Protein AF-0000000071073606 (afdb_homodimer)

pLDDT: mean 94.31, std 6.69, range [55.03, 98.94]

Foldseek 3Di:
DQDAEEEADPDPVVVVLLDVLLDPPQPHHYHYDHDDFDQDDDDPVVRQQVRLLVVQVVVQFKYKYKAKFKAFVVVVGPPGSCLVVCCVPQNLQRVLVVCVVDPRFKIKIKMWMWIAGHNPGGIDIFMFIFIFGFAHFDADRPDTNQRGTDTPPDPHGNRRDDPVVCCVRPRSSRRSVVVSVVSVVVVVVVD/DQDAAEEADPDPVVVVLLDVLLDDPQPHHYHYDHDDFDQDDDDPVVRQQVRLLVVQVVVQFKYKYKAKFKAFVVVVGPPGSCLVVCCVVQNLQRVLVVCVVDPRFKIKIKMWMWIDGHNPGGIDIFMFIFIFGFQHFDADRPDTNQRGTDTPPGPHGNRRDPPVVCCVRPRSSRSSVVVSVVSVVVVVVVD

Solvent-accessible surface area (backbone atoms only — not comparable to full-atom values): 19942 Å² total; per-residue (Å²): 130,83,76,53,31,34,35,58,42,81,48,69,68,57,53,54,52,49,50,62,71,57,39,89,78,47,92,66,54,75,45,72,40,69,67,95,70,81,49,59,56,79,52,69,67,58,35,37,44,53,46,25,54,53,46,8,58,73,67,66,32,27,28,34,33,74,50,64,27,44,20,28,54,74,53,70,35,39,61,15,74,48,32,67,60,49,43,74,64,42,34,46,63,40,57,38,37,45,42,58,62,45,87,58,42,41,28,34,38,34,19,39,36,16,36,20,78,20,64,88,44,75,60,44,78,26,72,6,72,25,54,26,32,54,37,76,58,40,61,58,79,86,50,81,59,26,19,20,34,26,40,66,97,52,97,45,23,51,35,57,42,54,68,76,61,42,57,74,59,32,17,58,39,46,12,46,51,50,48,47,50,54,54,55,52,52,51,54,68,73,96,129,82,76,53,33,33,33,56,41,81,49,70,67,57,53,54,53,48,49,62,71,56,40,90,81,46,92,66,53,75,46,72,41,70,68,95,70,82,49,59,54,77,53,69,65,57,35,36,43,53,46,25,53,54,47,8,58,73,67,66,30,27,28,34,32,74,47,64,25,45,20,28,54,75,52,70,35,39,62,15,73,49,34,69,60,48,42,72,64,42,35,47,63,39,58,39,37,45,42,57,61,46,86,58,42,41,28,35,37,32,19,36,34,14,36,18,77,20,63,86,45,74,61,44,77,27,72,6,72,23,54,26,31,55,36,76,58,40,62,57,79,85,50,81,58,27,18,20,35,24,40,65,96,54,96,46,23,52,36,58,42,54,68,78,60,43,57,74,58,30,17,56,40,48,12,46,50,50,49,47,51,53,53,56,52,50,50,55,69,73,96

Nearest PDB structures (foldseek):
  2j4e-assembly1_A  TM=9.599E-01  e=6.322E-30  Homo sapiens
  2j4e-assembly4_H  TM=9.609E-01  e=1.284E-29  Homo sapiens
  2mjp-assembly1_B  TM=9.353E-01  e=1.727E-18  Methanocaldococcus jannaschii
  2dvn-assembly1_A  TM=8.866E-01  e=9.674E-19  Pyrococcus horikoshii
  2e5x-assembly1_A-2  TM=8.753E-01  e=9.674E-19  Pyrococcus horikoshii OT3

Sequence (382 aa):
MSKPITFVTGNAKKLEELVAILGPSFPRTIVSQKIDLPELQGDIDEIAIKKCKEAARQVNGPVLVEDTSLCFNALEGLPGPYIKWFLEKLQPEGLHRLLHGWENKSAQAICTFGYCDGLDAEPLIFKGITEGVIVEPRGPRDFGWDPVFQPSGYDKTYAELPKSEKNTISHRYRALALLRQHFEKQDKLINMSKPITFVTGNAKKLEELVAILGPSFPRTIVSQKIDLPELQGDIDEIAIKKCKEAARQVNGPVLVEDTSLCFNALEGLPGPYIKWFLEKLQPEGLHRLLHGWENKSAQAICTFGYCDGLDAEPLIFKGITEGVIVEPRGPRDFGWDPVFQPSGYDKTYAELPKSEKNTISHRYRALALLRQHFEKQDKLIN

Secondary structure (DSSP, 8-state):
-PPPEEEE-S-HHHHHHHHHHH-TT-SS-EEEE------B-S-HHHHHHHHHHHHHHHHTS-EEEEEEEEEEGGGTT-EETTHHHHHHHHHHHHHHHTTTT-S--EEEEEEEEEEESSTTSPPEEEEEEEEEEE-S--S--SSTTGGGEEETT-SS-GGGS-HHHHHHH-HHHHHHHHHHHHHHHHHHHH-/-PPPEEEE-S-HHHHHHHHHHH-TT-SS-EEEE------B-S-HHHHHHHHHHHHHHHHTS-EEEEEEEEEEGGGTT-EETTHHHHHHHHHHHHHHHGGGG-S--EEEEEEEEEEESSTTSPPEEEEEEEEEEE-S--S--SSTTGGGEEETT-SS-GGGS-HHHHHHH-HHHHHHHHHHHHHHHHHHHH-

Structure (mmCIF, N/CA/C/O backbone):
data_AF-0000000071073606-model_v1
#
loop_
_entity.id
_entity.type
_entity.pdbx_description
1 polymer 'Inosine triphosphate pyrophosphatase'
#
loop_
_atom_site.group_PDB
_atom_site.id
_atom_site.type_symbol
_atom_site.label_atom_id
_atom_site.label_alt_id
_atom_site.label_comp_id
_atom_site.label_asym_id
_atom_site.label_entity_id
_atom_site.label_seq_id
_atom_site.pdbx_PDB_ins_code
_atom_site.Cartn_x
_atom_site.Cartn_y
_atom_site.Cartn_z
_atom_site.occupancy
_atom_site.B_iso_or_equiv
_atom_site.auth_seq_id
_atom_site.auth_comp_id
_atom_site.auth_asym_id
_atom_site.auth_atom_id
_atom_site.pdbx_PDB_model_num
ATOM 1 N N . MET A 1 1 ? -28.562 23.906 14.93 1 57.22 1 MET A N 1
ATOM 2 C CA . MET A 1 1 ? -27.125 23.891 15.141 1 57.22 1 MET A CA 1
ATOM 3 C C . MET A 1 1 ? -26.453 22.844 14.242 1 57.22 1 MET A C 1
ATOM 5 O O . MET A 1 1 ? -27.062 21.828 13.914 1 57.22 1 MET A O 1
ATOM 9 N N . SER A 1 2 ? -25.391 23.234 13.555 1 78.88 2 SER A N 1
ATOM 10 C CA . SER A 1 2 ? -24.781 22.312 12.617 1 78.88 2 SER A CA 1
ATOM 11 C C . SER A 1 2 ? -24.297 21.047 13.32 1 78.88 2 SER A C 1
ATOM 13 O O . SER A 1 2 ? -23.906 21.094 14.492 1 78.88 2 SER A O 1
ATOM 15 N N . LYS A 1 3 ? -24.562 19.891 12.836 1 86.81 3 LYS A N 1
ATOM 16 C CA . LYS A 1 3 ? -24.109 18.609 13.391 1 86.81 3 LYS A CA 1
ATOM 17 C C . LYS A 1 3 ? -22.594 18.609 13.617 1 86.81 3 LYS A C 1
ATOM 19 O O . LYS A 1 3 ? -21.844 19.203 12.828 1 86.81 3 LYS A O 1
ATOM 24 N N . PRO A 1 4 ? -22.203 18.062 14.719 1 94.5 4 PRO A N 1
ATOM 25 C CA . PRO A 1 4 ? -20.766 17.953 14.945 1 94.5 4 PRO A CA 1
ATOM 26 C C . PRO A 1 4 ? -20.062 17.141 13.852 1 94.5 4 PRO A C 1
ATOM 28 O O . PRO A 1 4 ? -20.672 16.281 13.227 1 94.5 4 PRO A O 1
ATOM 31 N N . ILE A 1 5 ? -18.828 17.484 13.594 1 96.06 5 ILE A N 1
ATOM 32 C CA . ILE A 1 5 ? -18 16.734 12.664 1 96.06 5 ILE A CA 1
ATOM 33 C C . ILE A 1 5 ? -17.297 15.594 13.398 1 96.06 5 ILE A C 1
ATOM 35 O O . ILE A 1 5 ? -16.625 15.82 14.406 1 96.06 5 ILE A O 1
ATOM 39 N N . THR A 1 6 ? -17.484 14.406 12.938 1 96.56 6 THR A N 1
ATOM 40 C CA . THR A 1 6 ? -16.812 13.25 13.523 1 96.56 6 THR A CA 1
ATOM 41 C C . THR A 1 6 ? -15.438 13.055 12.898 1 96.56 6 THR A C 1
ATOM 43 O O . THR A 1 6 ? -15.328 12.734 11.719 1 96.56 6 THR A O 1
ATOM 46 N N . PHE A 1 7 ? -14.43 13.289 13.656 1 97.31 7 PHE A N 1
ATOM 47 C CA . PHE A 1 7 ? -13.062 12.953 13.266 1 97.31 7 PHE A CA 1
ATOM 48 C C . PHE A 1 7 ? -12.781 11.469 13.5 1 97.31 7 PHE A C 1
ATOM 50 O O . PHE A 1 7 ? -12.727 11.016 14.648 1 97.31 7 PHE A O 1
ATOM 57 N N . VAL A 1 8 ? -12.57 10.766 12.406 1 96.5 8 VAL A N 1
ATOM 58 C CA . VAL A 1 8 ? -12.445 9.312 12.5 1 96.5 8 VAL A CA 1
ATOM 59 C C . VAL A 1 8 ? -11.023 8.938 12.906 1 96.5 8 VAL A C 1
ATOM 61 O O . VAL A 1 8 ? -10.133 8.852 12.055 1 96.5 8 VAL A O 1
ATOM 64 N N . THR A 1 9 ? -10.852 8.703 14.133 1 92.12 9 THR A N 1
ATOM 65 C CA . THR A 1 9 ? -9.555 8.297 14.664 1 92.12 9 THR A CA 1
ATOM 66 C C . THR A 1 9 ? -9.727 7.523 15.969 1 92.12 9 THR A C 1
ATOM 68 O O . THR A 1 9 ? -10.641 7.793 16.75 1 92.12 9 THR A O 1
ATOM 71 N N . GLY A 1 10 ? -8.891 6.488 16.078 1 83.06 10 GLY A N 1
ATOM 72 C CA . GLY A 1 10 ? -8.828 5.809 17.359 1 83.06 10 GLY A CA 1
ATOM 73 C C . GLY A 1 10 ? -7.754 6.359 18.281 1 83.06 10 GLY A C 1
ATOM 74 O O . GLY A 1 10 ? -7.543 5.844 19.375 1 83.06 10 GLY A O 1
ATOM 75 N N . ASN A 1 11 ? -7.094 7.348 17.875 1 81.62 11 ASN A N 1
ATOM 76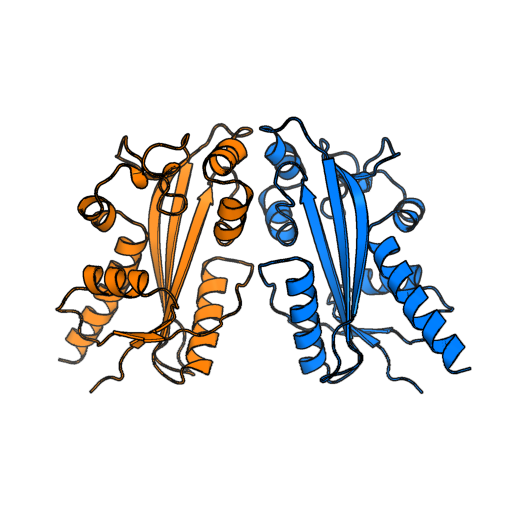 C CA . ASN A 1 11 ? -6 7.969 18.625 1 81.62 11 ASN A CA 1
ATOM 77 C C . ASN A 1 11 ? -6.418 9.305 19.234 1 81.62 11 ASN A C 1
ATOM 79 O O . ASN A 1 11 ? -6.527 10.305 18.516 1 81.62 11 ASN A O 1
ATOM 83 N N . ALA A 1 12 ? -6.523 9.32 20.562 1 83.5 12 ALA A N 1
ATOM 84 C CA . ALA A 1 12 ? -6.992 10.508 21.25 1 83.5 12 ALA A CA 1
ATOM 85 C C . ALA A 1 12 ? -6.023 11.672 21.062 1 83.5 12 ALA A C 1
ATOM 87 O O . ALA A 1 12 ? -6.438 12.836 21.031 1 83.5 12 ALA A O 1
ATOM 88 N N . LYS A 1 13 ? -4.754 11.391 20.891 1 79.88 13 LYS A N 1
ATOM 89 C CA . LYS A 1 13 ? -3.744 12.438 20.719 1 79.88 13 LYS A CA 1
ATOM 90 C C . LYS A 1 13 ? -3.93 13.172 19.406 1 79.88 13 LYS A C 1
ATOM 92 O O . LYS A 1 13 ? -3.668 14.375 19.312 1 79.88 13 LYS A O 1
ATOM 97 N N . LYS A 1 14 ? -4.461 12.445 18.422 1 86.25 14 LYS A N 1
ATOM 98 C CA . LYS A 1 14 ? -4.703 13.078 17.125 1 86.25 14 LYS A CA 1
ATOM 99 C C . LYS A 1 14 ? -5.809 14.125 17.219 1 86.25 14 LYS A C 1
ATOM 101 O O . LYS A 1 14 ? -5.719 15.188 16.609 1 86.25 14 LYS A O 1
ATOM 106 N N . LEU A 1 15 ? -6.855 13.773 18.031 1 89.38 15 LEU A N 1
ATOM 107 C CA . LEU A 1 15 ? -7.945 14.734 18.203 1 89.38 15 LEU A CA 1
ATOM 108 C C . LEU A 1 15 ? -7.461 15.984 18.922 1 89.38 15 LEU A C 1
ATOM 110 O O . LEU A 1 15 ? -7.797 17.109 18.531 1 89.38 15 LEU A O 1
ATOM 114 N N . GLU A 1 16 ? -6.703 15.773 19.953 1 86.75 16 GLU A N 1
ATOM 115 C CA . GLU A 1 16 ? -6.18 16.906 20.719 1 86.75 16 GLU A CA 1
ATOM 116 C C . GLU A 1 16 ? 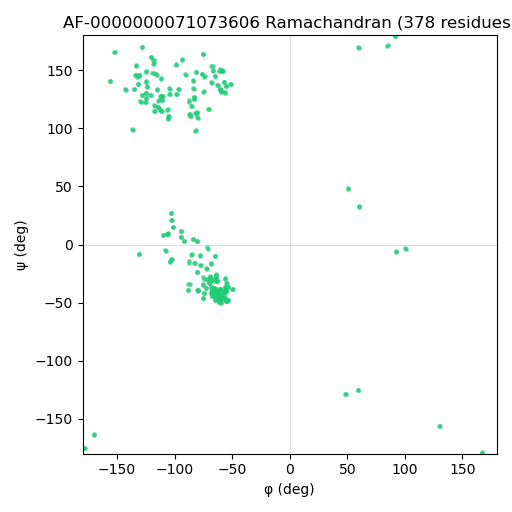-5.336 17.812 19.828 1 86.75 16 GLU A C 1
ATOM 118 O O . GLU A 1 16 ? -5.484 19.047 19.875 1 86.75 16 GLU A O 1
ATOM 123 N N . GLU A 1 17 ? -4.488 17.234 19.031 1 84.81 17 GLU A N 1
ATOM 124 C CA . GLU A 1 17 ? -3.646 18 18.109 1 84.81 17 GLU A CA 1
ATOM 125 C C . GLU A 1 17 ? -4.488 18.75 17.078 1 84.81 17 GLU A C 1
ATOM 127 O O . GLU A 1 17 ? -4.227 19.906 16.781 1 84.81 17 GLU A O 1
ATOM 132 N N . LEU A 1 18 ? -5.461 18.094 16.578 1 92.12 18 LEU A N 1
ATOM 133 C CA . LEU A 1 18 ? -6.348 18.672 15.578 1 92.12 18 LEU A CA 1
ATOM 134 C C . LEU A 1 18 ? -7.086 19.891 16.141 1 92.12 18 LEU A C 1
ATOM 136 O O . LEU A 1 18 ? -7.102 20.953 15.516 1 92.12 18 LEU A O 1
ATOM 140 N N . VAL A 1 19 ? -7.637 19.75 17.328 1 91 19 VAL A N 1
ATOM 141 C CA . VAL A 1 19 ? -8.414 20.812 17.969 1 91 19 VAL A CA 1
ATOM 142 C C . VAL A 1 19 ? -7.508 21.984 18.297 1 91 19 VAL A C 1
ATOM 144 O O . VAL A 1 19 ? -7.898 23.141 18.125 1 91 19 VAL A O 1
ATOM 147 N N . ALA A 1 20 ? -6.328 21.656 18.688 1 88 20 ALA A N 1
ATOM 148 C CA . ALA A 1 20 ? -5.359 22.703 19.016 1 88 20 ALA A CA 1
ATOM 149 C C . ALA A 1 20 ? -5.012 23.531 17.781 1 88 20 ALA A C 1
ATOM 151 O O . ALA A 1 20 ? -4.867 24.75 17.859 1 88 20 ALA A O 1
ATOM 152 N N . ILE A 1 21 ? -4.898 22.906 16.656 1 89.25 21 ILE A N 1
ATOM 153 C CA . ILE A 1 21 ? -4.523 23.578 15.414 1 89.25 21 ILE A CA 1
ATOM 154 C C . ILE A 1 21 ? -5.703 24.391 14.891 1 89.25 21 ILE A C 1
ATOM 156 O O . ILE A 1 21 ? -5.535 25.531 14.445 1 89.25 21 ILE A O 1
ATOM 160 N N . LEU A 1 22 ? -6.898 23.875 14.945 1 92.25 22 LEU A N 1
ATOM 161 C CA . LEU A 1 22 ? -8.086 24.578 14.453 1 92.25 22 LEU A CA 1
ATOM 162 C C . LEU A 1 22 ? -8.406 25.781 15.32 1 92.25 22 LEU A C 1
ATOM 164 O O . LEU A 1 22 ? -8.852 26.812 14.812 1 92.25 22 LEU A O 1
ATOM 168 N N . GLY A 1 23 ? -8.141 25.547 16.625 1 87.69 23 GLY A N 1
ATOM 169 C CA . GLY A 1 23 ? -8.312 26.656 17.531 1 87.69 23 GLY A CA 1
ATOM 170 C C . GLY A 1 23 ? -9.742 26.828 18.016 1 87.69 23 GLY A C 1
ATOM 171 O O . GLY A 1 23 ? -10.664 26.203 17.469 1 87.69 23 GLY A O 1
ATOM 172 N N . PRO A 1 24 ? -9.93 27.672 18.953 1 86.94 24 PRO A N 1
ATOM 173 C CA . PRO A 1 24 ? -11.227 27.859 19.609 1 86.94 24 PRO A CA 1
ATOM 174 C C . PRO A 1 24 ? -12.234 28.562 18.703 1 86.94 24 PRO A C 1
ATOM 176 O O . PRO A 1 24 ? -13.445 28.516 18.953 1 86.94 24 PRO A O 1
ATOM 179 N N . SER A 1 25 ? -11.82 29.281 17.688 1 87.62 25 SER A N 1
ATOM 180 C CA . SER A 1 25 ? -12.719 30.062 16.844 1 87.62 25 SER A CA 1
ATOM 181 C C . SER A 1 25 ? -13.312 29.203 15.734 1 87.62 25 SER A C 1
ATOM 183 O O . SER A 1 25 ? -14.148 29.672 14.961 1 87.62 25 SER A O 1
ATOM 185 N N . PHE A 1 26 ? -12.836 28.016 15.586 1 91.38 26 PHE A N 1
ATOM 186 C CA . PHE A 1 26 ? -13.391 27.141 14.555 1 91.38 26 PHE A CA 1
ATOM 187 C C . PHE A 1 26 ? -14.891 26.969 14.742 1 91.38 26 PHE A C 1
ATOM 189 O O . PHE A 1 26 ? -15.352 26.672 15.852 1 91.38 26 PHE A O 1
ATOM 196 N N . PRO A 1 27 ? -15.711 27.125 13.742 1 90.31 27 PRO A N 1
ATOM 197 C CA . PRO A 1 27 ? -17.156 27.297 13.891 1 90.31 27 PRO A CA 1
ATOM 198 C C . PRO A 1 27 ? -17.891 25.969 14.023 1 90.31 27 PRO A C 1
ATOM 200 O O . PRO A 1 27 ? -19.125 25.938 14.016 1 90.31 27 PRO A O 1
ATOM 203 N N . ARG A 1 28 ? -17.234 24.844 14.094 1 92.56 28 ARG A N 1
ATOM 204 C CA . ARG A 1 28 ? -17.859 23.531 14.219 1 92.56 28 ARG A CA 1
ATOM 205 C C . ARG A 1 28 ? -17.328 22.781 15.438 1 92.56 28 ARG A C 1
ATOM 207 O O . ARG A 1 28 ? -16.172 22.969 15.82 1 92.56 28 ARG A O 1
ATOM 214 N N . THR A 1 29 ? -18.156 22 15.992 1 93.19 29 THR A N 1
ATOM 215 C CA . THR A 1 29 ? -17.719 21.078 17.031 1 93.19 29 THR A CA 1
ATOM 216 C C . THR A 1 29 ? -17.141 19.812 16.422 1 93.19 29 THR A C 1
ATOM 218 O O . THR A 1 29 ? -17.703 19.25 15.477 1 93.19 29 THR A O 1
ATOM 221 N N . ILE A 1 30 ? -15.984 19.375 16.938 1 94.5 30 ILE A N 1
ATOM 222 C CA . ILE A 1 30 ? -15.352 18.156 16.453 1 94.5 30 ILE A CA 1
ATOM 223 C C . ILE A 1 30 ? -15.391 17.078 17.531 1 94.5 30 ILE A C 1
ATOM 225 O O . ILE A 1 30 ? -15.016 17.344 18.688 1 94.5 30 ILE A O 1
ATOM 229 N N . VAL A 1 31 ? -15.852 15.938 17.25 1 93.44 31 VAL A N 1
ATOM 230 C CA . VAL A 1 31 ? -15.844 14.773 18.141 1 93.44 31 VAL A CA 1
ATOM 231 C C . VAL A 1 31 ? -15.062 13.633 17.469 1 93.44 31 VAL A C 1
ATOM 233 O O . VAL A 1 31 ? -14.773 13.688 16.281 1 93.44 31 VAL A O 1
ATOM 236 N N . SER A 1 32 ? -14.633 12.656 18.234 1 94.56 32 SER A N 1
ATOM 237 C CA . SER A 1 32 ? -13.875 11.555 17.656 1 94.56 32 SER A CA 1
ATOM 238 C C . SER A 1 32 ? -14.625 10.234 17.797 1 94.56 32 SER A C 1
ATOM 240 O O . SER A 1 32 ? -15.43 10.062 18.703 1 94.56 32 SER A O 1
ATOM 242 N N . GLN A 1 33 ? -14.477 9.43 16.891 1 94.62 33 GLN A N 1
ATOM 243 C CA . GLN A 1 33 ? -15.008 8.07 16.906 1 94.62 33 GLN A CA 1
ATOM 244 C C . GLN A 1 33 ? -14.031 7.094 16.25 1 94.62 33 GLN A C 1
ATOM 246 O O . GLN A 1 33 ? -13.43 7.402 15.227 1 94.62 33 GLN A O 1
ATOM 251 N N . LYS A 1 34 ? -13.852 6.023 16.922 1 94.31 34 LYS A N 1
ATOM 252 C CA . LYS A 1 34 ? -13.047 4.965 16.312 1 94.31 34 LYS A CA 1
ATOM 253 C C . LYS A 1 34 ? -13.883 4.125 15.352 1 94.31 34 LYS A C 1
ATOM 255 O O . LYS A 1 34 ? -14.883 3.525 15.75 1 94.31 34 LYS A O 1
ATOM 260 N N . ILE A 1 35 ? -13.57 4.223 14.164 1 93.94 35 ILE A N 1
ATOM 261 C CA . ILE A 1 35 ? -14.203 3.439 13.109 1 93.94 35 ILE A CA 1
ATOM 262 C C . ILE A 1 35 ? -13.141 2.662 12.336 1 93.94 35 ILE A C 1
ATOM 264 O O . ILE A 1 35 ? -12.07 3.191 12.031 1 93.94 35 ILE A O 1
ATOM 268 N N . ASP A 1 36 ? -13.477 1.394 12.078 1 91.88 36 ASP A N 1
ATOM 269 C CA . ASP A 1 36 ? -12.562 0.597 11.266 1 91.88 36 ASP A CA 1
ATOM 270 C C . ASP A 1 36 ? -12.742 0.904 9.781 1 91.88 36 ASP A C 1
ATOM 272 O O . ASP A 1 36 ? -13.805 0.638 9.211 1 91.88 36 ASP A O 1
ATOM 276 N N . LEU A 1 37 ? -11.797 1.528 9.266 1 94.75 37 LEU A N 1
ATOM 277 C CA . LEU A 1 37 ? -11.789 1.841 7.84 1 94.75 37 LEU A CA 1
ATOM 278 C C . LEU A 1 37 ? -10.695 1.056 7.117 1 94.75 37 LEU A C 1
ATOM 280 O O . LEU A 1 37 ? -9.602 0.873 7.652 1 94.75 37 LEU A O 1
ATOM 284 N N . PRO A 1 38 ? -10.969 0.593 5.859 1 93 38 PRO A N 1
ATOM 285 C CA . PRO A 1 38 ? -9.93 -0.11 5.105 1 93 38 PRO A CA 1
ATOM 286 C C . PRO A 1 38 ? -8.773 0.802 4.707 1 93 38 PRO A C 1
ATOM 288 O O . PRO A 1 38 ? -8.984 1.973 4.383 1 93 38 PRO A O 1
ATOM 291 N N . GLU A 1 39 ? -7.59 0.32 4.805 1 95.62 39 GLU A N 1
ATOM 292 C CA . GLU A 1 39 ? -6.426 1.002 4.238 1 95.62 39 GLU A CA 1
ATOM 293 C C . GLU A 1 39 ? -6.223 0.622 2.775 1 95.62 39 GLU A C 1
ATOM 295 O O . GLU A 1 39 ? -5.832 -0.508 2.473 1 95.62 39 GLU A O 1
ATOM 300 N N . LEU A 1 40 ? -6.438 1.622 1.93 1 97.56 40 LEU A N 1
ATOM 301 C CA . LEU A 1 40 ? -6.484 1.322 0.502 1 97.56 40 LEU A CA 1
ATOM 302 C C . LEU A 1 40 ? -5.152 1.634 -0.165 1 97.56 40 LEU A C 1
ATOM 304 O O . LEU A 1 40 ? -4.355 2.418 0.362 1 97.56 40 LEU A O 1
ATOM 308 N N . GLN A 1 41 ? -4.914 0.964 -1.247 1 98 41 GLN A N 1
ATOM 309 C CA . GLN A 1 41 ? -3.795 1.308 -2.121 1 98 41 GLN A CA 1
ATOM 310 C C . GLN A 1 41 ? -4.238 2.252 -3.234 1 98 41 GLN A C 1
ATOM 312 O O . GLN A 1 41 ? -5.426 2.326 -3.559 1 98 41 GLN A O 1
ATOM 317 N N . GLY A 1 42 ? -3.287 2.947 -3.797 1 96.5 42 GLY A N 1
ATOM 318 C CA . GLY A 1 42 ? -3.592 3.82 -4.918 1 96.5 42 GLY A CA 1
ATOM 319 C C . GLY A 1 42 ? -3.037 5.223 -4.754 1 96.5 42 GLY A C 1
ATOM 320 O O . GLY A 1 42 ? -2.053 5.426 -4.039 1 96.5 42 GLY A O 1
ATOM 321 N N . ASP A 1 43 ? -3.695 6.145 -5.465 1 95.69 43 ASP A N 1
ATOM 322 C CA . ASP A 1 43 ? -3.314 7.551 -5.414 1 95.69 43 ASP A CA 1
ATOM 323 C C . ASP A 1 43 ? -3.746 8.188 -4.094 1 95.69 43 ASP A C 1
ATOM 325 O O . ASP A 1 43 ? -4.832 7.906 -3.588 1 95.69 43 ASP A O 1
ATOM 329 N N . ILE A 1 44 ? -2.932 9.07 -3.637 1 96.94 44 ILE A N 1
ATOM 330 C CA . ILE A 1 44 ? -3.127 9.703 -2.336 1 96.94 44 ILE A CA 1
ATOM 331 C C . ILE A 1 44 ? -4.531 10.297 -2.254 1 96.94 44 ILE A C 1
ATOM 333 O O . ILE A 1 44 ? -5.258 10.055 -1.286 1 96.94 44 ILE A O 1
ATOM 337 N N . ASP A 1 45 ? -4.961 11.039 -3.283 1 96.56 45 ASP A N 1
ATOM 338 C CA . ASP A 1 45 ? -6.273 11.68 -3.266 1 96.56 45 ASP A CA 1
ATOM 339 C C . ASP A 1 45 ? -7.391 10.641 -3.334 1 96.56 45 ASP A C 1
ATOM 341 O O . ASP A 1 45 ? -8.398 10.758 -2.631 1 96.56 45 ASP A O 1
ATOM 345 N N . GLU A 1 46 ? -7.184 9.656 -4.172 1 96.31 46 GLU A N 1
ATOM 346 C CA . GLU A 1 46 ? -8.195 8.609 -4.312 1 96.31 46 GLU A CA 1
ATOM 347 C C . GLU A 1 46 ? -8.383 7.844 -3.01 1 96.31 46 GLU A C 1
ATOM 349 O O . GLU A 1 46 ? -9.508 7.488 -2.648 1 96.31 46 GLU A O 1
ATOM 354 N N . ILE A 1 47 ? -7.293 7.566 -2.332 1 97.44 47 ILE A N 1
ATOM 355 C CA . ILE A 1 47 ? -7.344 6.879 -1.047 1 97.44 47 ILE A CA 1
ATOM 356 C C . ILE A 1 47 ? -8.156 7.703 -0.05 1 97.44 47 ILE A C 1
ATOM 358 O O . ILE A 1 47 ? -9.047 7.176 0.622 1 97.44 47 ILE A O 1
ATOM 362 N N . ALA A 1 48 ? -7.91 8.977 0.014 1 96.81 48 ALA A N 1
ATOM 363 C CA . ALA A 1 48 ? -8.594 9.867 0.955 1 96.81 48 ALA A CA 1
ATOM 364 C C . ALA A 1 48 ? -10.078 9.953 0.639 1 96.81 48 ALA A C 1
ATOM 366 O O . ALA A 1 48 ? -10.922 9.922 1.544 1 96.81 48 ALA A O 1
ATOM 367 N N . ILE A 1 49 ? -10.391 10.07 -0.638 1 96.94 49 ILE A N 1
ATOM 368 C CA . ILE A 1 49 ? -11.773 10.188 -1.083 1 96.94 49 ILE A CA 1
ATOM 369 C C . ILE A 1 49 ? -12.555 8.93 -0.693 1 96.94 49 ILE A C 1
ATOM 371 O O . ILE A 1 49 ? -13.625 9.023 -0.086 1 96.94 49 ILE A O 1
ATOM 375 N N . LYS A 1 50 ? -11.984 7.805 -1.018 1 96 50 LYS A N 1
ATOM 376 C CA . LYS A 1 50 ? -12.664 6.547 -0.719 1 96 50 LYS A CA 1
ATOM 377 C C . LYS A 1 50 ? -12.789 6.332 0.787 1 96 50 LYS A C 1
ATOM 379 O O . LYS A 1 50 ? -13.812 5.852 1.27 1 96 50 LYS A O 1
ATOM 384 N N . LYS A 1 51 ? -11.734 6.68 1.51 1 96.25 51 LYS A N 1
ATOM 385 C CA . LYS A 1 51 ? -11.75 6.594 2.967 1 96.25 51 LYS A CA 1
ATOM 386 C C . LYS A 1 51 ? -12.852 7.477 3.555 1 96.25 51 LYS A C 1
ATOM 388 O O . LYS A 1 51 ? -13.57 7.055 4.461 1 96.25 51 LYS A O 1
ATOM 393 N N . CYS A 1 52 ? -12.984 8.625 3.055 1 96.81 52 CYS A N 1
ATOM 394 C CA . CYS A 1 52 ? -13.961 9.594 3.531 1 96.81 52 CYS A CA 1
ATOM 395 C C . CYS A 1 52 ? -15.383 9.133 3.232 1 96.81 52 CYS A C 1
ATOM 397 O O . CYS A 1 52 ? -16.266 9.219 4.09 1 96.81 52 CYS A O 1
ATOM 399 N N . LYS A 1 53 ? -15.594 8.641 2.053 1 96.12 53 LYS A N 1
ATOM 400 C CA . LYS A 1 53 ? -16.906 8.133 1.68 1 96.12 53 LYS A CA 1
ATOM 401 C C . LYS A 1 53 ? -17.328 6.965 2.576 1 96.12 53 LYS A C 1
ATOM 403 O O . LYS A 1 53 ? -18.469 6.902 3.033 1 96.12 53 LYS A O 1
ATOM 408 N N . GLU A 1 54 ? -16.391 6.094 2.816 1 95.12 54 GLU A N 1
ATOM 409 C CA . GLU A 1 54 ? -16.672 4.953 3.688 1 95.12 54 GLU A CA 1
ATOM 410 C C . GLU A 1 54 ? -16.969 5.41 5.113 1 95.12 54 GLU A C 1
ATOM 412 O O . GLU A 1 54 ? -17.859 4.871 5.766 1 95.12 54 GLU A O 1
ATOM 417 N N . ALA A 1 55 ? -16.219 6.363 5.578 1 96.69 55 ALA A N 1
ATOM 418 C CA . ALA A 1 55 ? -16.453 6.918 6.91 1 96.69 55 ALA A CA 1
ATOM 419 C C . ALA A 1 55 ? -17.844 7.535 7.008 1 96.69 55 ALA A C 1
ATOM 421 O O . ALA A 1 55 ? -18.562 7.316 7.988 1 96.69 55 ALA A O 1
ATOM 422 N N . ALA A 1 56 ? -18.203 8.305 6.008 1 96.38 56 ALA A N 1
ATOM 423 C CA . ALA A 1 56 ? -19.516 8.953 5.984 1 96.38 56 ALA A CA 1
ATOM 424 C C . ALA A 1 56 ? -20.641 7.926 6.027 1 96.38 56 ALA A C 1
ATOM 426 O O . ALA A 1 56 ? -21.656 8.133 6.699 1 96.38 56 ALA A O 1
ATOM 427 N N . ARG A 1 57 ? -20.438 6.895 5.312 1 94.62 57 ARG A N 1
ATOM 428 C CA . ARG A 1 57 ? -21.422 5.824 5.281 1 94.62 57 ARG A CA 1
ATOM 429 C C . ARG A 1 57 ? -21.609 5.219 6.668 1 94.62 57 ARG A C 1
ATOM 431 O O . ARG A 1 57 ? -22.75 4.949 7.082 1 94.62 57 ARG A O 1
ATOM 438 N N . GLN A 1 58 ? -20.609 5.031 7.41 1 94.88 58 GLN A N 1
ATOM 439 C CA . GLN A 1 58 ? -20.672 4.367 8.711 1 94.88 58 GLN A CA 1
ATOM 440 C C . GLN A 1 58 ? -21.156 5.324 9.789 1 94.88 58 GLN A C 1
ATOM 442 O O . GLN A 1 58 ? -21.922 4.926 10.672 1 94.88 58 GLN A O 1
ATOM 447 N N . VAL A 1 59 ? -20.719 6.535 9.734 1 94.75 59 VAL A N 1
ATOM 448 C CA . VAL A 1 59 ? -21.031 7.527 10.758 1 94.75 59 VAL A CA 1
ATOM 449 C C . VAL A 1 59 ? -22.438 8.102 10.508 1 94.75 59 VAL A C 1
ATOM 451 O O . VAL A 1 59 ? -23.109 8.531 11.445 1 94.75 59 VAL A O 1
ATOM 454 N N . ASN A 1 60 ? -22.969 8.062 9.297 1 93.19 60 ASN A N 1
ATOM 455 C CA . ASN A 1 60 ? -24.234 8.672 8.883 1 93.19 60 ASN A CA 1
ATOM 456 C C . ASN A 1 60 ? -24.312 10.141 9.289 1 93.19 60 ASN A C 1
ATOM 458 O O . ASN A 1 60 ? -25.266 10.562 9.938 1 93.19 60 ASN A O 1
ATOM 462 N N . GLY A 1 61 ? -23.297 10.938 9.047 1 93.81 61 GLY A N 1
ATOM 463 C CA . GLY A 1 61 ? -23.141 12.352 9.359 1 93.81 61 GLY A CA 1
ATOM 464 C C . GLY A 1 61 ? -21.828 12.922 8.859 1 93.81 61 GLY A C 1
ATOM 465 O O . GLY A 1 61 ? -21.109 12.266 8.102 1 93.81 61 GLY A O 1
ATOM 466 N N . PRO A 1 62 ? -21.578 14.227 9.211 1 96.38 62 PRO A N 1
ATOM 467 C CA . PRO A 1 62 ? -20.328 14.852 8.797 1 96.38 62 PRO A CA 1
ATOM 468 C C . PRO A 1 62 ? -19.094 14.125 9.352 1 96.38 62 PRO A C 1
ATOM 470 O O . PRO A 1 62 ? -19.078 13.766 10.531 1 96.38 62 PRO A O 1
ATOM 473 N N . VAL A 1 63 ? -18.125 13.898 8.469 1 97.69 63 VAL A N 1
ATOM 474 C CA . VAL A 1 63 ? -16.953 13.172 8.914 1 97.69 63 VAL A CA 1
ATOM 475 C C . VAL A 1 63 ? -15.688 13.891 8.438 1 97.69 63 VAL A C 1
ATOM 477 O O . VAL A 1 63 ? -15.727 14.641 7.457 1 97.69 63 VAL A O 1
ATOM 480 N N . LEU A 1 64 ? -14.664 13.703 9.148 1 97.44 64 LEU A N 1
ATOM 481 C CA . LEU A 1 64 ? -13.305 14.109 8.828 1 97.44 64 LEU A CA 1
ATOM 482 C C . LEU A 1 64 ? -12.336 12.938 8.977 1 97.44 64 LEU A C 1
ATOM 484 O O . LEU A 1 64 ? -12.312 12.281 10.016 1 97.44 64 LEU A O 1
ATOM 488 N N . VAL A 1 65 ? -11.641 12.641 7.887 1 97.06 65 VAL A N 1
ATOM 489 C CA . VAL A 1 65 ? -10.633 11.594 7.93 1 97.06 65 VAL A CA 1
ATOM 490 C C . VAL A 1 65 ? -9.258 12.18 7.621 1 97.06 65 VAL A C 1
ATOM 492 O O . VAL A 1 65 ? -9.156 13.266 7.047 1 97.06 65 VAL A O 1
ATOM 495 N N . GLU A 1 66 ? -8.258 11.484 8.039 1 95.94 66 GLU A N 1
ATOM 496 C CA . GLU A 1 66 ? -6.883 11.922 7.824 1 95.94 66 GLU A CA 1
ATOM 497 C C . GLU A 1 66 ? -6.031 10.781 7.266 1 95.94 66 GLU A C 1
ATOM 499 O O . GLU A 1 66 ? -6.184 9.633 7.668 1 95.94 66 GLU A O 1
ATOM 504 N N . ASP A 1 67 ? -5.227 11.086 6.34 1 95.25 67 ASP A N 1
ATOM 505 C CA . ASP A 1 67 ? -4.215 10.18 5.805 1 95.25 67 ASP A CA 1
ATOM 506 C C . ASP A 1 67 ? -2.875 10.891 5.633 1 95.25 67 ASP A C 1
ATOM 508 O O . ASP A 1 67 ? -2.826 12.023 5.164 1 95.25 67 ASP A O 1
ATOM 512 N N . THR A 1 68 ? -1.823 10.266 6.062 1 95.44 68 THR A N 1
ATOM 513 C CA . THR A 1 68 ? -0.488 10.844 5.996 1 95.44 68 THR A CA 1
ATOM 514 C C . THR A 1 68 ? 0.409 10.039 5.062 1 95.44 68 THR A C 1
ATOM 516 O O . THR A 1 68 ? 0.405 8.805 5.098 1 95.44 68 THR A O 1
ATOM 519 N N . SER A 1 69 ? 1.125 10.75 4.18 1 98.12 69 SER A N 1
ATOM 520 C CA . SER A 1 69 ? 2.082 10.148 3.254 1 98.12 69 SER A CA 1
ATOM 521 C C . SER A 1 69 ? 3.461 10.781 3.396 1 98.12 69 SER A C 1
ATOM 523 O O . SER A 1 69 ? 3.572 11.984 3.652 1 98.12 69 SER A O 1
ATOM 525 N N . LEU A 1 70 ? 4.457 10.031 3.316 1 98.75 70 LEU A N 1
ATOM 526 C CA . LEU A 1 70 ? 5.82 10.508 3.115 1 98.75 70 LEU A CA 1
ATOM 527 C C . LEU A 1 70 ? 6.34 10.102 1.74 1 98.75 70 LEU A C 1
ATOM 529 O O . LEU A 1 70 ? 6.492 8.906 1.456 1 98.75 70 LEU A O 1
ATOM 533 N N . CYS A 1 71 ? 6.586 11.07 0.896 1 98.88 71 CYS A N 1
ATOM 534 C CA . CYS A 1 71 ? 6.859 10.836 -0.517 1 98.88 71 CYS A CA 1
ATOM 535 C C . CYS A 1 71 ? 8.305 11.188 -0.856 1 98.88 71 CYS A C 1
ATOM 537 O O . CYS A 1 71 ? 8.719 12.336 -0.717 1 98.88 71 CYS A O 1
ATOM 539 N N . PHE A 1 72 ? 9.07 10.219 -1.269 1 98.88 72 PHE A N 1
ATOM 540 C CA . PHE A 1 72 ? 10.43 10.453 -1.741 1 98.88 72 PHE A CA 1
ATOM 541 C C . PHE A 1 72 ? 10.438 10.812 -3.221 1 98.88 72 PHE A C 1
ATOM 543 O O . PHE A 1 72 ? 9.984 10.031 -4.059 1 98.88 72 PHE A O 1
ATOM 550 N N . ASN A 1 73 ? 10.93 12.008 -3.523 1 98.88 73 ASN A N 1
ATOM 551 C CA . ASN A 1 73 ? 10.891 12.469 -4.906 1 98.88 73 ASN A CA 1
ATOM 552 C C . ASN A 1 73 ? 11.664 11.531 -5.832 1 98.88 73 ASN A C 1
ATOM 554 O O . ASN A 1 73 ? 11.211 11.234 -6.941 1 98.88 73 ASN A O 1
ATOM 558 N N . ALA A 1 74 ? 12.773 11 -5.406 1 98.69 74 ALA A N 1
ATOM 559 C CA . ALA A 1 74 ? 13.609 10.109 -6.207 1 98.69 74 ALA A CA 1
ATOM 560 C C . ALA A 1 74 ? 12.875 8.82 -6.535 1 98.69 74 ALA A C 1
ATOM 562 O O . ALA A 1 74 ? 13.195 8.141 -7.516 1 98.69 74 ALA A O 1
ATOM 563 N N . LEU A 1 75 ? 11.922 8.445 -5.691 1 98.69 75 LEU A N 1
ATOM 564 C CA . LEU A 1 75 ? 11.141 7.227 -5.891 1 98.69 75 LEU A CA 1
ATOM 565 C C . LEU A 1 75 ? 9.758 7.551 -6.441 1 98.69 75 LEU A C 1
ATOM 567 O O . LEU A 1 75 ? 8.797 6.824 -6.176 1 98.69 75 LEU A O 1
ATOM 571 N N . GLU A 1 76 ? 9.656 8.703 -7.016 1 98.38 76 GLU A N 1
ATOM 572 C CA . GLU A 1 76 ? 8.422 9.133 -7.668 1 98.38 76 GLU A CA 1
ATOM 573 C C . GLU A 1 76 ? 7.266 9.18 -6.676 1 98.38 76 GLU A C 1
ATOM 575 O O . GLU A 1 76 ? 6.148 8.773 -7.004 1 98.38 76 GLU A O 1
ATOM 580 N N . GLY A 1 77 ? 7.543 9.484 -5.496 1 98.62 77 GLY A N 1
ATOM 581 C CA . GLY A 1 77 ? 6.512 9.68 -4.492 1 98.62 77 GLY A CA 1
ATOM 582 C C . GLY A 1 77 ? 6.328 8.484 -3.578 1 98.62 77 GLY A C 1
ATOM 583 O O . GLY A 1 77 ? 5.551 8.539 -2.625 1 98.62 77 GLY A O 1
ATOM 584 N N . LEU A 1 78 ? 7.07 7.418 -3.855 1 98.69 78 LEU A N 1
ATOM 585 C CA . LEU A 1 78 ? 7.02 6.25 -2.982 1 98.69 78 LEU A CA 1
ATOM 586 C C . LEU A 1 78 ? 7.914 6.445 -1.763 1 98.69 78 LEU A C 1
ATOM 588 O O . LEU A 1 78 ? 8.898 7.184 -1.822 1 98.69 78 LEU A O 1
ATOM 592 N N . PRO A 1 79 ? 7.52 5.844 -0.592 1 98.5 79 PRO A N 1
ATOM 593 C CA . PRO A 1 79 ? 6.414 4.902 -0.386 1 98.5 79 PRO A CA 1
ATOM 594 C C . PRO A 1 79 ? 5.055 5.594 -0.341 1 98.5 79 PRO A C 1
ATOM 596 O O . PRO A 1 79 ? 4.02 4.938 -0.507 1 98.5 79 PRO A O 1
ATOM 599 N N . GLY A 1 80 ? 5.035 6.934 -0.122 1 98.31 80 GLY A N 1
ATOM 600 C CA . GLY A 1 80 ? 3.77 7.648 -0.148 1 98.31 80 GLY A CA 1
ATOM 601 C C . GLY A 1 80 ? 2.773 7.137 0.876 1 98.31 80 GLY A C 1
ATOM 602 O O . GLY A 1 80 ? 3.094 7.031 2.062 1 98.31 80 GLY A O 1
ATOM 603 N N . PRO A 1 81 ? 1.589 6.758 0.458 1 98.31 81 PRO A N 1
ATOM 604 C CA . PRO A 1 81 ? 0.553 6.309 1.392 1 98.31 81 PRO A CA 1
ATOM 605 C C . PRO A 1 81 ? 0.929 5.016 2.115 1 98.31 81 PRO A C 1
ATOM 607 O O . PRO A 1 81 ? 0.26 4.625 3.074 1 98.31 81 PRO A O 1
ATOM 610 N N . TYR A 1 82 ? 1.997 4.332 1.716 1 98.38 82 TYR A N 1
ATOM 611 C CA . TYR A 1 82 ? 2.393 3.061 2.311 1 98.38 82 TYR A CA 1
ATOM 612 C C . TYR A 1 82 ? 3.426 3.27 3.41 1 98.38 82 TYR A C 1
ATOM 614 O O . TYR A 1 82 ? 3.98 2.305 3.943 1 98.38 82 TYR A O 1
ATOM 622 N N . ILE A 1 83 ? 3.645 4.496 3.828 1 98.25 83 ILE A N 1
ATOM 623 C CA . ILE A 1 83 ? 4.75 4.871 4.703 1 98.25 83 ILE A CA 1
ATOM 624 C C . ILE A 1 83 ? 4.598 4.176 6.055 1 98.25 83 ILE A C 1
ATOM 626 O O . ILE A 1 83 ? 5.59 3.811 6.688 1 98.25 83 ILE A O 1
ATOM 630 N N . LYS A 1 84 ? 3.402 3.93 6.492 1 96.56 84 LYS A N 1
ATOM 631 C CA . LYS A 1 84 ? 3.178 3.252 7.766 1 96.56 84 LYS A CA 1
ATOM 632 C C . LYS A 1 84 ? 3.891 1.902 7.805 1 96.56 84 LYS A C 1
ATOM 634 O O . LYS A 1 84 ? 4.594 1.594 8.766 1 96.56 84 LYS A O 1
ATOM 639 N N . TRP A 1 85 ? 3.775 1.136 6.777 1 98 85 TRP A N 1
ATOM 640 C CA . TRP A 1 85 ? 4.34 -0.208 6.715 1 98 85 TRP A CA 1
ATOM 641 C C . TRP A 1 85 ? 5.855 -0.156 6.566 1 98 85 TRP A C 1
ATOM 643 O O . TRP A 1 85 ? 6.57 -0.978 7.145 1 98 85 TRP A O 1
ATOM 653 N N . PHE A 1 86 ? 6.312 0.787 5.824 1 98.56 86 PHE A N 1
ATOM 654 C CA . PHE A 1 86 ? 7.75 0.939 5.625 1 98.56 86 PHE A CA 1
ATOM 655 C C . PHE A 1 86 ? 8.438 1.371 6.918 1 98.56 86 PHE A C 1
ATOM 657 O O . PHE A 1 86 ? 9.523 0.888 7.242 1 98.56 86 PHE A O 1
ATOM 664 N N . LEU A 1 87 ? 7.781 2.291 7.594 1 98.19 87 LEU A N 1
ATOM 665 C CA . LEU A 1 87 ? 8.336 2.688 8.883 1 98.19 87 LEU A CA 1
ATOM 666 C C . LEU A 1 87 ? 8.352 1.512 9.852 1 98.19 87 LEU A C 1
ATOM 668 O O . LEU A 1 87 ? 9.352 1.273 10.531 1 98.19 87 LEU A O 1
ATOM 672 N N . GLU A 1 88 ? 7.262 0.82 9.93 1 97.31 88 GLU A N 1
ATOM 673 C CA . GLU A 1 88 ? 7.145 -0.307 10.852 1 97.31 88 GLU A CA 1
ATOM 674 C C . GLU A 1 88 ? 8.234 -1.347 10.594 1 97.31 88 GLU A C 1
ATOM 676 O O . GLU A 1 88 ? 8.828 -1.876 11.531 1 97.31 88 GLU A O 1
ATOM 681 N N . LYS A 1 89 ? 8.531 -1.62 9.352 1 97.94 89 LYS A N 1
ATOM 682 C CA . LYS A 1 89 ? 9.438 -2.707 8.992 1 97.94 89 LYS A CA 1
ATOM 683 C C . LYS A 1 89 ? 10.883 -2.229 8.953 1 97.94 89 LYS A C 1
ATOM 685 O O . LYS A 1 89 ? 11.789 -2.93 9.414 1 97.94 89 LYS A O 1
ATOM 690 N N . LEU A 1 90 ? 11.117 -1.026 8.461 1 98.06 90 LEU A N 1
ATOM 691 C CA . LEU A 1 90 ? 12.484 -0.611 8.156 1 98.06 90 LEU A CA 1
ATOM 692 C C . LEU A 1 90 ? 13.008 0.345 9.227 1 98.06 90 LEU A C 1
ATOM 694 O O . LEU A 1 90 ? 14.211 0.617 9.281 1 98.06 90 LEU A O 1
ATOM 698 N N . GLN A 1 91 ? 12.086 0.893 10.07 1 97.75 91 GLN A N 1
ATOM 699 C CA . GLN A 1 91 ? 12.492 1.909 11.039 1 97.75 91 GLN A CA 1
ATOM 700 C C . GLN A 1 91 ? 13.086 3.127 10.344 1 97.75 91 GLN A C 1
ATOM 702 O O . GLN A 1 91 ? 13.297 3.113 9.125 1 97.75 91 GLN A O 1
ATOM 707 N N . PRO A 1 92 ? 13.305 4.195 11.031 1 98.19 92 PRO A N 1
ATOM 708 C CA . PRO A 1 92 ? 13.82 5.414 10.398 1 98.19 92 PRO A CA 1
ATOM 709 C C . PRO A 1 92 ? 15.133 5.18 9.648 1 98.19 92 PRO A C 1
ATOM 711 O O . PRO A 1 92 ? 15.336 5.727 8.562 1 98.19 92 PRO A O 1
ATOM 714 N N . GLU A 1 93 ? 16.016 4.383 10.172 1 98.31 93 GLU A N 1
ATOM 715 C CA . GLU A 1 93 ? 17.297 4.098 9.531 1 98.31 93 GLU A CA 1
ATOM 716 C C . GLU A 1 93 ? 17.109 3.482 8.156 1 98.31 93 GLU A C 1
ATOM 718 O O . GLU A 1 93 ? 17.766 3.871 7.195 1 98.31 93 GLU A O 1
ATOM 723 N N . GLY A 1 94 ? 16.156 2.529 8.102 1 98.44 94 GLY A N 1
ATOM 724 C CA . GLY A 1 94 ? 15.891 1.875 6.828 1 98.44 94 GLY A CA 1
ATOM 725 C C . GLY A 1 94 ? 15.258 2.797 5.805 1 98.44 94 GLY A C 1
ATOM 726 O O . GLY A 1 94 ? 15.492 2.654 4.602 1 98.44 94 GLY A O 1
ATOM 727 N N . LEU A 1 95 ? 14.477 3.742 6.262 1 98.69 95 LEU A N 1
ATOM 728 C CA . LEU A 1 95 ? 13.875 4.715 5.355 1 98.69 95 LEU A CA 1
ATOM 729 C C . LEU A 1 95 ? 14.945 5.547 4.664 1 98.69 95 LEU A C 1
ATOM 731 O O . LEU A 1 95 ? 14.867 5.781 3.453 1 98.69 95 LEU A O 1
ATOM 735 N N . HIS A 1 96 ? 15.867 5.992 5.43 1 98.69 96 HIS A N 1
ATOM 736 C CA . HIS A 1 96 ? 16.984 6.734 4.84 1 98.69 96 HIS A CA 1
ATOM 737 C C . HIS A 1 96 ? 17.797 5.859 3.895 1 98.69 96 HIS A C 1
ATOM 739 O O . HIS A 1 96 ? 18.156 6.293 2.799 1 98.69 96 HIS A O 1
ATOM 745 N N . ARG A 1 97 ? 18.047 4.641 4.289 1 98.56 97 ARG A N 1
ATOM 746 C CA . ARG A 1 97 ? 18.875 3.699 3.535 1 98.56 97 ARG A CA 1
ATOM 747 C C . ARG A 1 97 ? 18.219 3.35 2.201 1 98.56 97 ARG A C 1
ATOM 749 O O . ARG A 1 97 ? 18.906 3.088 1.216 1 98.56 97 ARG A O 1
ATOM 756 N N . LEU A 1 98 ? 16.891 3.426 2.156 1 98.56 98 LEU A N 1
ATOM 757 C CA . LEU A 1 98 ? 16.141 3.127 0.947 1 98.56 98 LEU A CA 1
ATOM 758 C C . LEU A 1 98 ? 16.609 3.998 -0.215 1 98.56 98 LEU A C 1
ATOM 760 O O . LEU A 1 98 ? 16.531 3.584 -1.375 1 98.56 98 LEU A O 1
ATOM 764 N N . LEU A 1 99 ? 17.078 5.152 0.09 1 98.69 99 LEU A N 1
ATOM 765 C CA . LEU A 1 99 ? 17.422 6.133 -0.937 1 98.69 99 LEU A CA 1
ATOM 766 C C . LEU A 1 99 ? 18.906 6.055 -1.298 1 98.69 99 LEU A C 1
ATOM 768 O O . LEU A 1 99 ? 19.406 6.895 -2.043 1 98.69 99 LEU A O 1
ATOM 772 N N . HIS A 1 100 ? 19.547 5.07 -0.752 1 98.25 100 HIS A N 1
ATOM 773 C CA . HIS A 1 100 ? 20.984 4.945 -0.951 1 98.25 100 HIS A CA 1
ATOM 774 C C . HIS A 1 100 ? 21.344 4.922 -2.436 1 98.25 100 HIS A C 1
ATOM 776 O O . HIS A 1 100 ? 22.391 5.426 -2.836 1 98.25 100 HIS A O 1
ATOM 782 N N . GLY A 1 101 ? 20.516 4.391 -3.223 1 97.94 101 GLY A N 1
ATOM 783 C CA . GLY A 1 101 ? 20.797 4.277 -4.645 1 97.94 101 GLY A CA 1
ATOM 784 C C . GLY A 1 101 ? 20.531 5.562 -5.41 1 97.94 101 GLY A C 1
ATOM 785 O O . GLY A 1 101 ? 20.734 5.617 -6.625 1 97.94 101 GLY A O 1
ATOM 786 N N . TRP A 1 102 ? 20.156 6.605 -4.766 1 98.5 102 TRP A N 1
ATOM 787 C CA . TRP A 1 102 ? 19.828 7.871 -5.414 1 98.5 102 TRP A CA 1
ATOM 788 C C . TRP A 1 102 ? 20.547 9.031 -4.727 1 98.5 102 TRP A C 1
ATOM 790 O O . TRP A 1 102 ? 20.703 9.039 -3.502 1 98.5 102 TRP A O 1
ATOM 800 N N . GLU A 1 103 ? 20.906 10 -5.516 1 98.44 103 GLU A N 1
ATOM 801 C CA . GLU A 1 103 ? 21.516 11.211 -4.977 1 98.44 103 GLU A CA 1
ATOM 802 C C . GLU A 1 103 ? 20.453 12.156 -4.406 1 98.44 103 GLU A C 1
ATOM 804 O O . GLU A 1 103 ? 20.672 12.781 -3.369 1 98.44 103 GLU A O 1
ATOM 809 N N . ASN A 1 104 ? 19.344 12.219 -5.109 1 98.75 104 ASN A N 1
ATOM 810 C CA . ASN A 1 104 ? 18.25 13.078 -4.684 1 98.75 104 ASN A CA 1
ATOM 811 C C . ASN A 1 104 ? 17.578 12.547 -3.424 1 98.75 104 ASN A C 1
ATOM 813 O O . ASN A 1 104 ? 17 11.461 -3.436 1 98.75 104 ASN A O 1
ATOM 817 N N . LYS A 1 105 ? 17.656 13.312 -2.357 1 98.81 105 LYS A N 1
ATOM 818 C CA . LYS A 1 105 ? 17.062 12.891 -1.094 1 98.81 105 LYS A CA 1
ATOM 819 C C . LYS A 1 105 ? 15.836 13.75 -0.754 1 98.81 105 LYS A C 1
ATOM 821 O O . LYS A 1 105 ? 15.297 13.656 0.351 1 98.81 105 LYS A O 1
ATOM 826 N N . SER A 1 106 ? 15.398 14.594 -1.684 1 98.88 106 SER A N 1
ATOM 827 C CA . SER A 1 106 ? 14.25 15.461 -1.424 1 98.88 106 SER A CA 1
ATOM 828 C C . SER A 1 106 ? 12.969 14.656 -1.271 1 98.88 106 SER A C 1
ATOM 830 O O . SER A 1 106 ? 12.852 13.547 -1.809 1 98.88 106 SER A O 1
ATOM 832 N N . ALA A 1 107 ? 12.094 15.203 -0.461 1 98.88 107 ALA A N 1
ATOM 833 C CA . ALA A 1 107 ? 10.852 14.508 -0.137 1 98.88 107 ALA A CA 1
ATOM 834 C C . ALA A 1 107 ? 9.734 15.5 0.197 1 98.88 107 ALA A C 1
ATOM 836 O O . ALA A 1 107 ? 9.992 16.688 0.361 1 98.88 107 ALA A O 1
ATOM 837 N N . GLN A 1 108 ? 8.57 15.008 0.202 1 98.88 108 GLN A N 1
ATOM 838 C CA . GLN A 1 108 ? 7.387 15.75 0.626 1 98.88 108 GLN A CA 1
ATOM 839 C C . GLN A 1 108 ? 6.637 15.008 1.727 1 98.88 108 GLN A C 1
ATOM 841 O O . GLN A 1 108 ? 6.312 13.828 1.577 1 98.88 108 GLN A O 1
ATOM 846 N N . ALA A 1 109 ? 6.453 15.648 2.861 1 98.75 109 ALA A N 1
ATOM 847 C CA . ALA A 1 109 ? 5.449 15.188 3.82 1 98.75 109 ALA A CA 1
ATOM 848 C C . ALA A 1 109 ? 4.062 15.703 3.449 1 98.75 109 ALA A C 1
ATOM 850 O O . ALA A 1 109 ? 3.871 16.906 3.25 1 98.75 109 ALA A O 1
ATOM 851 N N . ILE A 1 110 ? 3.143 14.766 3.318 1 98.62 110 ILE A N 1
ATOM 852 C CA . ILE A 1 110 ? 1.811 15.156 2.869 1 98.62 110 ILE A CA 1
ATOM 853 C C . ILE A 1 110 ? 0.766 14.68 3.875 1 98.62 110 ILE A C 1
ATOM 855 O O . ILE A 1 110 ? 0.775 13.516 4.285 1 98.62 110 ILE A O 1
ATOM 859 N N . CYS A 1 111 ? -0.029 15.508 4.344 1 97.31 111 CYS A N 1
ATOM 860 C CA . CYS A 1 111 ? -1.223 15.18 5.117 1 97.31 111 CYS A CA 1
ATOM 861 C C . CYS A 1 111 ? -2.486 15.5 4.328 1 97.31 111 CYS A C 1
ATOM 863 O O . CYS A 1 111 ? -2.641 16.609 3.82 1 97.31 111 CYS A O 1
ATOM 865 N N . THR A 1 112 ? -3.312 14.57 4.152 1 98.12 112 THR A N 1
ATOM 866 C CA . THR A 1 112 ? -4.559 14.742 3.416 1 98.12 112 THR A CA 1
ATOM 867 C C . THR A 1 112 ? -5.762 14.57 4.34 1 98.12 112 THR A C 1
ATOM 869 O O . THR A 1 112 ? -5.949 13.5 4.926 1 98.12 112 THR A O 1
ATOM 872 N N . PHE A 1 113 ? -6.59 15.625 4.504 1 97.75 113 PHE A N 1
ATOM 873 C CA . PHE A 1 113 ? -7.875 15.531 5.184 1 97.75 113 PHE A CA 1
ATOM 874 C C . PHE A 1 113 ? -9.008 15.383 4.18 1 97.75 113 PHE A C 1
ATOM 876 O O . PHE A 1 113 ? -9.031 16.078 3.156 1 97.75 113 PHE A O 1
ATOM 883 N N . GLY A 1 114 ? -9.812 14.445 4.371 1 97.69 114 GLY A N 1
ATOM 884 C CA . GLY A 1 114 ? -11.086 14.344 3.672 1 97.69 114 GLY A CA 1
ATOM 885 C C . GLY A 1 114 ? -12.273 14.727 4.539 1 97.69 114 GLY A C 1
ATOM 886 O O . GLY A 1 114 ? -12.398 14.258 5.672 1 97.69 114 GLY A O 1
ATOM 887 N N . TYR A 1 115 ? -13.125 15.641 3.975 1 97.69 115 TYR A N 1
ATOM 888 C CA . TYR A 1 115 ? -14.328 16.062 4.676 1 97.69 115 TYR A CA 1
ATOM 889 C C . TYR A 1 115 ? -15.578 15.758 3.85 1 97.69 115 TYR A C 1
ATOM 891 O O . TYR A 1 115 ? -15.609 16.031 2.646 1 97.69 115 TYR A O 1
ATOM 899 N N . CYS A 1 116 ? -16.469 15.094 4.559 1 96.81 116 CYS A N 1
ATOM 900 C CA . CYS A 1 116 ? -17.781 14.875 3.986 1 96.81 116 CYS A CA 1
ATOM 901 C C . CYS A 1 116 ? -18.875 15.391 4.914 1 96.81 116 CYS A C 1
ATOM 903 O O . CYS A 1 116 ? -18.891 15.062 6.102 1 96.81 116 CYS A O 1
ATOM 905 N N . ASP A 1 117 ? -19.781 16.156 4.387 1 93.62 117 ASP A N 1
ATOM 906 C CA . ASP A 1 117 ? -20.844 16.766 5.184 1 93.62 117 ASP A CA 1
ATOM 907 C C . ASP A 1 117 ? -21.938 15.742 5.504 1 93.62 117 ASP A C 1
ATOM 909 O O . ASP A 1 117 ? -22.797 15.984 6.348 1 93.62 117 ASP A O 1
ATOM 913 N N . GLY A 1 118 ? -21.859 14.625 4.887 1 91.06 118 GLY A N 1
ATOM 914 C CA . GLY A 1 118 ? -22.828 13.562 5.105 1 91.06 118 GLY A CA 1
ATOM 915 C C . GLY A 1 118 ? -22.75 12.453 4.074 1 91.06 118 GLY A C 1
ATOM 916 O O . GLY A 1 118 ? -21.875 12.477 3.205 1 91.06 118 GLY A O 1
ATOM 917 N N . LEU A 1 119 ? -23.594 11.43 4.129 1 87.38 119 LEU A N 1
ATOM 918 C CA . LEU A 1 119 ? -23.578 10.195 3.355 1 87.38 119 LEU A CA 1
ATOM 919 C C . LEU A 1 119 ? -23.578 10.492 1.859 1 87.38 119 LEU A C 1
ATOM 921 O O . LEU A 1 119 ? -22.844 9.859 1.094 1 87.38 119 LEU A O 1
ATOM 925 N N . ASP A 1 120 ? -24.266 11.461 1.36 1 87.25 120 ASP A N 1
ATOM 926 C CA . ASP A 1 120 ? -24.422 11.672 -0.074 1 87.25 120 ASP A CA 1
AT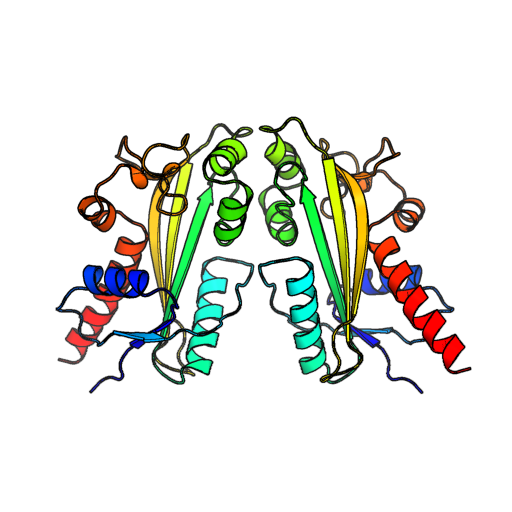OM 927 C C . ASP A 1 120 ? -23.578 12.852 -0.557 1 87.25 120 ASP A C 1
ATOM 929 O O . ASP A 1 120 ? -23.641 13.227 -1.73 1 87.25 120 ASP A O 1
ATOM 933 N N . ALA A 1 121 ? -22.75 13.352 0.299 1 92.25 121 ALA A N 1
ATOM 934 C CA . ALA A 1 121 ? -21.953 14.516 -0.083 1 92.25 121 ALA A CA 1
ATOM 935 C C . ALA A 1 121 ? -20.641 14.094 -0.709 1 92.25 121 ALA A C 1
ATOM 937 O O . ALA A 1 121 ? -20.078 13.047 -0.363 1 92.25 121 ALA A O 1
ATOM 938 N N . GLU A 1 122 ? -20.156 14.875 -1.679 1 95.69 122 GLU A N 1
ATOM 939 C CA . GLU A 1 122 ? -18.828 14.641 -2.258 1 95.69 122 GLU A CA 1
ATOM 940 C C . GLU A 1 122 ? -17.734 15.078 -1.304 1 95.69 122 GLU A C 1
ATOM 942 O O . GLU A 1 122 ? -17.797 16.172 -0.735 1 95.69 122 GLU A O 1
ATOM 947 N N . PRO A 1 123 ? -16.781 14.242 -1.12 1 97.62 123 PRO A N 1
ATOM 948 C CA . PRO A 1 123 ? -15.688 14.602 -0.206 1 97.62 123 PRO A CA 1
ATOM 949 C C . PRO A 1 123 ? -14.898 15.812 -0.68 1 97.62 123 PRO A C 1
ATOM 951 O O . PRO A 1 123 ? -14.648 15.969 -1.88 1 97.62 123 PRO A O 1
ATOM 954 N N . LEU A 1 124 ? -14.609 16.656 0.223 1 97.88 124 LEU A N 1
ATOM 955 C CA . LEU A 1 124 ? -13.641 17.734 0.014 1 97.88 124 LEU A CA 1
ATOM 956 C C . LEU A 1 124 ? -12.266 17.344 0.539 1 97.88 124 LEU A C 1
ATOM 958 O O . LEU A 1 124 ? -12.148 16.797 1.636 1 97.88 124 LEU A O 1
ATOM 962 N N . ILE A 1 125 ? -11.305 17.609 -0.261 1 98.38 125 ILE A N 1
ATOM 963 C CA . ILE A 1 125 ? -9.953 17.188 0.094 1 98.38 125 ILE A CA 1
ATOM 964 C C . ILE A 1 125 ? -9.102 18.406 0.418 1 98.38 125 ILE A C 1
ATOM 966 O O . ILE A 1 125 ? -9.102 19.391 -0.327 1 98.38 125 ILE A O 1
ATOM 970 N N . PHE A 1 126 ? -8.453 18.406 1.562 1 98.31 126 PHE A N 1
ATOM 971 C CA . PHE A 1 126 ? -7.496 19.438 1.992 1 98.31 126 PHE A CA 1
ATOM 972 C C . PHE A 1 126 ? -6.113 18.828 2.184 1 98.31 126 PHE A C 1
ATO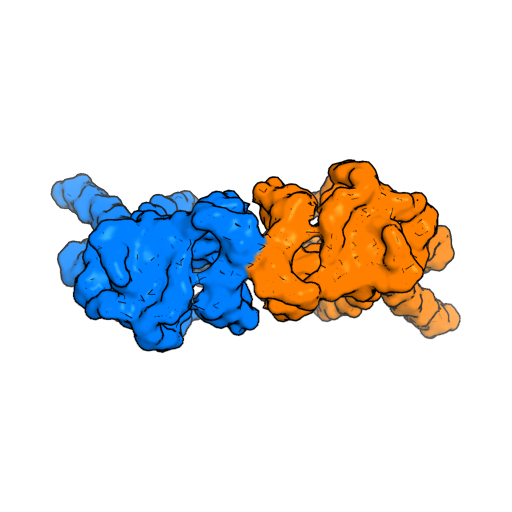M 974 O O . PHE A 1 126 ? -5.906 18 3.076 1 98.31 126 PHE A O 1
ATOM 981 N N . LYS A 1 127 ? -5.219 19.266 1.356 1 98.25 127 LYS A N 1
ATOM 982 C CA . LYS A 1 127 ? -3.889 18.672 1.364 1 98.25 127 LYS A CA 1
ATOM 983 C C . LYS A 1 127 ? -2.838 19.688 1.827 1 98.25 127 LYS A C 1
ATOM 985 O O . LYS A 1 127 ? -2.762 20.797 1.302 1 98.25 127 LYS A O 1
ATOM 990 N N . GLY A 1 128 ? -2.137 19.281 2.838 1 98.5 128 GLY A N 1
ATOM 991 C CA . GLY A 1 128 ? -0.964 20.016 3.281 1 98.5 128 GLY A CA 1
ATOM 992 C C . GLY A 1 128 ? 0.342 19.344 2.902 1 98.5 128 GLY A C 1
ATOM 993 O O . GLY A 1 128 ? 0.494 18.141 3.072 1 98.5 128 GLY A O 1
ATOM 994 N N . ILE A 1 129 ? 1.24 20.141 2.4 1 98.75 129 ILE A N 1
ATOM 995 C CA . ILE A 1 129 ? 2.508 19.594 1.924 1 98.75 129 ILE A CA 1
ATOM 996 C C . ILE A 1 129 ? 3.668 20.359 2.549 1 98.75 129 ILE A C 1
ATOM 998 O O . ILE A 1 129 ? 3.641 21.594 2.611 1 98.75 129 ILE A O 1
ATOM 1002 N N . THR A 1 130 ? 4.566 19.688 3.1 1 98.75 130 THR A N 1
ATOM 1003 C CA . THR A 1 130 ? 5.836 20.266 3.525 1 98.75 130 THR A CA 1
ATOM 1004 C C . THR A 1 130 ? 7 19.625 2.773 1 98.75 130 THR A C 1
ATOM 1006 O O . THR A 1 130 ? 7.172 18.406 2.809 1 98.75 130 THR A O 1
ATOM 1009 N N . GLU A 1 131 ? 7.723 20.469 2.062 1 98.81 131 GLU A N 1
ATOM 1010 C CA . GLU A 1 131 ? 8.914 20 1.354 1 98.81 131 GLU A CA 1
ATOM 1011 C C . GLU A 1 131 ? 10.078 19.797 2.314 1 98.81 131 GLU A C 1
ATOM 1013 O O . GLU A 1 131 ? 10.211 20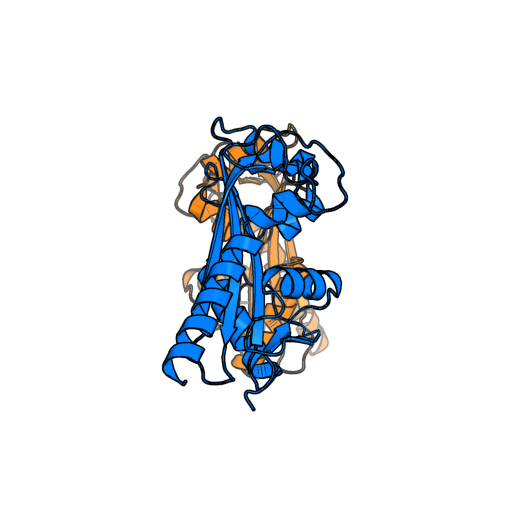.516 3.305 1 98.81 131 GLU A O 1
ATOM 1018 N N . GLY A 1 132 ? 10.906 18.844 2.059 1 98.88 132 GLY A N 1
ATOM 1019 C CA . GLY A 1 132 ? 12.094 18.609 2.867 1 98.88 132 GLY A CA 1
ATOM 1020 C C . GLY A 1 132 ? 13.039 17.594 2.242 1 98.88 132 GLY A C 1
ATOM 1021 O O . GLY A 1 132 ? 13.039 17.406 1.023 1 98.88 132 GLY A O 1
ATOM 1022 N N . VAL A 1 133 ? 13.938 17.094 3.043 1 98.88 133 VAL A N 1
ATOM 1023 C CA . VAL A 1 133 ? 14.898 16.078 2.623 1 98.88 133 VAL A CA 1
ATOM 1024 C C . VAL A 1 133 ? 14.922 14.938 3.639 1 98.88 133 VAL A C 1
ATOM 1026 O O . VAL A 1 133 ? 14.641 15.141 4.82 1 98.88 133 VAL A O 1
ATOM 1029 N N . ILE A 1 134 ? 15.117 13.766 3.15 1 98.94 134 ILE A N 1
ATOM 1030 C CA . ILE A 1 134 ? 15.305 12.594 4.004 1 98.94 134 ILE A CA 1
ATOM 1031 C C . ILE A 1 134 ? 16.766 12.508 4.445 1 98.94 134 ILE A C 1
ATOM 1033 O O . ILE A 1 134 ? 17.672 12.516 3.611 1 98.94 134 ILE A O 1
ATOM 1037 N N . VAL A 1 135 ? 17 12.406 5.762 1 98.88 135 VAL A N 1
ATOM 1038 C CA . VAL A 1 135 ? 18.344 12.398 6.324 1 98.88 135 VAL A CA 1
ATOM 1039 C C . VAL A 1 135 ? 18.5 11.188 7.246 1 98.88 135 VAL A C 1
ATOM 1041 O O . VAL A 1 135 ? 17.531 10.492 7.539 1 98.88 135 VAL A O 1
ATOM 1044 N N . GLU A 1 136 ? 19.797 10.977 7.641 1 98.5 136 GLU A N 1
ATOM 1045 C CA . GLU A 1 136 ? 19.984 10.031 8.734 1 98.5 136 GLU A CA 1
ATOM 1046 C C . GLU A 1 136 ? 19.203 10.445 9.969 1 98.5 136 GLU A C 1
ATOM 1048 O O . GLU A 1 136 ? 19.125 11.633 10.297 1 98.5 136 GLU A O 1
ATOM 1053 N N . PRO A 1 137 ? 18.609 9.5 10.633 1 98.62 137 PRO A N 1
ATOM 1054 C CA . PRO A 1 137 ? 17.734 9.867 11.742 1 98.62 137 PRO A CA 1
ATOM 1055 C C . PRO A 1 137 ? 18.453 10.664 12.828 1 98.62 137 PRO A C 1
ATOM 1057 O O . PRO A 1 137 ? 19.562 10.305 13.227 1 98.62 137 PRO A O 1
ATOM 1060 N N . ARG A 1 138 ? 17.859 11.742 13.234 1 98.56 138 ARG A N 1
ATOM 1061 C CA . ARG A 1 138 ? 18.297 12.57 14.352 1 98.56 138 ARG A CA 1
ATOM 1062 C C . ARG A 1 138 ? 17.125 12.945 15.25 1 98.56 138 ARG A C 1
ATOM 1064 O O . ARG A 1 138 ? 16.016 13.164 14.766 1 98.56 138 ARG A O 1
ATOM 1071 N N . GLY A 1 139 ? 17.375 13.062 16.578 1 97.25 139 GLY A N 1
ATOM 1072 C CA . GLY A 1 139 ? 16.344 13.445 17.531 1 97.25 139 GLY A CA 1
ATOM 1073 C C . GLY A 1 139 ? 15.602 12.258 18.125 1 97.25 139 GLY A C 1
ATOM 1074 O O . GLY A 1 139 ? 15.961 11.109 17.875 1 97.25 139 GLY A O 1
ATOM 1075 N N . PRO A 1 140 ? 14.664 12.562 19 1 94.81 140 PRO A N 1
ATOM 1076 C CA . PRO A 1 140 ? 13.898 11.492 19.656 1 94.81 140 PRO A CA 1
ATOM 1077 C C . PRO A 1 140 ? 13.109 10.641 18.656 1 94.81 140 PRO A C 1
ATOM 1079 O O . PRO A 1 140 ? 12.664 11.148 17.625 1 94.81 140 PRO A O 1
ATOM 1082 N N . ARG A 1 141 ? 12.906 9.391 18.938 1 90.5 141 ARG A N 1
ATOM 1083 C CA . ARG A 1 141 ? 12.258 8.438 18.047 1 90.5 141 ARG A CA 1
ATOM 1084 C C . ARG A 1 141 ? 10.82 8.164 18.484 1 90.5 141 ARG A C 1
ATOM 1086 O O . ARG A 1 141 ? 10.242 7.129 18.125 1 90.5 141 ARG A O 1
ATOM 1093 N N . ASP A 1 142 ? 10.25 9.07 19.109 1 85.56 142 ASP A N 1
ATOM 1094 C CA . ASP A 1 142 ? 8.961 8.867 19.766 1 85.56 142 ASP A CA 1
ATOM 1095 C C . ASP A 1 142 ? 7.816 9.008 18.766 1 85.56 142 ASP A C 1
ATOM 1097 O O . ASP A 1 142 ? 6.695 8.57 19.031 1 85.56 142 ASP A O 1
ATOM 1101 N N . PHE A 1 143 ? 8.156 9.602 17.625 1 85.19 143 PHE A N 1
ATOM 1102 C CA . PHE A 1 143 ? 7.043 9.906 16.734 1 85.19 143 PHE A CA 1
ATOM 1103 C C . PHE A 1 143 ? 7.383 9.547 15.289 1 85.19 143 PHE A C 1
ATOM 1105 O O . PHE A 1 143 ? 8.055 10.32 14.594 1 85.19 143 PHE A O 1
ATOM 1112 N N . GLY A 1 144 ? 6.934 8.453 14.906 1 92.31 144 GLY A N 1
ATOM 1113 C CA . GLY A 1 144 ? 6.902 8.047 13.516 1 92.31 144 GLY A CA 1
ATOM 1114 C C . GLY A 1 144 ? 8.227 8.25 12.805 1 92.31 144 GLY A C 1
ATOM 1115 O O . GLY A 1 144 ? 9.273 7.832 13.297 1 92.31 144 GLY A O 1
ATOM 1116 N N . TRP A 1 145 ? 8.18 8.914 11.672 1 97.75 145 TRP A N 1
ATOM 1117 C CA . TRP A 1 145 ? 9.344 9.117 10.812 1 97.75 145 TRP A CA 1
ATOM 1118 C C . TRP A 1 145 ? 9.914 10.523 11 1 97.75 145 TRP A C 1
ATOM 1120 O O . TRP A 1 145 ? 10.688 11 10.164 1 97.75 145 TRP A O 1
ATOM 1130 N N . ASP A 1 146 ? 9.539 11.195 12.031 1 96.81 146 ASP A N 1
ATOM 1131 C CA . ASP A 1 146 ? 9.984 12.555 12.312 1 96.81 146 ASP A CA 1
ATOM 1132 C C . ASP A 1 146 ? 11.508 12.648 12.305 1 96.81 146 ASP A C 1
ATOM 1134 O O . ASP A 1 146 ? 12.07 13.633 11.836 1 96.81 146 ASP A O 1
ATOM 1138 N N . PRO A 1 147 ? 12.203 11.633 12.789 1 98.31 147 PRO A N 1
ATOM 1139 C CA . PRO A 1 147 ? 13.664 11.734 12.914 1 98.31 147 PRO A CA 1
ATOM 1140 C C . PRO A 1 147 ? 14.367 11.766 11.562 1 98.31 147 PRO A C 1
ATOM 1142 O O . PRO A 1 147 ? 15.547 12.125 11.484 1 98.31 147 PRO A O 1
ATOM 1145 N N . VAL A 1 148 ? 13.688 11.375 10.469 1 98.81 148 VAL A N 1
ATOM 1146 C CA . VAL A 1 148 ? 14.398 11.266 9.195 1 98.81 148 VAL A CA 1
ATOM 1147 C C . VAL A 1 148 ? 13.969 12.398 8.266 1 98.81 148 VAL A C 1
ATOM 1149 O O . VAL A 1 148 ? 14.523 12.555 7.176 1 98.81 148 VAL A O 1
ATOM 1152 N N . PHE A 1 149 ? 13.016 13.195 8.656 1 98.81 149 PHE A N 1
ATOM 1153 C CA . PHE A 1 149 ? 12.516 14.242 7.781 1 98.81 149 PHE A CA 1
ATOM 1154 C C . PHE A 1 149 ? 13.008 15.609 8.242 1 98.81 149 PHE A C 1
ATOM 1156 O O . PHE A 1 149 ? 12.664 16.078 9.328 1 98.81 149 PHE A O 1
ATOM 1163 N N . GLN A 1 150 ? 13.766 16.219 7.414 1 98.88 150 GLN A N 1
ATOM 1164 C CA . GLN A 1 150 ? 14.227 17.578 7.625 1 98.88 150 GLN A CA 1
ATOM 1165 C C . GLN A 1 150 ? 13.492 18.562 6.703 1 98.88 150 GLN A C 1
ATOM 1167 O O . GLN A 1 150 ? 13.75 18.594 5.5 1 98.88 150 GLN A O 1
ATOM 1172 N N . PRO A 1 151 ? 12.594 19.391 7.281 1 98.81 151 PRO A N 1
ATOM 1173 C CA . PRO A 1 151 ? 11.844 20.328 6.43 1 98.81 151 PRO A CA 1
ATOM 1174 C C . PRO A 1 151 ? 12.734 21.375 5.77 1 98.81 151 PRO A C 1
ATOM 1176 O O . PRO A 1 151 ? 13.727 21.797 6.359 1 98.81 151 PRO A O 1
ATOM 1179 N N . SER A 1 152 ? 12.359 21.75 4.523 1 98.56 152 SER A N 1
ATOM 1180 C CA . SER A 1 152 ? 13.109 22.766 3.795 1 98.56 152 SER A CA 1
ATOM 1181 C C . SER A 1 152 ? 13.219 24.047 4.602 1 98.56 152 SER A C 1
ATOM 1183 O O . SER A 1 152 ? 12.25 24.484 5.223 1 98.56 152 SER A O 1
ATOM 1185 N N . GLY A 1 153 ? 14.383 24.625 4.617 1 97.75 153 GLY A N 1
ATOM 1186 C CA . GLY A 1 153 ? 14.609 25.859 5.348 1 97.75 153 GLY A CA 1
ATOM 1187 C C . GLY A 1 153 ? 15.102 25.641 6.766 1 97.75 153 GLY A C 1
ATOM 1188 O O . GLY A 1 153 ? 15.438 26.594 7.469 1 97.75 153 GLY A O 1
ATOM 1189 N N . TYR A 1 154 ? 15.148 24.391 7.23 1 98.06 154 TYR A N 1
ATOM 1190 C CA . TYR A 1 154 ? 15.617 24.047 8.57 1 98.06 154 TYR A CA 1
ATOM 1191 C C . TYR A 1 154 ? 16.844 23.156 8.5 1 98.06 154 TYR A C 1
ATOM 1193 O O . TYR A 1 154 ? 17.062 22.453 7.504 1 98.06 154 TYR A O 1
ATOM 1201 N N . ASP A 1 155 ? 17.641 23.172 9.547 1 98.06 155 ASP A N 1
ATOM 1202 C CA . ASP A 1 155 ? 18.766 22.25 9.664 1 98.06 155 ASP A CA 1
ATOM 1203 C C . ASP A 1 155 ? 18.484 21.156 10.688 1 98.06 155 ASP A C 1
ATOM 1205 O O . ASP A 1 155 ? 19.375 20.391 11.047 1 98.06 155 ASP A O 1
ATOM 1209 N N . LYS A 1 156 ? 17.203 21.125 11.133 1 98.44 156 LYS A N 1
ATOM 1210 C CA . LYS A 1 156 ? 16.734 20.156 12.117 1 98.44 156 LYS A CA 1
ATOM 1211 C C . LYS A 1 156 ? 15.641 19.266 11.547 1 98.44 156 LYS A C 1
ATOM 1213 O O . LYS A 1 156 ? 14.875 19.688 10.68 1 98.44 156 LYS A O 1
ATOM 1218 N N . THR A 1 157 ? 15.672 18.047 12.055 1 98.56 157 THR A N 1
ATOM 1219 C CA . THR A 1 157 ? 14.57 17.172 11.688 1 98.56 157 THR A CA 1
ATOM 1220 C C . THR A 1 157 ? 13.297 17.547 12.445 1 98.56 157 THR A C 1
ATOM 1222 O O . THR A 1 157 ? 13.344 18.297 13.422 1 98.56 157 THR A O 1
ATOM 1225 N N . TYR A 1 158 ? 12.125 17.047 11.961 1 97.5 158 TYR A N 1
ATOM 1226 C CA . TYR A 1 158 ? 10.867 17.203 12.68 1 97.5 158 TYR A CA 1
ATOM 1227 C C . TYR A 1 158 ? 11.016 16.797 14.141 1 97.5 158 TYR A C 1
ATOM 1229 O O . TYR A 1 158 ? 10.43 17.406 15.031 1 97.5 158 TYR A O 1
ATOM 1237 N N . ALA A 1 159 ? 11.781 15.734 14.43 1 96.88 159 ALA A N 1
ATOM 1238 C CA . ALA A 1 159 ? 11.93 15.188 15.773 1 96.88 159 ALA A CA 1
ATOM 1239 C C . ALA A 1 159 ? 12.719 16.141 16.672 1 96.88 159 ALA A C 1
ATOM 1241 O O . ALA A 1 159 ? 12.539 16.156 17.891 1 96.88 159 ALA A O 1
ATOM 1242 N N . GLU A 1 160 ? 13.57 16.922 16.031 1 98 160 GLU A N 1
ATOM 1243 C CA . GLU A 1 160 ? 14.445 17.828 16.781 1 98 160 GLU A CA 1
ATOM 1244 C C . GLU A 1 160 ? 13.758 19.156 17.047 1 98 160 GLU A C 1
ATOM 1246 O O . GLU A 1 160 ? 14.234 19.953 17.859 1 98 160 GLU A O 1
ATOM 1251 N N . LEU A 1 161 ? 12.695 19.453 16.359 1 96.31 161 LEU A N 1
ATOM 1252 C CA . LEU A 1 161 ? 11.977 20.719 16.531 1 96.31 161 LEU A CA 1
ATOM 1253 C C . LEU A 1 161 ? 11 20.625 17.703 1 96.31 161 LEU A C 1
ATOM 1255 O O . LEU A 1 161 ? 10.352 19.594 17.891 1 96.31 161 LEU A O 1
ATOM 1259 N N . PRO A 1 162 ? 10.898 21.719 18.469 1 93.75 162 PRO A N 1
ATOM 1260 C CA . PRO A 1 162 ? 9.797 21.75 19.422 1 93.75 162 PRO A CA 1
ATOM 1261 C C . PRO A 1 162 ? 8.43 21.625 18.766 1 93.75 162 PRO A C 1
ATOM 1263 O O . PRO A 1 162 ? 8.242 22.094 17.625 1 93.75 162 PRO A O 1
ATOM 1266 N N . LYS A 1 163 ? 7.469 21.047 19.469 1 87.88 163 LYS A N 1
ATOM 1267 C CA . LYS A 1 163 ? 6.129 20.828 18.938 1 87.88 163 LYS A CA 1
ATOM 1268 C C . LYS A 1 163 ? 5.504 22.125 18.453 1 87.88 163 LYS A C 1
ATOM 1270 O O . LYS A 1 163 ? 4.816 22.156 17.438 1 87.88 163 LYS A O 1
ATOM 1275 N N . SER A 1 164 ? 5.734 23.188 19.219 1 90.88 164 SER A N 1
ATOM 1276 C CA . SER A 1 164 ? 5.172 24.484 18.875 1 90.88 164 SER A CA 1
ATOM 1277 C C . SER A 1 164 ? 5.672 24.984 17.531 1 90.88 164 SER A C 1
ATOM 1279 O O . SER A 1 164 ? 4.906 25.547 16.75 1 90.88 164 SER A O 1
ATOM 1281 N N . GLU A 1 165 ? 6.918 24.766 17.203 1 93.38 165 GLU A N 1
ATOM 1282 C CA . GLU A 1 165 ? 7.504 25.172 15.938 1 93.38 165 GLU A CA 1
ATOM 1283 C C . GLU A 1 165 ? 7.055 24.25 14.805 1 93.38 165 GLU A C 1
ATOM 1285 O O . GLU A 1 165 ? 6.672 24.719 13.727 1 93.38 165 GLU A O 1
ATOM 1290 N N . LYS A 1 166 ? 7.094 22.969 15.047 1 91.5 166 LYS A N 1
ATOM 1291 C CA . LYS A 1 166 ? 6.648 22 14.047 1 91.5 166 LYS A CA 1
ATOM 1292 C C . LYS A 1 166 ? 5.211 22.281 13.617 1 91.5 166 LYS A C 1
ATOM 1294 O O . LYS A 1 166 ? 4.883 22.172 12.43 1 91.5 166 LYS A O 1
ATOM 1299 N N . ASN A 1 167 ? 4.336 22.719 14.539 1 89.44 167 ASN A N 1
ATOM 1300 C CA . ASN A 1 167 ? 2.922 22.953 14.281 1 89.44 167 ASN A CA 1
ATOM 1301 C C . ASN A 1 167 ? 2.715 24.203 13.406 1 89.44 167 ASN A C 1
ATOM 1303 O O . ASN A 1 167 ? 1.59 24.5 13.008 1 89.44 167 ASN A O 1
ATOM 1307 N N . THR A 1 168 ? 3.746 24.891 13.055 1 92.69 168 THR A N 1
ATOM 1308 C CA . THR A 1 168 ? 3.602 26.062 12.195 1 92.69 168 THR A CA 1
ATOM 1309 C C . THR A 1 168 ? 4.016 25.734 10.766 1 92.69 168 THR A C 1
ATOM 1311 O O . THR A 1 168 ? 3.727 26.5 9.836 1 92.69 168 THR A O 1
ATOM 1314 N N . ILE A 1 169 ? 4.664 24.594 10.578 1 95.5 169 ILE A N 1
ATOM 1315 C CA . ILE A 1 169 ? 5.195 24.312 9.25 1 95.5 169 ILE A CA 1
ATOM 1316 C C . ILE A 1 169 ? 4.789 22.906 8.805 1 95.5 169 ILE A C 1
ATOM 1318 O O . ILE A 1 169 ? 5.035 22.516 7.664 1 95.5 169 ILE A O 1
ATOM 1322 N N . SER A 1 170 ? 4.211 22.156 9.68 1 95.5 170 SER A N 1
ATOM 1323 C CA . SER A 1 170 ? 3.959 20.734 9.414 1 95.5 170 SER A CA 1
ATOM 1324 C C . SER A 1 170 ? 2.914 20.562 8.32 1 95.5 170 SER A C 1
ATOM 1326 O O . SER A 1 170 ? 2.094 21.453 8.086 1 95.5 170 SER A O 1
ATOM 1328 N N . HIS A 1 171 ? 3.023 19.469 7.676 1 97.31 171 HIS A N 1
ATOM 1329 C CA . HIS A 1 171 ? 2.029 19.062 6.68 1 97.31 171 HIS A CA 1
ATOM 1330 C C . HIS A 1 171 ? 0.633 19.016 7.289 1 97.31 171 HIS A C 1
ATOM 1332 O O . HIS A 1 171 ? -0.344 19.406 6.648 1 97.31 171 HIS A O 1
ATOM 1338 N N . ARG A 1 172 ? 0.506 18.547 8.5 1 95.38 172 ARG A N 1
ATOM 1339 C CA . ARG A 1 172 ? -0.79 18.5 9.172 1 95.38 172 ARG A CA 1
ATOM 1340 C C . ARG A 1 172 ? -1.336 19.891 9.414 1 95.38 172 ARG A C 1
ATOM 1342 O O . ARG A 1 172 ? -2.512 20.172 9.156 1 95.38 172 ARG A O 1
ATOM 1349 N N . TYR A 1 173 ? -0.497 20.734 9.93 1 95.5 173 TYR A N 1
ATOM 1350 C CA . TYR A 1 173 ? -0.896 22.125 10.156 1 95.5 173 TYR A CA 1
ATOM 1351 C C . TYR A 1 173 ? -1.4 22.766 8.867 1 95.5 173 TYR A C 1
ATOM 1353 O O . TYR A 1 173 ? -2.457 23.406 8.859 1 95.5 173 TYR A O 1
ATOM 1361 N N . ARG A 1 174 ? -0.637 22.594 7.812 1 97.5 174 ARG A N 1
ATOM 1362 C CA . ARG A 1 174 ? -0.972 23.203 6.531 1 97.5 174 ARG A CA 1
ATOM 1363 C C . ARG A 1 174 ? -2.303 22.688 6.004 1 97.5 174 ARG A C 1
ATOM 1365 O O . ARG A 1 174 ? -3.096 23.438 5.441 1 97.5 174 ARG A O 1
ATOM 1372 N N . ALA A 1 175 ? -2.533 21.391 6.148 1 97.69 175 ALA A N 1
ATOM 1373 C CA . ALA A 1 175 ? -3.803 20.797 5.727 1 97.69 175 ALA A CA 1
ATOM 1374 C C . ALA A 1 175 ? -4.965 21.359 6.543 1 97.69 175 ALA A C 1
ATOM 1376 O O . ALA A 1 175 ? -6.008 21.719 5.988 1 97.69 175 ALA A O 1
ATOM 1377 N N . LEU A 1 176 ? -4.797 21.484 7.852 1 96.25 176 LEU A N 1
ATOM 1378 C CA . LEU A 1 176 ? -5.848 21.969 8.742 1 96.25 176 LEU A CA 1
ATOM 1379 C C . LEU A 1 176 ? -6.113 23.453 8.516 1 96.25 176 LEU A C 1
ATOM 1381 O O . LEU A 1 176 ? -7.246 23.922 8.672 1 96.25 176 LEU A O 1
ATOM 1385 N N . ALA A 1 177 ? -5.086 24.203 8.164 1 95.31 177 ALA A N 1
ATOM 1386 C CA . ALA A 1 177 ? -5.266 25.609 7.824 1 95.31 177 ALA A CA 1
ATOM 1387 C C . ALA A 1 177 ? -6.219 25.766 6.641 1 95.31 177 ALA A C 1
ATOM 1389 O O . ALA A 1 177 ? -7.074 26.656 6.645 1 95.31 177 ALA A O 1
ATOM 1390 N N . LEU A 1 178 ? -6.035 24.906 5.652 1 96.75 178 LEU A N 1
ATOM 1391 C CA . LEU A 1 178 ? -6.926 24.938 4.5 1 96.75 178 LEU A CA 1
ATOM 1392 C C . LEU A 1 178 ? -8.352 24.594 4.906 1 96.75 178 LEU A C 1
ATOM 1394 O O . LEU A 1 178 ? -9.312 25.203 4.43 1 96.75 178 LEU A O 1
ATOM 1398 N N . LEU A 1 179 ? -8.484 23.578 5.773 1 96.31 179 LEU A N 1
ATOM 1399 C CA . LEU A 1 179 ? -9.797 23.188 6.285 1 96.31 179 LEU A CA 1
ATOM 1400 C C . LEU A 1 179 ? -10.461 24.328 7.031 1 96.31 179 LEU A C 1
ATOM 1402 O O . LEU A 1 179 ? -11.633 24.625 6.805 1 96.31 179 LEU A O 1
ATOM 1406 N N . ARG A 1 180 ? -9.727 24.922 7.93 1 94.69 180 ARG A N 1
ATOM 1407 C CA . ARG A 1 180 ? -10.211 26.062 8.703 1 94.69 180 ARG A CA 1
ATOM 1408 C C . ARG A 1 180 ? -10.703 27.172 7.789 1 94.69 180 ARG A C 1
ATOM 1410 O O . ARG A 1 180 ? -11.789 27.719 7.988 1 94.69 180 ARG A O 1
ATOM 1417 N N . GLN A 1 181 ? -9.898 27.516 6.793 1 94.44 181 GLN A N 1
ATOM 1418 C CA . GLN A 1 181 ? -10.25 28.562 5.84 1 94.44 181 GLN A CA 1
ATOM 1419 C C . GLN A 1 181 ? -11.57 28.266 5.148 1 94.44 181 GLN A C 1
ATOM 1421 O O . GLN A 1 181 ? -12.391 29.156 4.941 1 94.44 181 GLN A O 1
ATOM 1426 N N . HIS A 1 182 ? -11.773 27.047 4.785 1 94.19 182 HIS A N 1
ATOM 1427 C CA . HIS A 1 182 ? -13 26.641 4.125 1 94.19 182 HIS A CA 1
ATOM 1428 C C . HIS A 1 182 ? -14.219 26.922 5 1 94.19 182 HIS A C 1
ATOM 1430 O O . HIS A 1 182 ? -15.203 27.5 4.535 1 94.19 182 HIS A O 1
ATOM 1436 N N . PHE A 1 183 ? -14.195 26.578 6.266 1 93.19 183 PHE A N 1
ATOM 1437 C CA . PHE A 1 183 ? -15.344 26.719 7.16 1 93.19 183 PHE A CA 1
ATOM 1438 C C . PHE A 1 183 ? -15.539 28.188 7.559 1 93.19 183 PHE A C 1
ATOM 1440 O O . PHE A 1 183 ? -16.672 28.625 7.762 1 93.19 183 PHE A O 1
ATOM 1447 N N . GLU A 1 184 ? -14.422 28.859 7.699 1 90.12 184 GLU A N 1
ATOM 1448 C CA . GLU A 1 184 ? -14.531 30.281 8.023 1 90.12 184 GLU A CA 1
ATOM 1449 C C . GLU A 1 184 ? -15.164 31.062 6.883 1 90.12 184 GLU A C 1
ATOM 1451 O O . GLU A 1 184 ? -15.938 32 7.117 1 90.12 184 GLU A O 1
ATOM 1456 N N . LYS A 1 185 ? -14.844 30.688 5.656 1 89.75 185 LYS A N 1
ATOM 1457 C CA . LYS A 1 185 ? -15.445 31.312 4.488 1 89.75 185 LYS A CA 1
ATOM 1458 C C . LYS A 1 185 ? -16.938 30.984 4.395 1 89.75 185 LYS A C 1
ATOM 1460 O O . LYS A 1 185 ? -17.75 31.844 4.031 1 89.75 185 LYS A O 1
ATOM 1465 N N . GLN A 1 186 ? -17.281 29.781 4.695 1 83.06 186 GLN A N 1
ATOM 1466 C CA . GLN A 1 186 ? -18.688 29.375 4.656 1 83.06 186 GLN A CA 1
ATOM 1467 C C . GLN A 1 186 ? -19.5 30.094 5.723 1 83.06 186 GLN A C 1
ATOM 1469 O O . GLN A 1 186 ? -20.656 30.453 5.484 1 83.06 186 GLN A O 1
ATOM 1474 N N . ASP A 1 187 ? -18.969 30.234 6.863 1 76.69 187 ASP A N 1
ATOM 1475 C CA . ASP A 1 187 ? -19.656 30.938 7.953 1 76.69 187 ASP A CA 1
ATOM 1476 C C . ASP A 1 187 ? -19.859 32.406 7.617 1 76.69 187 ASP A C 1
ATOM 1478 O O . ASP A 1 187 ? -20.891 33 7.969 1 76.69 187 ASP A O 1
ATOM 1482 N N . LYS A 1 188 ? -18.969 33 6.863 1 74.56 188 LYS A N 1
ATOM 1483 C CA . LYS A 1 188 ? -19.109 34.406 6.461 1 74.56 188 LYS A CA 1
ATOM 1484 C C . LYS A 1 188 ? -20.219 34.562 5.426 1 74.56 188 LYS A C 1
ATOM 1486 O O . LYS A 1 188 ? -20.891 35.594 5.375 1 74.56 188 LYS A O 1
ATOM 1491 N N . LEU A 1 189 ? -20.328 33.5 4.734 1 68.12 189 LEU A N 1
ATOM 1492 C CA . LEU A 1 189 ? -21.359 33.562 3.699 1 68.12 189 LEU A CA 1
ATOM 1493 C C . LEU A 1 189 ? -22.75 33.438 4.301 1 68.12 189 LEU A C 1
ATOM 1495 O O . LEU A 1 189 ? -23.719 33.938 3.752 1 68.12 189 LEU A O 1
ATOM 1499 N N . ILE A 1 190 ? -22.875 32.781 5.391 1 68.25 190 ILE A N 1
ATOM 1500 C CA . ILE A 1 190 ? -24.188 32.562 6.004 1 68.25 190 ILE A CA 1
ATOM 1501 C C . ILE A 1 190 ? -24.516 33.719 6.938 1 68.25 190 ILE A C 1
ATOM 1503 O O . ILE A 1 190 ? -25.688 34.094 7.062 1 68.25 190 ILE A O 1
ATOM 1507 N N . ASN A 1 191 ? -23.516 34.25 7.559 1 55.38 191 ASN A N 1
ATOM 1508 C CA . ASN A 1 191 ? -23.812 35.406 8.414 1 55.38 191 ASN A CA 1
ATOM 1509 C C . ASN A 1 191 ? -23.812 36.719 7.629 1 55.38 191 ASN A C 1
ATOM 1511 O O . ASN A 1 191 ? -22.984 36.906 6.75 1 55.38 191 ASN A O 1
ATOM 1515 N N . MET B 1 1 ? -25.047 -30.188 -10.047 1 56.81 1 MET B N 1
ATOM 1516 C CA . MET B 1 1 ? -23.703 -29.844 -10.531 1 56.81 1 MET B CA 1
ATOM 1517 C C . MET B 1 1 ? -23.125 -28.672 -9.758 1 56.81 1 MET B C 1
ATOM 1519 O O . MET B 1 1 ? -23.859 -27.797 -9.305 1 56.81 1 MET B O 1
ATOM 1523 N N . SER B 1 2 ? -21.875 -28.797 -9.273 1 79.12 2 SER B N 1
ATOM 1524 C CA . SER B 1 2 ? -21.312 -27.734 -8.453 1 79.12 2 SER B CA 1
ATOM 1525 C C . SER B 1 2 ? -21.25 -26.422 -9.211 1 79.12 2 SER B C 1
ATOM 1527 O O . SER B 1 2 ? -21.094 -26.406 -10.43 1 79.12 2 SER B O 1
ATOM 1529 N N . LYS B 1 3 ? -21.672 -25.344 -8.672 1 86.62 3 LYS B N 1
ATOM 1530 C CA . LYS B 1 3 ? -21.625 -24.016 -9.273 1 86.62 3 LYS B CA 1
ATOM 1531 C C . LYS B 1 3 ? -20.219 -23.688 -9.781 1 86.62 3 LYS B C 1
ATOM 1533 O O . LYS B 1 3 ? -19.219 -24.094 -9.164 1 86.62 3 LYS B O 1
ATOM 1538 N N . PRO B 1 4 ? -20.156 -23.094 -10.93 1 94.44 4 PRO B N 1
ATOM 1539 C CA . PRO B 1 4 ? -18.844 -22.672 -11.422 1 94.44 4 PRO B CA 1
ATOM 1540 C C . PRO B 1 4 ? -18.141 -21.719 -10.461 1 94.44 4 PRO B C 1
ATOM 1542 O O . PRO B 1 4 ? -18.797 -20.984 -9.711 1 94.44 4 PRO B O 1
ATOM 1545 N N . ILE B 1 5 ? -16.844 -21.766 -10.445 1 96 5 ILE B N 1
ATOM 1546 C CA . ILE B 1 5 ? -16.016 -20.844 -9.672 1 96 5 ILE B CA 1
ATOM 1547 C C . ILE B 1 5 ? -15.734 -19.594 -10.508 1 96 5 ILE B C 1
ATOM 1549 O O . ILE B 1 5 ? -15.234 -19.688 -11.633 1 96 5 ILE B O 1
ATOM 1553 N N . THR B 1 6 ? -16.094 -18.469 -10 1 96.56 6 THR B N 1
ATOM 1554 C CA . THR B 1 6 ? -15.805 -17.203 -10.68 1 96.56 6 THR B CA 1
ATOM 1555 C C . THR B 1 6 ? -14.406 -16.703 -10.32 1 96.56 6 THR B C 1
ATOM 1557 O O . THR B 1 6 ? -14.148 -16.344 -9.172 1 96.56 6 THR B O 1
ATOM 1560 N N . PHE B 1 7 ? -13.523 -16.734 -11.25 1 97.38 7 PHE B N 1
ATOM 1561 C CA . PHE B 1 7 ? -12.211 -16.109 -11.109 1 97.38 7 PHE B CA 1
ATOM 1562 C C . PHE B 1 7 ? -12.297 -14.602 -11.367 1 97.38 7 PHE B C 1
ATOM 1564 O O . PHE B 1 7 ? -12.555 -14.172 -12.492 1 97.38 7 PHE B O 1
ATOM 1571 N N . VAL B 1 8 ? -12.055 -13.852 -10.312 1 96.5 8 VAL B N 1
ATOM 1572 C CA . VAL B 1 8 ? -12.266 -12.406 -10.398 1 96.5 8 VAL B CA 1
ATOM 1573 C C . VAL B 1 8 ? -11.047 -11.75 -11.055 1 96.5 8 VAL B C 1
ATOM 1575 O O . VAL B 1 8 ? -10.055 -11.453 -10.383 1 96.5 8 VAL B O 1
ATOM 1578 N N . THR B 1 9 ? -11.156 -11.5 -12.289 1 92.06 9 THR B N 1
ATOM 1579 C CA . THR B 1 9 ? -10.102 -10.836 -13.047 1 92.06 9 THR B CA 1
ATOM 1580 C C . THR B 1 9 ? -10.672 -10.148 -14.281 1 92.06 9 THR B C 1
ATOM 1582 O O . THR B 1 9 ? -11.641 -10.625 -14.875 1 92.06 9 THR B O 1
ATOM 1585 N N . GLY B 1 10 ? -10.109 -8.961 -14.531 1 83.06 10 GLY B N 1
ATOM 1586 C CA . GLY B 1 10 ? -10.438 -8.312 -15.789 1 83.06 10 GLY B CA 1
ATOM 1587 C C . GLY B 1 10 ? -9.461 -8.648 -16.906 1 83.06 10 GLY B C 1
ATOM 1588 O O . GLY B 1 10 ? -9.586 -8.125 -18.016 1 83.06 10 GLY B O 1
ATOM 1589 N N . ASN B 1 11 ? -8.539 -9.461 -16.656 1 81.5 11 ASN B N 1
ATOM 1590 C CA . ASN B 1 11 ? -7.5 -9.852 -17.609 1 81.5 11 ASN B CA 1
ATOM 1591 C C . ASN B 1 11 ? -7.738 -11.258 -18.156 1 81.5 11 ASN B C 1
ATOM 1593 O O . ASN B 1 11 ? -7.488 -12.242 -17.453 1 81.5 11 ASN B O 1
ATOM 1597 N N . ALA B 1 12 ? -8.094 -11.312 -19.438 1 83.44 12 ALA B N 1
ATOM 1598 C CA . ALA B 1 12 ? -8.422 -12.586 -20.047 1 83.44 12 ALA B CA 1
ATOM 1599 C C . ALA B 1 12 ? -7.215 -13.523 -20.078 1 83.44 12 ALA B C 1
ATOM 1601 O O . ALA B 1 12 ? -7.363 -14.742 -19.984 1 83.44 12 ALA B O 1
ATOM 1602 N N . LYS B 1 13 ? -6.023 -12.977 -20.141 1 79.62 13 LYS B N 1
ATOM 1603 C CA . LYS B 1 13 ? -4.809 -13.781 -20.203 1 79.62 13 LYS B CA 1
ATOM 1604 C C . LYS B 1 13 ? -4.574 -14.508 -18.875 1 79.62 13 LYS B C 1
ATOM 1606 O O . LYS B 1 13 ? -4.051 -15.625 -18.859 1 79.62 13 LYS B O 1
ATOM 1611 N N . LYS B 1 14 ? -5.047 -13.891 -17.797 1 86.12 14 LYS B N 1
ATOM 1612 C CA . LYS B 1 14 ? -4.898 -14.531 -16.484 1 86.12 14 LYS B CA 1
ATOM 1613 C C . LYS B 1 14 ? -5.754 -15.789 -16.391 1 86.12 14 LYS B C 1
ATOM 1615 O O . LYS B 1 14 ? -5.32 -16.797 -15.836 1 86.12 14 LYS B O 1
ATOM 1620 N N . LEU B 1 15 ? -6.98 -15.688 -16.984 1 89.31 15 LEU B N 1
ATOM 1621 C CA . LEU B 1 15 ? -7.855 -16.859 -16.969 1 89.31 15 LEU B CA 1
ATOM 1622 C C . LEU B 1 15 ? -7.258 -18 -17.781 1 89.31 15 LEU B C 1
ATOM 1624 O O . LEU B 1 15 ? -7.27 -19.156 -17.359 1 89.31 15 LEU B O 1
ATOM 1628 N N . GLU B 1 16 ? -6.781 -17.656 -18.938 1 86.62 16 GLU B N 1
ATOM 1629 C CA . GLU B 1 16 ? -6.184 -18.656 -19.812 1 86.62 16 GLU B CA 1
ATOM 1630 C C . GLU B 1 16 ? -5.012 -19.359 -19.125 1 86.62 16 GLU B C 1
ATOM 1632 O O . GLU B 1 16 ? -4.902 -20.578 -19.156 1 86.62 16 GLU B O 1
ATOM 1637 N N . GLU B 1 17 ? -4.168 -18.594 -18.484 1 84.5 17 GLU B N 1
ATOM 1638 C CA . GLU B 1 17 ? -3.025 -19.141 -17.75 1 84.5 17 GLU B CA 1
ATOM 1639 C C . GLU B 1 17 ? -3.479 -20.016 -16.594 1 84.5 17 GLU B C 1
ATOM 1641 O O . GLU B 1 17 ? -2.924 -21.109 -16.375 1 84.5 17 GLU B O 1
ATOM 1646 N N . LEU B 1 18 ? -4.457 -19.594 -15.914 1 92 18 LEU B N 1
ATOM 1647 C CA . LEU B 1 18 ? -4.996 -20.328 -14.773 1 92 18 LEU B CA 1
ATOM 1648 C C . LEU B 1 18 ? -5.547 -21.672 -15.203 1 92 18 LEU B C 1
ATOM 1650 O O . LEU B 1 18 ? -5.219 -22.703 -14.617 1 92 18 LEU B O 1
ATOM 1654 N N . VAL B 1 19 ? -6.328 -21.672 -16.266 1 90.81 19 VAL B N 1
ATOM 1655 C CA . VAL B 1 19 ? -6.969 -22.891 -16.766 1 90.81 19 VAL B CA 1
ATOM 1656 C C . VAL B 1 19 ? -5.906 -23.859 -17.281 1 90.81 19 VAL B C 1
ATOM 1658 O O . VAL B 1 19 ? -6.008 -25.078 -17.062 1 90.81 19 VAL B O 1
ATOM 1661 N N . ALA B 1 20 ? -4.922 -23.297 -17.875 1 87.69 20 ALA B N 1
ATOM 1662 C CA . ALA B 1 20 ? -3.836 -24.109 -18.406 1 87.69 20 ALA B CA 1
ATOM 1663 C C . ALA B 1 20 ? -3.092 -24.828 -17.281 1 87.69 20 ALA B C 1
ATOM 1665 O O . ALA B 1 20 ? -2.709 -25.984 -17.422 1 87.69 20 ALA B O 1
ATOM 1666 N N . ILE B 1 21 ? -2.904 -24.172 -16.188 1 88.88 21 ILE B N 1
ATOM 1667 C CA . ILE B 1 21 ? -2.166 -24.719 -15.055 1 88.88 21 ILE B CA 1
ATOM 1668 C C . ILE B 1 21 ? -3.027 -25.75 -14.336 1 88.88 21 ILE B C 1
ATOM 1670 O O . ILE B 1 21 ? -2.539 -26.812 -13.945 1 88.88 21 ILE B O 1
ATOM 1674 N N . LEU B 1 22 ? -4.293 -25.516 -14.148 1 92.12 22 LEU B N 1
ATOM 1675 C CA . LEU B 1 22 ? -5.191 -26.422 -13.453 1 92.12 22 LEU B CA 1
ATOM 1676 C C . LEU B 1 22 ? -5.402 -27.703 -14.266 1 92.12 22 LEU B C 1
ATOM 1678 O O . LEU B 1 22 ? -5.512 -28.797 -13.703 1 92.12 22 LEU B O 1
ATOM 1682 N N . GLY B 1 23 ? -5.461 -27.422 -15.594 1 87.5 23 GLY B N 1
ATOM 1683 C CA . GLY B 1 23 ? -5.555 -28.562 -16.484 1 87.5 23 GLY B CA 1
ATOM 1684 C C . GLY B 1 23 ? -6.98 -29.047 -16.688 1 87.5 23 GLY B C 1
ATOM 1685 O O . GLY B 1 23 ? -7.895 -28.609 -15.977 1 87.5 23 GLY B O 1
ATOM 1686 N N . PRO B 1 24 ? -7.156 -29.938 -17.578 1 86.75 24 PRO B N 1
ATOM 1687 C CA . PRO B 1 24 ? -8.484 -30.422 -17.969 1 86.75 24 PRO B CA 1
ATOM 1688 C C . PRO B 1 24 ? -9.133 -31.312 -16.922 1 86.75 24 PRO B C 1
ATOM 1690 O O . PRO B 1 24 ? -10.344 -31.516 -16.938 1 86.75 24 PRO B O 1
ATOM 1693 N N . SER B 1 25 ? -8.391 -31.891 -16.016 1 87.5 25 SER B N 1
ATOM 1694 C CA . SER B 1 25 ? -8.922 -32.844 -15.031 1 87.5 25 SER B CA 1
ATOM 1695 C C . SER B 1 25 ? -9.469 -32.094 -13.812 1 87.5 25 SER B C 1
ATOM 1697 O O . SER B 1 25 ? -10.023 -32.719 -12.906 1 87.5 25 SER B O 1
ATOM 1699 N N . PHE B 1 26 ? -9.234 -30.828 -13.742 1 91.25 26 PHE B N 1
ATOM 1700 C CA . PHE B 1 26 ? -9.758 -30.062 -12.617 1 91.25 26 PHE B CA 1
ATOM 1701 C C . PHE B 1 26 ? -11.273 -30.219 -12.516 1 91.25 26 PHE B C 1
ATOM 1703 O O . PHE B 1 26 ? -11.984 -30.062 -13.508 1 91.25 26 PHE B O 1
ATOM 1710 N N . PRO B 1 27 ? -11.828 -30.531 -11.383 1 90.19 27 PRO B N 1
ATOM 1711 C CA . PRO B 1 27 ? -13.203 -31.016 -11.258 1 90.19 27 PRO B CA 1
ATOM 1712 C C . PRO B 1 27 ? -14.219 -29.875 -11.219 1 90.19 27 PRO B C 1
ATOM 1714 O O . PRO B 1 27 ? -15.406 -30.094 -10.961 1 90.19 27 PRO B O 1
ATOM 1717 N N . ARG B 1 28 ? -13.844 -28.641 -11.391 1 92.5 28 ARG B N 1
ATOM 1718 C CA . ARG B 1 28 ? -14.75 -27.5 -11.375 1 92.5 28 ARG B CA 1
ATOM 1719 C C . ARG B 1 28 ? -14.625 -26.672 -12.656 1 92.5 28 ARG B C 1
ATOM 1721 O O . ARG B 1 28 ? -13.547 -26.609 -13.258 1 92.5 28 ARG B O 1
ATOM 1728 N N . THR B 1 29 ? -15.68 -26.094 -13.031 1 93.12 29 THR B N 1
ATOM 1729 C CA . THR B 1 29 ? -15.641 -25.125 -14.117 1 93.12 29 THR B CA 1
ATOM 1730 C C . THR B 1 29 ? -15.25 -23.75 -13.594 1 93.12 29 THR B C 1
ATOM 1732 O O . THR B 1 29 ? -15.742 -23.312 -12.547 1 93.12 29 THR B O 1
ATOM 1735 N N . ILE B 1 30 ? -14.336 -23.078 -14.297 1 94.44 30 ILE B N 1
ATOM 1736 C CA . ILE B 1 30 ? -13.898 -21.734 -13.914 1 94.44 30 ILE B CA 1
ATOM 1737 C C . ILE B 1 30 ? -14.359 -20.719 -14.953 1 94.44 30 ILE B C 1
ATOM 1739 O O . ILE B 1 30 ? -14.156 -20.922 -16.156 1 94.44 30 ILE B O 1
ATOM 1743 N N . VAL B 1 31 ? -15 -19.688 -14.578 1 93.44 31 VAL B N 1
ATOM 1744 C CA . VAL B 1 31 ? -15.398 -18.578 -15.422 1 93.44 31 VAL B CA 1
ATOM 1745 C C . VAL B 1 31 ? -14.773 -17.281 -14.891 1 93.44 31 VAL B C 1
ATOM 1747 O O . VAL B 1 31 ? -14.266 -17.25 -13.773 1 93.44 31 VAL B O 1
ATOM 1750 N N . SER B 1 32 ? -14.703 -16.25 -15.703 1 94.62 32 SER B N 1
ATOM 1751 C CA . SER B 1 32 ? -14.102 -15 -15.258 1 94.62 32 SER B CA 1
ATOM 1752 C C . SER B 1 32 ? -15.133 -13.875 -15.219 1 94.62 32 SER B C 1
ATOM 1754 O O . SER B 1 32 ? -16.109 -13.898 -15.969 1 94.62 32 SER B O 1
ATOM 1756 N N . GLN B 1 33 ? -15.008 -13.039 -14.352 1 94.62 33 GLN B N 1
ATOM 1757 C CA . GLN B 1 33 ? -15.812 -11.828 -14.234 1 94.62 33 GLN B CA 1
ATOM 1758 C C . GLN B 1 33 ? -14.969 -10.648 -13.758 1 94.62 33 GLN B C 1
ATOM 1760 O O . GLN B 1 33 ? -14.125 -10.797 -12.859 1 94.62 33 GLN B O 1
ATOM 1765 N N . LYS B 1 34 ? -15.141 -9.586 -14.43 1 94.25 34 LYS B N 1
ATOM 1766 C CA . LYS B 1 34 ? -14.484 -8.367 -13.953 1 94.25 34 LYS B CA 1
ATOM 1767 C C . LYS B 1 34 ? -15.289 -7.707 -12.836 1 94.25 34 LYS B C 1
ATOM 1769 O O . LYS B 1 34 ? -16.453 -7.344 -13.031 1 94.25 34 LYS B O 1
ATOM 1774 N N . ILE B 1 35 ? -14.75 -7.711 -11.727 1 93.88 35 ILE B N 1
ATOM 1775 C CA . ILE B 1 35 ? -15.328 -7.066 -10.555 1 93.88 35 ILE B CA 1
ATOM 1776 C C . ILE B 1 35 ? -14.336 -6.059 -9.969 1 93.88 35 ILE B C 1
ATOM 1778 O O . ILE B 1 35 ? -13.141 -6.34 -9.883 1 93.88 35 ILE B O 1
ATOM 1782 N N . ASP B 1 36 ? -14.883 -4.887 -9.633 1 91.88 36 ASP B N 1
ATOM 1783 C CA . ASP B 1 36 ? -14.031 -3.896 -8.984 1 91.88 36 ASP B CA 1
ATOM 1784 C C . ASP B 1 36 ? -13.859 -4.203 -7.5 1 91.88 36 ASP B C 1
ATOM 1786 O O . ASP B 1 36 ? -14.82 -4.156 -6.738 1 91.88 36 ASP B O 1
ATOM 1790 N N . LEU B 1 37 ? -12.719 -4.602 -7.188 1 94.69 37 LEU B N 1
ATOM 1791 C CA . LEU B 1 37 ? -12.375 -4.875 -5.793 1 94.69 37 LEU B CA 1
ATOM 1792 C C . LEU B 1 37 ? -11.367 -3.859 -5.273 1 94.69 37 LEU B C 1
ATOM 1794 O O . LEU B 1 37 ? -10.453 -3.457 -6 1 94.69 37 LEU B O 1
ATOM 1798 N N . PRO B 1 38 ? -11.484 -3.441 -3.984 1 93 38 PRO B N 1
ATOM 1799 C CA . PRO B 1 38 ? -10.5 -2.518 -3.426 1 93 38 PRO B CA 1
ATOM 1800 C C . PRO B 1 38 ? -9.117 -3.156 -3.268 1 93 38 PRO B C 1
ATOM 1802 O O . PRO B 1 38 ? -9.016 -4.34 -2.932 1 93 38 PRO B O 1
ATOM 1805 N N . GLU B 1 39 ? -8.109 -2.441 -3.568 1 95.56 39 GLU B N 1
ATOM 1806 C CA . GLU B 1 39 ? -6.746 -2.85 -3.246 1 95.56 39 GLU B CA 1
ATOM 1807 C C . GLU B 1 39 ? -6.352 -2.402 -1.84 1 95.56 39 GLU B C 1
ATOM 1809 O O . GLU B 1 39 ? -6.168 -1.208 -1.593 1 95.56 39 GLU B O 1
ATOM 1814 N N . LEU B 1 40 ? -6.18 -3.398 -0.985 1 97.56 40 LEU B N 1
ATOM 1815 C CA . LEU B 1 40 ? -6.02 -3.082 0.43 1 97.56 40 LEU B CA 1
ATOM 1816 C C . LEU B 1 40 ? -4.547 -3.088 0.826 1 97.56 40 LEU B C 1
ATOM 1818 O O . LEU B 1 40 ? -3.719 -3.691 0.14 1 97.56 40 LEU B O 1
ATOM 1822 N N . GLN B 1 41 ? -4.254 -2.357 1.845 1 98 41 GLN B N 1
ATOM 1823 C CA . GLN B 1 41 ? -2.941 -2.436 2.48 1 98 41 GLN B CA 1
ATOM 1824 C C . GLN B 1 41 ? -2.949 -3.428 3.641 1 98 41 GLN B C 1
ATOM 1826 O O . GLN B 1 41 ? -4.012 -3.75 4.18 1 98 41 GLN B O 1
ATOM 1831 N N . GLY B 1 42 ? -1.777 -3.895 4.008 1 96.56 42 GLY B N 1
ATOM 1832 C CA . GLY B 1 42 ? -1.668 -4.789 5.148 1 96.56 42 GLY B CA 1
ATOM 1833 C C . GLY B 1 42 ? -0.869 -6.043 4.852 1 96.56 42 GLY B C 1
ATOM 1834 O O . GLY B 1 42 ? -0.023 -6.047 3.953 1 96.56 42 GLY B O 1
ATOM 1835 N N . ASP B 1 43 ? -1.165 -7.07 5.656 1 95.75 43 ASP B N 1
ATOM 1836 C CA . ASP B 1 43 ? -0.509 -8.367 5.504 1 95.75 43 ASP B CA 1
ATOM 1837 C C . ASP B 1 43 ? -1.035 -9.109 4.277 1 95.75 43 ASP B C 1
ATOM 1839 O O . ASP B 1 43 ? -2.234 -9.078 3.992 1 95.75 43 ASP B O 1
ATOM 1843 N N . ILE B 1 44 ? -0.153 -9.812 3.656 1 97 44 ILE B N 1
ATOM 1844 C CA . ILE B 1 44 ? -0.446 -10.5 2.404 1 97 44 ILE B CA 1
ATOM 1845 C C . ILE B 1 44 ? -1.683 -11.375 2.576 1 97 44 ILE B C 1
ATOM 1847 O O . ILE B 1 44 ? -2.611 -11.32 1.767 1 97 44 ILE B O 1
ATOM 1851 N N . ASP B 1 45 ? -1.747 -12.164 3.654 1 96.62 45 ASP B N 1
ATOM 1852 C CA . ASP B 1 45 ? -2.871 -13.07 3.867 1 96.62 45 ASP B CA 1
ATOM 1853 C C . ASP B 1 45 ? -4.152 -12.297 4.164 1 96.62 45 ASP B C 1
ATOM 1855 O O . ASP B 1 45 ? -5.223 -12.641 3.66 1 96.62 45 ASP B O 1
ATOM 1859 N N . GLU B 1 46 ? -4.012 -11.281 4.969 1 96.31 46 GLU B N 1
ATOM 1860 C CA . GLU B 1 46 ? -5.176 -10.477 5.32 1 96.31 46 GLU B CA 1
ATOM 1861 C C . GLU B 1 46 ? -5.77 -9.789 4.09 1 96.31 46 GLU B C 1
ATOM 1863 O O . GLU B 1 46 ? -6.988 -9.688 3.953 1 96.31 46 GLU B O 1
ATOM 1868 N N . ILE B 1 47 ? -4.906 -9.297 3.223 1 97.44 47 ILE B N 1
ATOM 1869 C CA . ILE B 1 47 ? -5.344 -8.664 1.985 1 97.44 47 ILE B CA 1
ATOM 1870 C C . ILE B 1 47 ? -6.133 -9.664 1.142 1 97.44 47 ILE B C 1
ATOM 1872 O O . ILE B 1 47 ? -7.223 -9.352 0.66 1 97.44 47 ILE B O 1
ATOM 1876 N N . ALA B 1 48 ? -5.637 -10.859 1.005 1 96.81 48 ALA B N 1
ATOM 1877 C CA . ALA B 1 48 ? -6.277 -11.891 0.191 1 96.81 48 ALA B CA 1
ATOM 1878 C C . ALA B 1 48 ? -7.629 -12.289 0.78 1 96.81 48 ALA B C 1
ATOM 1880 O O . ALA B 1 48 ? -8.609 -12.453 0.049 1 96.81 48 ALA B O 1
ATOM 1881 N N . ILE B 1 49 ? -7.66 -12.445 2.09 1 96.88 49 ILE B N 1
ATOM 1882 C CA . ILE B 1 49 ? -8.875 -12.844 2.785 1 96.88 49 ILE B CA 1
ATOM 1883 C C . ILE B 1 49 ? -9.961 -11.797 2.576 1 96.88 49 ILE B C 1
ATOM 1885 O O . ILE B 1 49 ? -11.086 -12.125 2.18 1 96.88 49 ILE B O 1
ATOM 1889 N N . LYS B 1 50 ? -9.602 -10.57 2.811 1 96 50 LYS B N 1
ATOM 1890 C CA . LYS B 1 50 ? -10.578 -9.492 2.672 1 96 50 LYS B CA 1
ATOM 1891 C C . LYS B 1 50 ? -11.031 -9.336 1.221 1 96 50 LYS B C 1
ATOM 1893 O O . LYS B 1 50 ? -12.203 -9.102 0.952 1 96 50 LYS B O 1
ATOM 1898 N N . LYS B 1 51 ? -10.086 -9.469 0.3 1 96.25 51 LYS B N 1
ATOM 1899 C CA . LYS B 1 51 ? -10.391 -9.422 -1.126 1 96.25 51 LYS B CA 1
ATOM 1900 C C . LYS B 1 51 ? -11.367 -10.523 -1.513 1 96.25 51 LYS B C 1
ATOM 1902 O O . LYS B 1 51 ? -12.32 -10.289 -2.26 1 96.25 51 LYS B O 1
ATOM 1907 N N . CYS B 1 52 ? -11.156 -11.656 -1.021 1 96.81 52 CYS B N 1
ATOM 1908 C CA . CYS B 1 52 ? -11.969 -12.828 -1.323 1 96.81 52 CYS B CA 1
ATOM 1909 C C . CYS B 1 52 ? -13.375 -12.68 -0.754 1 96.81 52 CYS B C 1
ATOM 1911 O O . CYS B 1 52 ? -14.359 -12.977 -1.433 1 96.81 52 CYS B O 1
ATOM 1913 N N . LYS B 1 53 ? -13.461 -12.219 0.452 1 96.12 53 LYS B N 1
ATOM 1914 C CA . LYS B 1 53 ? -14.766 -11.992 1.076 1 96.12 53 LYS B CA 1
ATOM 1915 C C . LYS B 1 53 ? -15.578 -10.969 0.298 1 96.12 53 LYS B C 1
ATOM 1917 O O . LYS B 1 53 ? -16.781 -11.164 0.063 1 96.12 53 LYS B O 1
ATOM 1922 N N . GLU B 1 54 ? -14.922 -9.914 -0.095 1 95.12 54 GLU B N 1
ATOM 1923 C CA . GLU B 1 54 ? -15.594 -8.883 -0.873 1 95.12 54 GLU B CA 1
ATOM 1924 C C . GLU B 1 54 ? -16.047 -9.422 -2.227 1 95.12 54 GLU B C 1
ATOM 1926 O O . GLU B 1 54 ? -17.141 -9.102 -2.689 1 95.12 54 GLU B O 1
ATOM 1931 N N . ALA B 1 55 ? -15.219 -10.203 -2.842 1 96.69 55 ALA B N 1
ATOM 1932 C CA . ALA B 1 55 ? -15.578 -10.82 -4.117 1 96.69 55 ALA B CA 1
ATOM 1933 C C . ALA B 1 55 ? -16.797 -11.727 -3.965 1 96.69 55 ALA B C 1
ATOM 1935 O O . ALA B 1 55 ? -17.719 -11.688 -4.785 1 96.69 55 ALA B O 1
ATOM 1936 N N . ALA B 1 56 ? -16.797 -12.539 -2.936 1 96.38 56 ALA B N 1
ATOM 1937 C CA . ALA B 1 56 ? -17.906 -13.453 -2.686 1 96.38 56 ALA B CA 1
ATOM 1938 C C . ALA B 1 56 ? -19.219 -12.695 -2.49 1 96.38 56 ALA B C 1
ATOM 1940 O O . ALA B 1 56 ? -20.266 -13.125 -2.967 1 96.38 56 ALA B O 1
ATOM 1941 N N . ARG B 1 57 ? -19.094 -11.633 -1.805 1 94.56 57 ARG B N 1
ATOM 1942 C CA . ARG B 1 57 ? -20.266 -10.797 -1.564 1 94.56 57 ARG B CA 1
ATOM 1943 C C . ARG B 1 57 ? -20.844 -10.273 -2.875 1 94.56 57 ARG B C 1
ATOM 1945 O O . ARG B 1 57 ? -22.062 -10.266 -3.064 1 94.56 57 ARG B O 1
ATOM 1952 N N . GLN B 1 58 ? -20.062 -9.883 -3.791 1 94.81 58 GLN B N 1
ATOM 1953 C CA . GLN B 1 58 ? -20.5 -9.273 -5.039 1 94.81 58 GLN B CA 1
ATOM 1954 C C . GLN B 1 58 ? -20.969 -10.328 -6.031 1 94.81 58 GLN B C 1
ATOM 1956 O O . GLN B 1 58 ? -21.953 -10.125 -6.746 1 94.81 58 GLN B O 1
ATOM 1961 N N . VAL B 1 59 ? -20.281 -11.422 -6.086 1 94.69 59 VAL B N 1
ATOM 1962 C CA . VAL B 1 59 ? -20.562 -12.477 -7.051 1 94.69 59 VAL B CA 1
ATOM 1963 C C . VAL B 1 59 ? -21.734 -13.328 -6.555 1 94.69 59 VAL B C 1
ATOM 1965 O O . VAL B 1 59 ? -22.469 -13.906 -7.359 1 94.69 59 VAL B O 1
ATOM 1968 N N . ASN B 1 60 ? -22.031 -13.383 -5.262 1 93.19 60 ASN B N 1
ATOM 1969 C CA . ASN B 1 60 ? -23.031 -14.242 -4.637 1 93.19 60 ASN B CA 1
ATOM 1970 C C . ASN B 1 60 ? -22.859 -15.695 -5.055 1 93.19 60 ASN B C 1
ATOM 1972 O O . ASN B 1 60 ? -23.812 -16.328 -5.516 1 93.19 60 ASN B O 1
ATOM 1976 N N . GLY B 1 61 ? -21.672 -16.25 -5.004 1 93.88 61 GLY B N 1
ATOM 1977 C CA . GLY B 1 61 ? -21.266 -17.594 -5.367 1 93.88 61 GLY B CA 1
ATOM 1978 C C . GLY B 1 61 ? -19.797 -17.875 -5.141 1 93.88 61 GLY B C 1
ATOM 1979 O O . GLY B 1 61 ? -19.094 -17.062 -4.516 1 93.88 61 GLY B O 1
ATOM 1980 N N . PRO B 1 62 ? -19.359 -19.109 -5.566 1 96.38 62 PRO B N 1
ATOM 1981 C CA . PRO B 1 62 ? -17.938 -19.422 -5.414 1 96.38 62 PRO B CA 1
ATOM 1982 C C . PRO B 1 62 ? -17.016 -18.469 -6.18 1 96.38 62 PRO B C 1
ATOM 1984 O O . PRO B 1 62 ? -17.297 -18.141 -7.336 1 96.38 62 PRO B O 1
ATOM 1987 N N . VAL B 1 63 ? -15.977 -18.031 -5.48 1 97.69 63 VAL B N 1
ATOM 1988 C CA . VAL B 1 63 ? -15.078 -17.078 -6.125 1 97.69 63 VAL B CA 1
ATOM 1989 C C . VAL B 1 63 ? -13.633 -17.5 -5.902 1 97.69 63 VAL B C 1
ATOM 1991 O O . VAL B 1 63 ? -13.328 -18.219 -4.945 1 97.69 63 VAL B O 1
ATOM 1994 N N . LEU B 1 64 ? -12.82 -17.094 -6.793 1 97.44 64 LEU B N 1
ATOM 1995 C CA . LEU B 1 64 ? -11.367 -17.188 -6.734 1 97.44 64 LEU B CA 1
ATOM 1996 C C . LEU B 1 64 ? -10.727 -15.844 -7.039 1 97.44 64 LEU B C 1
ATOM 1998 O O . LEU B 1 64 ? -11.039 -15.219 -8.055 1 97.44 64 LEU B O 1
ATOM 2002 N N . VAL B 1 65 ? -9.914 -15.391 -6.098 1 97.06 65 VAL B N 1
ATOM 2003 C CA . VAL B 1 65 ? -9.18 -14.148 -6.309 1 97.06 65 VAL B CA 1
ATOM 2004 C C . VAL B 1 65 ? -7.68 -14.422 -6.273 1 97.06 65 VAL B C 1
ATOM 2006 O O . VAL B 1 65 ? -7.246 -15.453 -5.754 1 97.06 65 VAL B O 1
ATOM 2009 N N . GLU B 1 66 ? -6.941 -13.539 -6.852 1 95.94 66 GLU B N 1
ATOM 2010 C CA . GLU B 1 66 ? -5.488 -13.664 -6.902 1 95.94 66 GLU B CA 1
ATOM 2011 C C . GLU B 1 66 ? -4.809 -12.359 -6.488 1 95.94 66 GLU B C 1
ATOM 2013 O O . GLU B 1 66 ? -5.277 -11.273 -6.824 1 95.94 66 GLU B O 1
ATOM 2018 N N . ASP B 1 67 ? -3.799 -12.469 -5.734 1 95.25 67 ASP B N 1
ATOM 2019 C CA . ASP B 1 67 ? -2.924 -11.352 -5.379 1 95.25 67 ASP B CA 1
ATOM 2020 C C . ASP B 1 67 ? -1.455 -11.758 -5.473 1 95.25 67 ASP B C 1
ATOM 2022 O O . ASP B 1 67 ? -1.075 -12.852 -5.039 1 95.25 67 ASP B O 1
ATOM 2026 N N . THR B 1 68 ? -0.654 -10.93 -6.086 1 95.38 68 THR B N 1
ATOM 2027 C CA . THR B 1 68 ? 0.763 -11.211 -6.281 1 95.38 68 THR B CA 1
ATOM 2028 C C . THR B 1 68 ? 1.624 -10.211 -5.512 1 95.38 68 THR B C 1
ATOM 2030 O O . THR B 1 68 ? 1.349 -9.016 -5.52 1 95.38 68 THR B O 1
ATOM 2033 N N . SER B 1 69 ? 2.633 -10.734 -4.793 1 98.12 69 SER B N 1
ATOM 2034 C CA . SER B 1 69 ? 3.592 -9.93 -4.047 1 98.12 69 SER B CA 1
ATOM 2035 C C . SER B 1 69 ? 5.023 -10.258 -4.453 1 98.12 69 SER B C 1
ATOM 2037 O O . SER B 1 69 ? 5.34 -11.414 -4.754 1 98.12 69 SER B O 1
ATOM 2039 N N . LEU B 1 70 ? 5.832 -9.305 -4.555 1 98.75 70 LEU B N 1
ATOM 2040 C CA . LEU B 1 70 ? 7.281 -9.469 -4.621 1 98.75 70 LEU B CA 1
ATOM 2041 C C . LEU B 1 70 ? 7.945 -8.938 -3.357 1 98.75 70 LEU B C 1
ATOM 2043 O O . LEU B 1 70 ? 7.887 -7.734 -3.082 1 98.75 70 LEU B O 1
ATOM 2047 N N . CYS B 1 71 ? 8.555 -9.812 -2.586 1 98.88 71 CYS B N 1
ATOM 2048 C CA . CYS B 1 71 ? 9.031 -9.5 -1.244 1 98.88 71 CYS B CA 1
ATOM 2049 C C . CYS B 1 71 ? 10.555 -9.523 -1.186 1 98.88 71 CYS B C 1
ATOM 2051 O O . CYS B 1 71 ? 11.172 -10.562 -1.423 1 98.88 71 CYS B O 1
ATOM 2053 N N . PHE B 1 72 ? 11.156 -8.398 -0.916 1 98.88 72 PHE B N 1
ATOM 2054 C CA . PHE B 1 72 ? 12.602 -8.328 -0.707 1 98.88 72 PHE B CA 1
ATOM 2055 C C . PHE B 1 72 ? 12.953 -8.656 0.739 1 98.88 72 PHE B C 1
ATOM 2057 O O . PHE B 1 72 ? 12.508 -7.969 1.662 1 98.88 72 PHE B O 1
ATOM 2064 N N . ASN B 1 73 ? 13.742 -9.711 0.928 1 98.88 73 ASN B N 1
ATOM 2065 C CA . ASN B 1 73 ? 14.047 -10.141 2.287 1 98.88 73 ASN B CA 1
ATOM 2066 C C . ASN B 1 73 ? 14.766 -9.039 3.072 1 98.88 73 ASN B C 1
ATOM 2068 O O . ASN B 1 73 ? 14.477 -8.828 4.25 1 98.88 73 ASN B O 1
ATOM 2072 N N . ALA B 1 74 ? 15.641 -8.297 2.459 1 98.69 74 ALA B N 1
ATOM 2073 C CA . ALA B 1 74 ? 16.406 -7.23 3.109 1 98.69 74 ALA B CA 1
ATOM 2074 C C . ALA B 1 74 ? 15.477 -6.117 3.592 1 98.69 74 ALA B C 1
ATOM 2076 O O . ALA B 1 74 ? 15.82 -5.371 4.512 1 98.69 74 ALA B O 1
ATOM 2077 N N . LEU B 1 75 ? 14.328 -5.98 2.951 1 98.69 75 LEU B N 1
ATOM 2078 C CA . LEU B 1 75 ? 13.359 -4.953 3.316 1 98.69 75 LEU B CA 1
ATOM 2079 C C . LEU B 1 75 ? 12.195 -5.559 4.105 1 98.69 75 LEU B C 1
ATOM 2081 O O . LEU B 1 75 ? 11.07 -5.066 4.035 1 98.69 75 LEU B O 1
ATOM 2085 N N . GLU B 1 76 ? 12.453 -6.684 4.664 1 98.38 76 GLU B N 1
ATOM 2086 C CA . GLU B 1 76 ? 11.484 -7.355 5.523 1 98.38 76 GLU B CA 1
ATOM 2087 C C . GLU B 1 76 ? 10.195 -7.668 4.766 1 98.38 76 GLU B C 1
ATOM 2089 O O . GLU B 1 76 ? 9.102 -7.508 5.305 1 98.38 76 GLU B O 1
ATOM 2094 N N . GLY B 1 77 ? 10.32 -7.93 3.543 1 98.62 77 GLY B N 1
ATOM 2095 C CA . GLY B 1 77 ? 9.18 -8.359 2.746 1 98.62 77 GLY B CA 1
ATOM 2096 C C . GLY B 1 77 ? 8.586 -7.25 1.907 1 98.62 77 GLY B C 1
ATOM 2097 O O . GLY B 1 77 ? 7.668 -7.484 1.113 1 98.62 77 GLY B O 1
ATOM 2098 N N . LEU B 1 78 ? 9.109 -6.047 2.064 1 98.69 78 LEU B N 1
ATOM 2099 C CA . LEU B 1 78 ? 8.648 -4.934 1.241 1 98.69 78 LEU B CA 1
ATOM 2100 C C . LEU B 1 78 ? 9.32 -4.957 -0.13 1 98.69 78 LEU B C 1
ATOM 2102 O O . LEU B 1 78 ? 10.43 -5.469 -0.274 1 98.69 78 LEU B O 1
ATOM 2106 N N . PRO B 1 79 ? 8.602 -4.469 -1.196 1 98.56 79 PRO B N 1
ATOM 2107 C CA . PRO B 1 79 ? 7.305 -3.791 -1.168 1 98.56 79 PRO B CA 1
ATOM 2108 C C . PRO B 1 79 ? 6.141 -4.762 -0.976 1 98.56 79 PRO B C 1
ATOM 2110 O O . PRO B 1 79 ? 5.039 -4.344 -0.607 1 98.56 79 PRO B O 1
ATOM 2113 N N . GLY B 1 80 ? 6.363 -6.074 -1.218 1 98.31 80 GLY B N 1
ATOM 2114 C CA . GLY B 1 80 ? 5.312 -7.047 -0.973 1 98.31 80 GLY B CA 1
ATOM 2115 C C . GLY B 1 80 ? 4.055 -6.781 -1.781 1 98.31 80 GLY B C 1
ATOM 2116 O O . GLY B 1 80 ? 4.117 -6.633 -3.004 1 98.31 80 GLY B O 1
ATOM 2117 N N . PRO B 1 81 ? 2.92 -6.66 -1.141 1 98.31 81 PRO B N 1
ATOM 2118 C CA . PRO B 1 81 ? 1.655 -6.465 -1.854 1 98.31 81 PRO B CA 1
ATOM 2119 C C . PRO B 1 81 ? 1.603 -5.137 -2.609 1 98.31 81 PRO B C 1
ATOM 2121 O O . PRO B 1 81 ? 0.696 -4.918 -3.416 1 98.31 81 PRO B O 1
ATOM 2124 N N . TYR B 1 82 ? 2.555 -4.227 -2.408 1 98.38 82 TYR B N 1
ATOM 2125 C CA . TYR B 1 82 ? 2.551 -2.912 -3.041 1 98.38 82 TYR B CA 1
ATOM 2126 C C . TYR B 1 82 ? 3.383 -2.918 -4.316 1 98.38 82 TYR B C 1
ATOM 2128 O O . TYR B 1 82 ? 3.615 -1.868 -4.922 1 98.38 82 TYR B O 1
ATOM 2136 N N . ILE B 1 83 ? 3.783 -4.082 -4.797 1 98.25 83 ILE B N 1
ATOM 2137 C CA . ILE B 1 83 ? 4.762 -4.23 -5.871 1 98.25 83 ILE B CA 1
ATOM 2138 C C . ILE B 1 83 ? 4.215 -3.611 -7.156 1 98.25 83 ILE B C 1
ATOM 2140 O O . ILE B 1 83 ? 4.969 -3.057 -7.957 1 98.25 83 ILE B O 1
ATOM 2144 N N . LYS B 1 84 ? 2.928 -3.633 -7.355 1 96.5 84 LYS B N 1
ATOM 2145 C CA . LYS B 1 84 ? 2.33 -3.043 -8.547 1 96.5 84 LYS B CA 1
ATOM 2146 C C . LYS B 1 84 ? 2.717 -1.574 -8.688 1 96.5 84 LYS B C 1
ATOM 2148 O O . LYS B 1 84 ? 3.146 -1.141 -9.758 1 96.5 84 LYS B O 1
ATOM 2153 N N . TRP B 1 85 ? 2.633 -0.833 -7.645 1 98 85 TRP B N 1
ATOM 2154 C CA . TRP B 1 85 ? 2.896 0.603 -7.656 1 98 85 TRP B CA 1
ATOM 2155 C C . TRP B 1 85 ? 4.391 0.881 -7.793 1 98 85 TRP B C 1
ATOM 2157 O O . TRP B 1 85 ? 4.793 1.825 -8.477 1 98 85 TRP B O 1
ATOM 2167 N N . PHE B 1 86 ? 5.172 0.072 -7.172 1 98.56 86 PHE B N 1
ATOM 2168 C CA . PHE B 1 86 ? 6.621 0.238 -7.246 1 98.56 86 PHE B CA 1
ATOM 2169 C C . PHE B 1 86 ? 7.129 -0.065 -8.648 1 98.56 86 PHE B C 1
ATOM 2171 O O . PHE B 1 86 ? 8.008 0.631 -9.164 1 98.56 86 PHE B O 1
ATOM 2178 N N . LEU B 1 87 ? 6.566 -1.115 -9.211 1 98.19 87 LEU B N 1
ATOM 2179 C CA . LEU B 1 87 ? 6.949 -1.409 -10.594 1 98.19 87 LEU B CA 1
ATOM 2180 C C . LEU B 1 87 ? 6.527 -0.279 -11.523 1 98.19 87 LEU B C 1
ATOM 2182 O O . LEU B 1 87 ? 7.309 0.155 -12.375 1 98.19 87 LEU B O 1
ATOM 2186 N N . GLU B 1 88 ? 5.324 0.169 -11.383 1 97.31 88 GLU B N 1
ATOM 2187 C CA . GLU B 1 88 ? 4.801 1.227 -12.242 1 97.31 88 GLU B CA 1
ATOM 2188 C C . GLU B 1 88 ? 5.668 2.48 -12.164 1 97.31 88 GLU B C 1
ATOM 2190 O O . GLU B 1 88 ? 5.953 3.107 -13.188 1 97.31 88 GLU B O 1
ATOM 2195 N N . LYS B 1 89 ? 6.121 2.834 -11 1 97.94 89 LYS B N 1
ATOM 2196 C CA . LYS B 1 89 ? 6.82 4.098 -10.789 1 97.94 89 LYS B CA 1
ATOM 2197 C C . LYS B 1 89 ? 8.32 3.941 -11.031 1 97.94 89 LYS B C 1
ATOM 2199 O O . LYS B 1 89 ? 8.945 4.812 -11.633 1 97.94 89 LYS B O 1
ATOM 2204 N N . LEU B 1 90 ? 8.891 2.822 -10.617 1 98.06 90 LEU B N 1
ATOM 2205 C CA . LEU B 1 90 ? 10.344 2.717 -10.578 1 98.06 90 LEU B CA 1
ATOM 2206 C C . LEU B 1 90 ? 10.859 1.873 -11.742 1 98.06 90 LEU B C 1
ATOM 2208 O O . LEU B 1 90 ? 12.055 1.858 -12.023 1 98.06 90 LEU B O 1
ATOM 2212 N N . GLN B 1 91 ? 9.938 1.126 -12.414 1 97.75 91 GLN B N 1
ATOM 2213 C CA . GLN B 1 91 ? 10.359 0.2 -13.461 1 97.75 91 GLN B CA 1
ATOM 2214 C C . GLN B 1 91 ? 11.328 -0.844 -12.914 1 97.75 91 GLN B C 1
ATOM 2216 O O . GLN B 1 91 ? 11.75 -0.762 -11.758 1 97.75 91 GLN B O 1
ATOM 2221 N N . PRO B 1 92 ? 11.641 -1.858 -13.656 1 98.19 92 PRO B N 1
ATOM 2222 C CA . PRO B 1 92 ? 12.516 -2.922 -13.148 1 98.19 92 PRO B CA 1
ATOM 2223 C C . PRO B 1 92 ? 13.859 -2.395 -12.656 1 98.19 92 PRO B C 1
ATOM 2225 O O . PRO B 1 92 ? 14.367 -2.859 -11.633 1 98.19 92 PRO B O 1
ATOM 2228 N N . GLU B 1 93 ? 14.438 -1.439 -13.32 1 98.31 93 GLU B N 1
ATOM 2229 C CA . GLU B 1 93 ? 15.727 -0.875 -12.922 1 98.31 93 GLU B CA 1
ATOM 2230 C C . GLU B 1 93 ? 15.656 -0.288 -11.508 1 98.31 93 GLU B C 1
ATOM 2232 O O . GLU B 1 93 ? 16.562 -0.506 -10.695 1 98.31 93 GLU B O 1
ATOM 2237 N N . GLY B 1 94 ? 14.562 0.443 -11.266 1 98.44 94 GLY B N 1
ATOM 2238 C CA . GLY B 1 94 ? 14.406 1.051 -9.953 1 98.44 94 GLY B CA 1
ATOM 2239 C C . GLY B 1 94 ? 14.18 0.036 -8.852 1 98.44 94 GLY B C 1
ATOM 2240 O O . GLY B 1 94 ? 14.594 0.251 -7.707 1 98.44 94 GLY B O 1
ATOM 2241 N N . LEU B 1 95 ? 13.555 -1.062 -9.172 1 98.69 95 LEU B N 1
ATOM 2242 C CA . LEU B 1 95 ? 13.352 -2.121 -8.188 1 98.69 95 LEU B CA 1
ATOM 2243 C C . LEU B 1 95 ? 14.688 -2.693 -7.723 1 98.69 95 LEU B C 1
ATOM 2245 O O . LEU B 1 95 ? 14.883 -2.91 -6.523 1 98.69 95 LEU B O 1
ATOM 2249 N N . HIS B 1 96 ? 15.523 -2.951 -8.656 1 98.69 96 HIS B N 1
ATOM 2250 C CA . HIS B 1 96 ? 16.844 -3.428 -8.297 1 98.69 96 HIS B CA 1
ATOM 2251 C C . HIS B 1 96 ? 17.609 -2.377 -7.496 1 98.69 96 HIS B C 1
ATOM 2253 O O . HIS B 1 96 ? 18.266 -2.699 -6.5 1 98.69 96 HIS B O 1
ATOM 2259 N N . ARG B 1 97 ? 17.531 -1.143 -7.914 1 98.56 97 ARG B N 1
ATOM 2260 C CA . ARG B 1 97 ? 18.266 -0.031 -7.305 1 98.56 97 ARG B CA 1
ATOM 2261 C C . ARG B 1 97 ? 17.812 0.199 -5.867 1 98.56 97 ARG B C 1
ATOM 2263 O O . ARG B 1 97 ? 18.594 0.625 -5.023 1 98.56 97 ARG B O 1
ATOM 2270 N N . LEU B 1 98 ? 16.562 -0.153 -5.582 1 98.56 98 LEU B N 1
ATOM 2271 C CA . LEU B 1 98 ? 15.992 0 -4.246 1 98.56 98 LEU B CA 1
ATOM 2272 C C . LEU B 1 98 ? 16.844 -0.73 -3.207 1 98.56 98 LEU B C 1
ATOM 2274 O O . LEU B 1 98 ? 16.906 -0.316 -2.049 1 98.56 98 LEU B O 1
ATOM 2278 N N . LEU B 1 99 ? 17.484 -1.766 -3.625 1 98.69 99 LEU B N 1
ATOM 2279 C CA . LEU B 1 99 ? 18.219 -2.631 -2.701 1 98.69 99 LEU B CA 1
ATOM 2280 C C . LEU B 1 99 ? 19.688 -2.227 -2.621 1 98.69 99 LEU B C 1
ATOM 2282 O O . LEU B 1 99 ? 20.484 -2.926 -2.004 1 98.69 99 LEU B O 1
ATOM 2286 N N . HIS B 1 100 ? 20 -1.142 -3.256 1 98.25 100 HIS B N 1
ATOM 2287 C CA . HIS B 1 100 ? 21.391 -0.704 -3.322 1 98.25 100 HIS B CA 1
ATOM 2288 C C . HIS B 1 100 ? 22 -0.578 -1.929 1 98.25 100 HIS B C 1
ATOM 2290 O O . HIS B 1 100 ? 23.188 -0.837 -1.738 1 98.25 100 HIS B O 1
ATOM 2296 N N . GLY B 1 101 ? 21.219 -0.216 -0.998 1 98 101 GLY B N 1
ATOM 2297 C CA . GLY B 1 101 ? 21.734 -0.019 0.352 1 98 101 GLY B CA 1
ATOM 2298 C C . GLY B 1 101 ? 21.891 -1.314 1.123 1 98 101 GLY B C 1
ATOM 2299 O O . GLY B 1 101 ? 22.312 -1.304 2.281 1 98 101 GLY B O 1
ATOM 2300 N N . TRP B 1 102 ? 21.641 -2.436 0.55 1 98.5 102 TRP B N 1
ATOM 2301 C CA . TRP B 1 102 ? 21.719 -3.73 1.217 1 98.5 102 TRP B CA 1
ATOM 2302 C C . TRP B 1 102 ? 22.531 -4.727 0.384 1 98.5 102 TRP B C 1
ATOM 2304 O O . TRP B 1 102 ? 22.438 -4.723 -0.847 1 98.5 102 TRP B O 1
ATOM 2314 N N . GLU B 1 103 ? 23.234 -5.574 1.068 1 98.44 103 GLU B N 1
ATOM 2315 C CA . GLU B 1 103 ? 23.984 -6.637 0.402 1 98.44 103 GLU B CA 1
ATOM 2316 C C . GLU B 1 103 ? 23.062 -7.797 0.022 1 98.44 103 GLU B C 1
ATOM 2318 O O . GLU B 1 103 ? 23.219 -8.391 -1.05 1 98.44 103 GLU B O 1
ATOM 2323 N N . ASN B 1 104 ? 22.141 -8.078 0.924 1 98.75 104 ASN B N 1
ATOM 2324 C CA . ASN B 1 104 ? 21.203 -9.172 0.694 1 98.75 104 ASN B CA 1
ATOM 2325 C C . ASN B 1 104 ? 20.203 -8.82 -0.406 1 98.75 104 ASN B C 1
ATOM 2327 O O . ASN B 1 104 ? 19.406 -7.887 -0.261 1 98.75 104 ASN B O 1
ATOM 2331 N N . LYS B 1 105 ? 20.25 -9.57 -1.488 1 98.81 105 LYS B N 1
ATOM 2332 C CA . LYS B 1 105 ? 19.344 -9.312 -2.607 1 98.81 105 LYS B CA 1
ATOM 2333 C C . LYS B 1 105 ? 18.297 -10.414 -2.732 1 98.81 105 LYS B C 1
ATOM 2335 O O . LYS B 1 105 ? 17.547 -10.461 -3.713 1 98.81 105 LYS B O 1
ATOM 2340 N N . SER B 1 106 ? 18.234 -11.32 -1.761 1 98.88 106 SER B N 1
ATOM 2341 C CA . SER B 1 106 ? 17.281 -12.414 -1.822 1 98.88 106 SER B CA 1
ATOM 2342 C C . SER B 1 106 ? 15.844 -11.906 -1.715 1 98.88 106 SER B C 1
ATOM 2344 O O . SER B 1 106 ? 15.594 -10.844 -1.142 1 98.88 106 SER B O 1
ATOM 2346 N N . ALA B 1 107 ? 14.969 -12.648 -2.354 1 98.88 107 ALA B N 1
ATOM 2347 C CA . ALA B 1 107 ? 13.57 -12.242 -2.426 1 98.88 107 ALA B CA 1
ATOM 2348 C C . ALA B 1 107 ? 12.656 -13.453 -2.568 1 98.88 107 ALA B C 1
ATOM 2350 O O . ALA B 1 107 ? 13.125 -14.57 -2.799 1 98.88 107 ALA B O 1
ATOM 2351 N N . GLN B 1 108 ? 11.43 -13.227 -2.355 1 98.88 108 GLN B N 1
ATOM 2352 C CA . GLN B 1 108 ? 10.375 -14.211 -2.57 1 98.88 108 GLN B CA 1
ATOM 2353 C C . GLN B 1 108 ? 9.289 -13.664 -3.498 1 98.88 108 GLN B C 1
ATOM 2355 O O . GLN B 1 108 ? 8.758 -12.578 -3.268 1 98.88 108 GLN B O 1
ATOM 2360 N N . ALA B 1 109 ? 9.039 -14.352 -4.586 1 98.75 109 ALA B N 1
ATOM 2361 C CA . ALA B 1 109 ? 7.805 -14.141 -5.332 1 98.75 109 ALA B CA 1
ATOM 2362 C C . ALA B 1 109 ? 6.652 -14.93 -4.719 1 98.75 109 ALA B C 1
ATOM 2364 O O . ALA B 1 109 ? 6.762 -16.141 -4.512 1 98.75 109 ALA B O 1
ATOM 2365 N N . ILE B 1 110 ? 5.586 -14.211 -4.406 1 98.62 110 ILE B N 1
ATOM 2366 C CA . ILE B 1 110 ? 4.477 -14.867 -3.725 1 98.62 110 ILE B CA 1
ATOM 2367 C C . ILE B 1 110 ? 3.186 -14.648 -4.508 1 98.62 110 ILE B C 1
ATOM 2369 O O . ILE B 1 110 ? 2.869 -13.516 -4.891 1 98.62 110 ILE B O 1
ATOM 2373 N N . CYS B 1 111 ? 2.51 -15.633 -4.836 1 97.25 111 CYS B N 1
ATOM 2374 C CA . CYS B 1 111 ? 1.151 -15.586 -5.367 1 97.25 111 CYS B CA 1
ATOM 2375 C C . CYS B 1 111 ? 0.156 -16.156 -4.363 1 97.25 111 CYS B C 1
ATOM 2377 O O . CYS B 1 111 ? 0.343 -17.266 -3.854 1 97.25 111 CYS B O 1
ATOM 2379 N N . THR B 1 112 ? -0.798 -15.422 -4.016 1 98.12 112 THR B N 1
ATOM 2380 C CA . THR B 1 112 ? -1.821 -15.836 -3.064 1 98.12 112 THR B CA 1
ATOM 2381 C C . THR B 1 112 ? -3.182 -15.945 -3.748 1 98.12 112 THR B C 1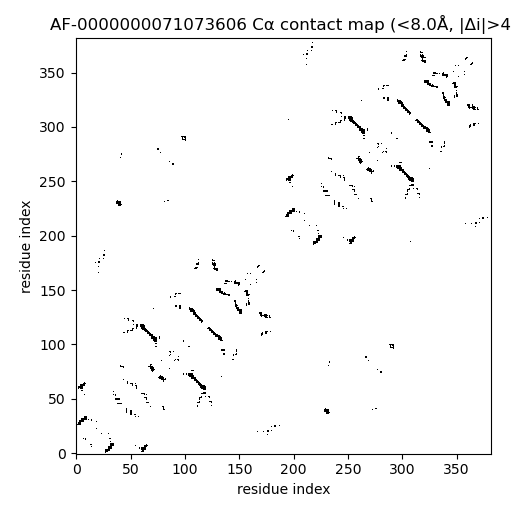
ATOM 2383 O O . THR B 1 112 ? -3.701 -14.953 -4.27 1 98.12 112 THR B O 1
ATOM 2386 N N . PHE B 1 113 ? -3.789 -17.156 -3.777 1 97.75 113 PHE B N 1
ATOM 2387 C CA . PHE B 1 113 ? -5.172 -17.344 -4.203 1 97.75 113 PHE B CA 1
ATOM 2388 C C . PHE B 1 113 ? -6.102 -17.438 -3.002 1 97.75 113 PHE B C 1
ATOM 2390 O O . PHE B 1 113 ? -5.785 -18.078 -2.006 1 97.75 113 PHE B O 1
ATOM 2397 N N . GLY B 1 114 ? -7.109 -16.703 -3.025 1 97.69 114 GLY B N 1
ATOM 2398 C CA . GLY B 1 114 ? -8.219 -16.859 -2.1 1 97.69 114 GLY B CA 1
ATOM 2399 C C . GLY B 1 114 ? -9.438 -17.5 -2.734 1 97.69 114 GLY B C 1
ATOM 2400 O O . GLY B 1 114 ? -9.875 -17.078 -3.812 1 97.69 114 GLY B O 1
ATOM 2401 N N . TYR B 1 115 ? -9.961 -18.562 -2.043 1 97.69 115 TYR B N 1
ATOM 2402 C CA . TYR B 1 115 ? -11.156 -19.25 -2.512 1 97.69 115 TYR B CA 1
ATOM 2403 C C . TYR B 1 115 ? -12.258 -19.188 -1.459 1 97.69 115 TYR B C 1
ATOM 2405 O O . TYR B 1 115 ? -12.008 -19.438 -0.277 1 97.69 115 TYR B O 1
ATOM 2413 N N . CYS B 1 116 ? -13.383 -18.75 -1.984 1 96.81 116 CYS B N 1
ATOM 2414 C CA . CYS B 1 116 ? -14.594 -18.797 -1.167 1 96.81 116 CYS B CA 1
ATOM 2415 C C . CYS B 1 116 ? -15.703 -19.562 -1.885 1 96.81 116 CYS B C 1
ATOM 2417 O O . CYS B 1 116 ? -16.016 -19.266 -3.039 1 96.81 116 CYS B O 1
ATOM 2419 N N . ASP B 1 117 ? -16.312 -20.5 -1.216 1 93.56 117 ASP B N 1
ATOM 2420 C CA . ASP B 1 117 ? -17.344 -21.328 -1.814 1 93.56 117 ASP B CA 1
ATOM 2421 C C . ASP B 1 117 ? -18.672 -20.578 -1.896 1 93.56 117 ASP B C 1
ATOM 2423 O O . ASP B 1 117 ? -19.594 -21.016 -2.578 1 93.56 117 ASP B O 1
ATOM 2427 N N . GLY B 1 118 ? -18.719 -19.453 -1.276 1 91 118 GLY B N 1
ATOM 2428 C CA . GLY B 1 118 ? -19.922 -18.641 -1.286 1 91 118 GLY B CA 1
ATOM 2429 C C . GLY B 1 118 ? -19.891 -17.516 -0.265 1 91 118 GLY B C 1
ATOM 2430 O O . GLY B 1 118 ? -18.875 -17.328 0.424 1 91 118 GLY B O 1
ATOM 2431 N N . LEU B 1 119 ? -20.922 -16.703 -0.143 1 87.25 119 LEU B N 1
ATOM 2432 C CA . LEU B 1 119 ? -21.016 -15.469 0.641 1 87.25 119 LEU B CA 1
ATOM 2433 C C . LEU B 1 119 ? -20.688 -15.734 2.105 1 87.25 119 LEU B C 1
ATOM 2435 O O . LEU B 1 119 ? -19.969 -14.938 2.732 1 87.25 119 LEU B O 1
ATOM 2439 N N . ASP B 1 120 ? -21.031 -16.828 2.707 1 87.12 120 ASP B N 1
ATOM 2440 C CA . ASP B 1 120 ? -20.875 -17.031 4.141 1 87.12 120 ASP B CA 1
ATOM 2441 C C . ASP B 1 120 ? -19.719 -18 4.434 1 87.12 120 ASP B C 1
ATOM 2443 O O . ASP B 1 120 ? -19.484 -18.359 5.59 1 87.12 120 ASP B O 1
ATOM 2447 N N . ALA B 1 121 ? -18.984 -18.312 3.428 1 92.19 121 ALA B N 1
ATOM 2448 C CA . ALA B 1 121 ? -17.906 -19.281 3.629 1 92.19 121 ALA B CA 1
ATOM 2449 C C . ALA B 1 121 ? -16.609 -18.562 4.008 1 92.19 121 ALA B C 1
ATOM 2451 O O . ALA B 1 121 ? -16.375 -17.422 3.598 1 92.19 121 ALA B O 1
ATOM 2452 N N . GLU B 1 122 ? -15.797 -19.219 4.84 1 95.69 122 GLU B N 1
ATOM 2453 C CA . GLU B 1 122 ? -14.469 -18.703 5.172 1 95.69 122 GLU B CA 1
ATOM 2454 C C . GLU B 1 122 ? -13.492 -18.906 4.016 1 95.69 122 GLU B C 1
ATOM 2456 O O . GLU B 1 122 ? -13.422 -20 3.441 1 95.69 122 GLU B O 1
ATOM 2461 N N . PRO B 1 123 ? -12.805 -17.891 3.68 1 97.62 123 PRO B N 1
ATOM 2462 C CA . PRO B 1 123 ? -11.859 -18.016 2.57 1 97.62 123 PRO B CA 1
ATOM 2463 C C . PRO B 1 123 ? -10.75 -19.031 2.859 1 97.62 123 PRO B C 1
ATOM 2465 O O . PRO B 1 123 ? -10.25 -19.094 3.986 1 97.62 123 PRO B O 1
ATOM 2468 N N . LEU B 1 124 ? -10.453 -19.797 1.901 1 97.81 124 LEU B N 1
ATOM 2469 C CA . LEU B 1 124 ? -9.258 -20.641 1.9 1 97.81 124 LEU B CA 1
ATOM 2470 C C . LEU B 1 124 ? -8.125 -19.969 1.136 1 97.81 124 LEU B C 1
ATOM 2472 O O . LEU B 1 124 ? -8.336 -19.438 0.047 1 97.81 124 LEU B O 1
ATOM 2476 N N . ILE B 1 125 ? -6.996 -20 1.738 1 98.38 125 ILE B N 1
ATOM 2477 C CA . ILE B 1 125 ? -5.855 -19.312 1.146 1 98.38 125 ILE B CA 1
ATOM 2478 C C . ILE B 1 125 ? -4.836 -20.328 0.646 1 98.38 125 ILE B C 1
ATOM 2480 O O . ILE B 1 125 ? -4.488 -21.281 1.36 1 98.38 125 ILE B O 1
ATOM 2484 N N . PHE B 1 126 ? -4.422 -20.219 -0.598 1 98.31 126 PHE B N 1
ATOM 2485 C CA . PHE B 1 126 ? -3.369 -21.016 -1.219 1 98.31 126 PHE B CA 1
ATOM 2486 C C . PHE B 1 126 ? -2.205 -20.141 -1.651 1 98.31 126 PHE B C 1
ATOM 2488 O O . PHE B 1 126 ? -2.348 -19.312 -2.553 1 98.31 126 PHE B O 1
ATOM 2495 N N . LYS B 1 127 ? -1.102 -20.375 -1.013 1 98.19 127 LYS B N 1
ATOM 2496 C CA . LYS B 1 127 ? 0.046 -19.5 -1.254 1 98.19 127 LYS B CA 1
ATOM 2497 C C . LYS B 1 127 ? 1.184 -20.266 -1.924 1 98.19 127 LYS B C 1
ATOM 2499 O O . LYS B 1 127 ? 1.599 -21.312 -1.439 1 98.19 127 LYS B O 1
ATOM 2504 N N . GLY B 1 128 ? 1.58 -19.75 -3.043 1 98.5 128 GLY B N 1
ATOM 2505 C CA . GLY B 1 128 ? 2.779 -20.219 -3.711 1 98.5 128 GLY B CA 1
ATOM 2506 C C . GLY B 1 128 ? 3.957 -19.281 -3.568 1 98.5 128 GLY B C 1
ATOM 2507 O O . GLY B 1 128 ? 3.812 -18.062 -3.738 1 98.5 128 GLY B O 1
ATOM 2508 N N . ILE B 1 129 ? 5.078 -19.844 -3.252 1 98.75 129 ILE B N 1
ATOM 2509 C CA . ILE B 1 129 ? 6.266 -19.031 -3.01 1 98.75 129 ILE B CA 1
ATOM 2510 C C . ILE B 1 129 ? 7.426 -19.547 -3.857 1 98.75 129 ILE B C 1
ATOM 2512 O O . ILE B 1 129 ? 7.652 -20.766 -3.938 1 98.75 129 ILE B O 1
ATOM 2516 N N . THR B 1 130 ? 8.039 -18.719 -4.559 1 98.75 130 THR B N 1
ATOM 2517 C CA . THR B 1 130 ? 9.297 -19.016 -5.23 1 98.75 130 THR B CA 1
ATOM 2518 C C . THR B 1 130 ? 10.422 -18.125 -4.695 1 98.75 130 THR B C 1
ATOM 2520 O O . THR B 1 130 ? 10.32 -16.891 -4.738 1 98.75 130 THR B O 1
ATOM 2523 N N . GLU B 1 131 ? 11.422 -18.781 -4.145 1 98.81 131 GLU B N 1
ATOM 2524 C CA . GLU B 1 131 ? 12.594 -18.062 -3.658 1 98.81 131 GLU B CA 1
ATOM 2525 C C . GLU B 1 131 ? 13.492 -17.625 -4.812 1 98.81 131 GLU B C 1
ATOM 2527 O O . GLU B 1 131 ? 13.594 -18.312 -5.824 1 98.81 131 GLU B O 1
ATOM 2532 N N . GLY B 1 132 ? 14.141 -16.516 -4.691 1 98.88 132 GLY B N 1
ATOM 2533 C CA . GLY B 1 132 ? 15.078 -16.031 -5.699 1 98.88 132 GLY B CA 1
ATOM 2534 C C . GLY B 1 132 ? 15.891 -14.844 -5.242 1 98.88 132 GLY B C 1
ATOM 2535 O O . GLY B 1 132 ? 16.078 -14.633 -4.039 1 98.88 132 GLY B O 1
ATOM 2536 N N . VAL B 1 133 ? 16.484 -14.164 -6.188 1 98.88 133 VAL B N 1
ATOM 2537 C CA . VAL B 1 133 ? 17.281 -12.961 -5.934 1 98.88 133 VAL B CA 1
ATOM 2538 C C . VAL B 1 133 ? 16.875 -11.859 -6.91 1 98.88 133 VAL B C 1
ATOM 2540 O O . VAL B 1 133 ? 16.438 -12.141 -8.031 1 98.88 133 VAL B O 1
ATOM 2543 N N . ILE B 1 134 ? 16.891 -10.664 -6.438 1 98.94 134 ILE B N 1
ATOM 2544 C CA . ILE B 1 134 ? 16.656 -9.5 -7.285 1 98.94 134 ILE B CA 1
ATOM 2545 C C . ILE B 1 134 ? 17.953 -9.117 -7.988 1 98.94 134 ILE B C 1
ATOM 2547 O O . ILE B 1 134 ? 18.984 -8.914 -7.336 1 98.94 134 ILE B O 1
ATOM 2551 N N . VAL B 1 135 ? 17.922 -8.984 -9.32 1 98.88 135 VAL B N 1
ATOM 2552 C CA . VAL B 1 135 ? 19.109 -8.703 -10.125 1 98.88 135 VAL B CA 1
ATOM 2553 C C . VAL B 1 135 ? 18.844 -7.504 -11.031 1 98.88 135 VAL B C 1
ATOM 2555 O O . VAL B 1 135 ? 17.703 -7.035 -11.133 1 98.88 135 VAL B O 1
ATOM 2558 N N . GLU B 1 136 ? 19.953 -7.039 -11.648 1 98.5 136 GLU B N 1
ATOM 2559 C CA . GLU B 1 136 ? 19.734 -6.09 -12.742 1 98.5 136 GLU B CA 1
ATOM 2560 C C . GLU B 1 136 ? 18.844 -6.691 -13.82 1 98.5 136 GLU B C 1
ATOM 2562 O O . GLU B 1 136 ? 18.969 -7.871 -14.148 1 98.5 136 GLU B O 1
ATOM 2567 N N . PRO B 1 137 ? 17.953 -5.902 -14.344 1 98.62 137 PRO B N 1
ATOM 2568 C CA . PRO B 1 137 ? 16.969 -6.465 -15.273 1 98.62 137 PRO B CA 1
ATOM 2569 C C . PRO B 1 137 ? 17.625 -7.113 -16.5 1 98.62 137 PRO B C 1
ATOM 2571 O O . PRO B 1 137 ? 18.547 -6.535 -17.094 1 98.62 137 PRO B O 1
ATOM 2574 N N . ARG B 1 138 ? 17.219 -8.297 -16.812 1 98.56 138 ARG B N 1
ATOM 2575 C CA . ARG B 1 138 ? 17.609 -9.039 -18 1 98.56 138 ARG B CA 1
ATOM 2576 C C . ARG B 1 138 ? 16.391 -9.664 -18.688 1 98.56 138 ARG B C 1
ATOM 2578 O O . ARG B 1 138 ? 15.453 -10.102 -18.016 1 98.56 138 ARG B O 1
ATOM 2585 N N . GLY B 1 139 ? 16.406 -9.75 -20.031 1 97.19 139 GLY B N 1
ATOM 2586 C CA . GLY B 1 139 ? 15.32 -10.359 -20.781 1 97.19 139 GLY B CA 1
ATOM 2587 C C . GLY B 1 139 ? 14.25 -9.367 -21.203 1 97.19 139 GLY B C 1
ATOM 2588 O O . GLY B 1 139 ? 14.398 -8.156 -21 1 97.19 139 GLY B O 1
ATOM 2589 N N . PRO B 1 140 ? 13.25 -9.875 -21.906 1 94.81 140 PRO B N 1
ATOM 2590 C CA . PRO B 1 140 ? 12.172 -9 -22.375 1 94.81 140 PRO B CA 1
ATOM 2591 C C . PRO B 1 140 ? 11.422 -8.32 -21.25 1 94.81 140 PRO B C 1
ATOM 2593 O O . PRO B 1 140 ? 11.297 -8.891 -20.156 1 94.81 140 PRO B O 1
ATOM 2596 N N . ARG B 1 141 ? 10.906 -7.145 -21.453 1 90.62 141 ARG B N 1
ATOM 2597 C CA . ARG B 1 141 ? 10.25 -6.336 -20.438 1 90.62 141 ARG B CA 1
ATOM 2598 C C . ARG B 1 141 ? 8.734 -6.379 -20.594 1 90.62 141 ARG B C 1
ATOM 2600 O O . ARG B 1 141 ? 8.031 -5.488 -20.109 1 90.62 141 ARG B O 1
ATOM 2607 N N . ASP B 1 142 ? 8.266 -7.395 -21.125 1 85.69 142 ASP B N 1
ATOM 2608 C CA . ASP B 1 142 ? 6.863 -7.48 -21.531 1 85.69 142 ASP B CA 1
ATOM 2609 C C . ASP B 1 142 ? 5.98 -7.855 -20.344 1 85.69 142 ASP B C 1
ATOM 2611 O O . ASP B 1 142 ? 4.758 -7.684 -20.391 1 85.69 142 ASP B O 1
ATOM 2615 N N . PHE B 1 143 ? 6.641 -8.344 -19.297 1 85.06 143 PHE B N 1
ATOM 2616 C CA . PHE B 1 143 ? 5.801 -8.875 -18.234 1 85.06 143 PHE B CA 1
ATOM 2617 C C . PHE B 1 143 ? 6.312 -8.438 -16.875 1 85.06 143 PHE B C 1
ATOM 2619 O O . PHE B 1 143 ? 7.254 -9.031 -16.328 1 85.06 143 PHE B O 1
ATOM 2626 N N . GLY B 1 144 ? 5.707 -7.473 -16.375 1 92.38 144 GLY B N 1
ATOM 2627 C CA . GLY B 1 144 ? 5.852 -7.059 -14.984 1 92.38 144 GLY B CA 1
ATOM 2628 C C . GLY B 1 144 ? 7.297 -6.949 -14.539 1 92.38 144 GLY B C 1
ATOM 2629 O O . GLY B 1 144 ? 8.109 -6.312 -15.211 1 92.38 144 GLY B O 1
ATOM 2630 N N . TRP B 1 145 ? 7.613 -7.586 -13.43 1 97.75 145 TRP B N 1
ATOM 2631 C CA . TRP B 1 145 ? 8.93 -7.516 -12.805 1 97.75 145 TRP B CA 1
ATOM 2632 C C . TRP B 1 145 ? 9.75 -8.766 -13.125 1 97.75 145 TRP B C 1
ATOM 2634 O O . TRP B 1 145 ? 10.75 -9.047 -12.453 1 97.75 145 TRP B O 1
ATOM 2644 N N . ASP B 1 146 ? 9.344 -9.523 -14.078 1 96.75 146 ASP B N 1
ATOM 2645 C CA . ASP B 1 146 ? 10.008 -10.766 -14.461 1 96.75 146 ASP B CA 1
ATOM 2646 C C . ASP B 1 146 ? 11.492 -10.523 -14.742 1 96.75 146 ASP B C 1
ATOM 2648 O O . ASP B 1 146 ? 12.336 -11.359 -14.406 1 96.75 146 ASP B O 1
ATOM 2652 N N . PRO B 1 147 ? 11.852 -9.398 -15.328 1 98.31 147 PRO B N 1
ATOM 2653 C CA . PRO B 1 147 ? 13.25 -9.195 -15.719 1 98.31 147 PRO B CA 1
ATOM 2654 C C . PRO B 1 147 ? 14.18 -9.047 -14.523 1 98.31 147 PRO B C 1
ATOM 2656 O O . PRO B 1 147 ? 15.398 -9.148 -14.664 1 98.31 147 PRO B O 1
ATOM 2659 N N . VAL B 1 148 ? 13.648 -8.773 -13.32 1 98.81 148 VAL B N 1
ATOM 2660 C CA . VAL B 1 148 ? 14.539 -8.484 -12.195 1 98.81 148 VAL B CA 1
ATOM 2661 C C . VAL B 1 148 ? 14.539 -9.672 -11.227 1 98.81 148 VAL B C 1
ATOM 2663 O O . VAL B 1 148 ? 15.312 -9.688 -10.266 1 98.81 148 VAL B O 1
ATOM 2666 N N . PHE B 1 149 ? 13.727 -10.664 -11.453 1 98.81 149 PHE B N 1
ATOM 2667 C CA . PHE B 1 149 ? 13.633 -11.781 -10.516 1 98.81 149 PHE B CA 1
ATOM 2668 C C . PHE B 1 149 ? 14.312 -13.023 -11.086 1 98.81 149 PHE B C 1
ATOM 2670 O O . PHE B 1 149 ? 13.875 -13.562 -12.102 1 98.81 149 PHE B O 1
ATOM 2677 N N . GLN B 1 150 ? 15.32 -13.43 -10.438 1 98.88 150 GLN B N 1
ATOM 2678 C CA . GLN B 1 150 ? 16.016 -14.672 -10.758 1 98.88 150 GLN B CA 1
ATOM 2679 C C . GLN B 1 150 ? 15.695 -15.758 -9.734 1 98.88 150 GLN B C 1
ATOM 2681 O O . GLN B 1 150 ? 16.172 -15.719 -8.602 1 98.88 150 GLN B O 1
ATOM 2686 N N . PRO B 1 151 ? 14.906 -16.781 -10.148 1 98.81 151 PRO B N 1
ATOM 2687 C CA . PRO B 1 151 ? 14.539 -17.844 -9.195 1 98.81 151 PRO B CA 1
ATOM 2688 C C . PRO B 1 151 ? 15.734 -18.656 -8.734 1 98.81 151 PRO B C 1
ATOM 2690 O O . PRO B 1 151 ? 16.672 -18.891 -9.508 1 98.81 151 PRO B O 1
ATOM 2693 N N . SER B 1 152 ? 15.695 -19.078 -7.457 1 98.56 152 SER B N 1
ATOM 2694 C CA . SER B 1 152 ? 16.766 -19.891 -6.898 1 98.56 152 SER B CA 1
ATOM 2695 C C . SER B 1 152 ? 17 -21.141 -7.738 1 98.56 152 SER B C 1
ATOM 2697 O O . SER B 1 152 ? 16.047 -21.797 -8.172 1 98.56 152 SER B O 1
ATOM 2699 N N . GLY B 1 153 ? 18.234 -21.453 -7.98 1 97.75 153 GLY B N 1
ATOM 2700 C CA . GLY B 1 153 ? 18.578 -22.625 -8.766 1 97.75 153 GLY B CA 1
ATOM 2701 C C . GLY B 1 153 ? 18.734 -22.344 -10.242 1 97.75 153 GLY B C 1
ATOM 2702 O O . GLY B 1 153 ? 19.141 -23.219 -11.016 1 97.75 153 GLY B O 1
ATOM 2703 N N . TYR B 1 154 ? 18.438 -21.125 -10.672 1 98.06 154 TYR B N 1
ATOM 2704 C CA . TYR B 1 154 ? 18.547 -20.719 -12.07 1 98.06 154 TYR B CA 1
ATOM 2705 C C . TYR B 1 154 ? 19.547 -19.578 -12.219 1 98.06 154 TYR B C 1
ATOM 2707 O O . TYR B 1 154 ? 19.797 -18.828 -11.266 1 98.06 154 TYR B O 1
ATOM 2715 N N . ASP B 1 155 ? 20.125 -19.438 -13.383 1 98.06 155 ASP B N 1
ATOM 2716 C CA . ASP B 1 155 ? 20.984 -18.297 -13.695 1 98.06 155 ASP B CA 1
ATOM 2717 C C . ASP B 1 155 ? 20.297 -17.312 -14.625 1 98.06 155 ASP B C 1
ATOM 2719 O O . ASP B 1 155 ? 20.906 -16.375 -15.125 1 98.06 155 ASP B O 1
ATOM 2723 N N . LYS B 1 156 ? 18.969 -17.562 -14.82 1 98.44 156 LYS B N 1
ATOM 2724 C CA . LYS B 1 156 ? 18.141 -16.734 -15.688 1 98.44 156 LYS B CA 1
ATOM 2725 C C . LYS B 1 156 ? 17 -16.094 -14.898 1 98.44 156 LYS B C 1
A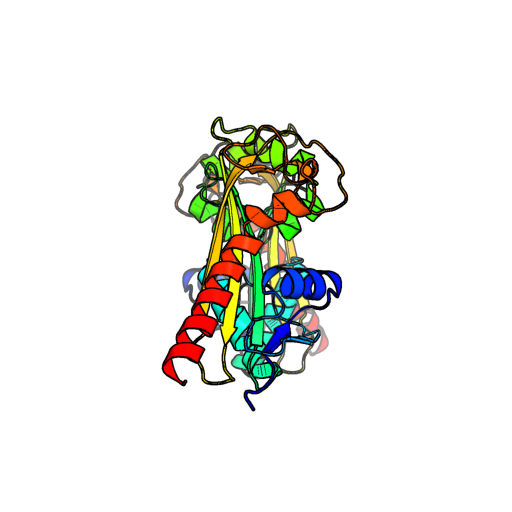TOM 2727 O O . LYS B 1 156 ? 16.516 -16.672 -13.914 1 98.44 156 LYS B O 1
ATOM 2732 N N . THR B 1 157 ? 16.688 -14.914 -15.383 1 98.56 157 THR B N 1
ATOM 2733 C CA . THR B 1 157 ? 15.508 -14.273 -14.797 1 98.56 157 THR B CA 1
ATOM 2734 C C . THR B 1 157 ? 14.227 -14.93 -15.312 1 98.56 157 THR B C 1
ATOM 2736 O O . THR B 1 157 ? 14.25 -15.672 -16.297 1 98.56 157 THR B O 1
ATOM 2739 N N . TYR B 1 158 ? 13.078 -14.68 -14.617 1 97.44 158 TYR B N 1
ATOM 2740 C CA . TYR B 1 158 ? 11.773 -15.117 -15.086 1 97.44 158 TYR B CA 1
ATOM 2741 C C . TYR B 1 158 ? 11.555 -14.711 -16.547 1 97.44 158 TYR B C 1
ATOM 2743 O O . TYR B 1 158 ? 10.961 -15.461 -17.312 1 97.44 158 TYR B O 1
ATOM 2751 N N . ALA B 1 159 ? 12.008 -13.523 -16.953 1 96.88 159 ALA B N 1
ATOM 2752 C CA . ALA B 1 159 ? 11.789 -12.984 -18.281 1 96.88 159 ALA B CA 1
ATOM 2753 C C . ALA B 1 159 ? 12.586 -13.766 -19.328 1 96.88 159 ALA B C 1
ATOM 2755 O O . ALA B 1 159 ? 12.18 -13.844 -20.5 1 96.88 159 ALA B O 1
ATOM 2756 N N . GLU B 1 160 ? 13.688 -14.328 -18.891 1 98 160 GLU B N 1
ATOM 2757 C CA . GLU B 1 160 ? 14.578 -15.031 -19.797 1 98 160 GLU B CA 1
ATOM 2758 C C . GLU B 1 160 ? 14.164 -16.5 -19.953 1 98 160 GLU B C 1
ATOM 2760 O O . GLU B 1 160 ? 14.633 -17.188 -20.859 1 98 160 GLU B O 1
ATOM 2765 N N . LEU B 1 161 ? 13.32 -17 -19.094 1 96.25 161 LEU B N 1
ATOM 2766 C CA . LEU B 1 161 ? 12.867 -18.375 -19.141 1 96.25 161 LEU B CA 1
ATOM 2767 C C . LEU B 1 161 ? 11.703 -18.531 -20.125 1 96.25 161 LEU B C 1
ATOM 2769 O O . LEU B 1 161 ? 10.82 -17.672 -20.172 1 96.25 161 LEU B O 1
ATOM 2773 N N . PRO B 1 162 ? 11.703 -19.641 -20.875 1 93.69 162 PRO B N 1
ATOM 2774 C CA . PRO B 1 162 ? 10.469 -19.906 -21.625 1 93.69 162 PRO B CA 1
ATOM 2775 C C . PRO B 1 162 ? 9.258 -20.078 -20.719 1 93.69 162 PRO B C 1
ATOM 2777 O O . PRO B 1 162 ? 9.383 -20.547 -19.578 1 93.69 162 PRO B O 1
ATOM 2780 N N . LYS B 1 163 ? 8.086 -19.734 -21.219 1 87.81 163 LYS B N 1
ATOM 2781 C CA . LYS B 1 163 ? 6.848 -19.797 -20.453 1 87.81 163 LYS B CA 1
ATOM 2782 C C . LYS B 1 163 ? 6.617 -21.188 -19.891 1 87.81 163 LYS B C 1
ATOM 2784 O O . LYS B 1 163 ? 6.152 -21.344 -18.766 1 87.81 163 LYS B O 1
ATOM 2789 N N . SER B 1 164 ? 6.918 -22.188 -20.703 1 90.81 164 SER B N 1
ATOM 2790 C CA . SER B 1 164 ? 6.715 -23.578 -20.297 1 90.81 164 SER B CA 1
ATOM 2791 C C . SER B 1 164 ? 7.547 -23.922 -19.062 1 90.81 164 SER B C 1
ATOM 2793 O O . SER B 1 164 ? 7.078 -24.625 -18.172 1 90.81 164 SER B O 1
ATOM 2795 N N . GLU B 1 165 ? 8.758 -23.438 -18.984 1 93.31 165 GLU B N 1
ATOM 2796 C CA . GLU B 1 165 ? 9.641 -23.688 -17.844 1 93.31 165 GLU B CA 1
ATOM 2797 C C . GLU B 1 165 ? 9.219 -22.859 -16.625 1 93.31 165 GLU B C 1
ATOM 2799 O O . GLU B 1 165 ? 9.148 -23.391 -15.516 1 93.31 165 GLU B O 1
ATOM 2804 N N . LYS B 1 166 ? 8.945 -21.609 -16.844 1 91.44 166 LYS B N 1
ATOM 2805 C CA . LYS B 1 166 ? 8.492 -20.734 -15.758 1 91.44 166 LYS B CA 1
ATOM 2806 C C . LYS B 1 166 ? 7.258 -21.312 -15.078 1 91.44 166 LYS B C 1
ATOM 2808 O O . LYS B 1 166 ? 7.133 -21.25 -13.852 1 91.44 166 LYS B O 1
ATOM 2813 N N . ASN B 1 167 ? 6.332 -21.938 -15.828 1 89.31 167 ASN B N 1
ATOM 2814 C CA . ASN B 1 167 ? 5.07 -22.469 -15.328 1 89.31 167 ASN B CA 1
ATOM 2815 C C . ASN B 1 167 ? 5.293 -23.703 -14.453 1 89.31 167 ASN B C 1
ATOM 2817 O O . ASN B 1 167 ? 4.348 -24.219 -13.859 1 89.31 167 ASN B O 1
ATOM 2821 N N . THR B 1 168 ? 6.496 -24.156 -14.32 1 92.56 168 THR B N 1
ATOM 2822 C CA . THR B 1 168 ? 6.766 -25.312 -13.469 1 92.56 168 THR B CA 1
ATOM 2823 C C . THR B 1 168 ? 7.359 -24.875 -12.133 1 92.56 168 THR B C 1
ATOM 2825 O O . THR B 1 168 ? 7.418 -25.656 -11.188 1 92.56 168 THR B O 1
ATOM 2828 N N . ILE B 1 169 ? 7.777 -23.609 -12.047 1 95.44 169 ILE B N 1
ATOM 2829 C CA . ILE B 1 169 ? 8.477 -23.203 -10.828 1 95.44 169 ILE B CA 1
ATOM 2830 C C . ILE B 1 169 ? 7.875 -21.922 -10.289 1 95.44 169 ILE B C 1
ATOM 2832 O O . ILE B 1 169 ? 8.242 -21.453 -9.203 1 95.44 169 ILE B O 1
ATOM 2836 N N . SER B 1 170 ? 7.004 -21.312 -11.023 1 95.31 170 SER B N 1
ATOM 2837 C CA . SER B 1 170 ? 6.512 -19.984 -10.68 1 95.31 170 SER B CA 1
ATOM 2838 C C . SER B 1 170 ? 5.68 -20.016 -9.398 1 95.31 170 SER B C 1
ATOM 2840 O O . SER B 1 170 ? 5.125 -21.062 -9.039 1 95.31 170 SER B O 1
ATOM 2842 N N . HIS B 1 171 ? 5.672 -18.906 -8.758 1 97.25 171 HIS B N 1
ATOM 2843 C CA . HIS B 1 171 ? 4.824 -18.703 -7.586 1 97.25 171 HIS B CA 1
ATOM 2844 C C . HIS B 1 171 ? 3.357 -18.969 -7.922 1 97.25 171 HIS B C 1
ATOM 2846 O O . HIS B 1 171 ? 2.627 -19.547 -7.121 1 97.25 171 HIS B O 1
ATOM 2852 N N . ARG B 1 172 ? 2.9 -18.562 -9.07 1 95.25 172 ARG B N 1
ATOM 2853 C CA . ARG B 1 172 ? 1.521 -18.797 -9.484 1 95.25 172 ARG B CA 1
ATOM 2854 C C . ARG B 1 172 ? 1.248 -20.297 -9.664 1 95.25 172 ARG B C 1
ATOM 2856 O O . ARG B 1 172 ? 0.227 -20.797 -9.195 1 95.25 172 ARG B O 1
ATOM 2863 N N . TYR B 1 173 ? 2.139 -20.953 -10.359 1 95.38 173 TYR B N 1
ATOM 2864 C CA . TYR B 1 173 ? 2.008 -22.391 -10.539 1 95.38 173 TYR B CA 1
ATOM 2865 C C . TYR B 1 173 ? 1.901 -23.094 -9.195 1 95.38 173 TYR B C 1
ATOM 2867 O O . TYR B 1 173 ? 1.027 -23.953 -9 1 95.38 173 TYR B O 1
ATOM 2875 N N . ARG B 1 174 ? 2.795 -22.75 -8.289 1 97.44 174 ARG B N 1
ATOM 2876 C CA . ARG B 1 174 ? 2.846 -23.391 -6.98 1 97.44 174 ARG B CA 1
ATOM 2877 C C . ARG B 1 174 ? 1.555 -23.156 -6.203 1 97.44 174 ARG B C 1
ATOM 2879 O O . ARG B 1 174 ? 1.062 -24.062 -5.52 1 97.44 174 ARG B O 1
ATOM 2886 N N . ALA B 1 175 ? 1.029 -21.938 -6.27 1 97.62 175 ALA B N 1
ATOM 2887 C CA . ALA B 1 175 ? -0.235 -21.625 -5.605 1 97.62 175 ALA B CA 1
ATOM 2888 C C . ALA B 1 175 ? -1.382 -22.438 -6.203 1 97.62 175 ALA B C 1
ATOM 2890 O O . ALA B 1 175 ? -2.203 -23 -5.473 1 97.62 175 ALA B O 1
ATOM 2891 N N . LEU B 1 176 ? -1.44 -22.562 -7.527 1 96.12 176 LEU B N 1
ATOM 2892 C CA . LEU B 1 176 ? -2.508 -23.266 -8.219 1 96.12 176 LEU B CA 1
ATOM 2893 C C . LEU B 1 176 ? -2.406 -24.766 -7.977 1 96.12 176 LEU B C 1
ATOM 2895 O O . LEU B 1 176 ? -3.424 -25.469 -7.922 1 96.12 1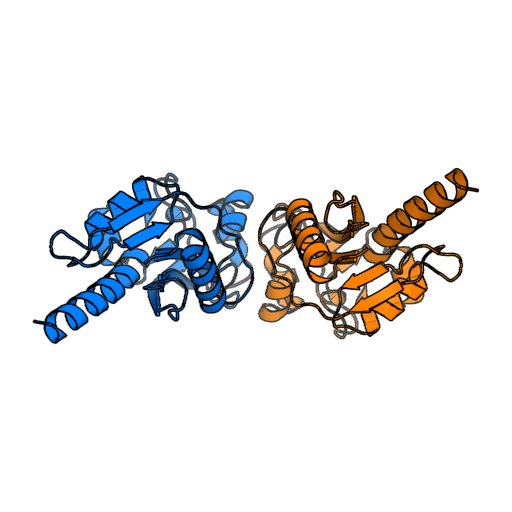76 LEU B O 1
ATOM 2899 N N . ALA B 1 177 ? -1.198 -25.266 -7.848 1 95.31 177 ALA B N 1
ATOM 2900 C CA . ALA B 1 177 ? -1.009 -26.672 -7.512 1 95.31 177 ALA B CA 1
ATOM 2901 C C . ALA B 1 177 ? -1.668 -27.016 -6.176 1 95.31 177 ALA B C 1
ATOM 2903 O O . ALA B 1 177 ? -2.299 -28.062 -6.039 1 95.31 177 ALA B O 1
ATOM 2904 N N . LEU B 1 178 ? -1.491 -26.125 -5.219 1 96.75 178 LEU B N 1
ATOM 2905 C CA . LEU B 1 178 ? -2.125 -26.312 -3.918 1 96.75 178 LEU B CA 1
ATOM 2906 C C . LEU B 1 178 ? -3.645 -26.281 -4.043 1 96.75 178 LEU B C 1
ATOM 2908 O O . LEU B 1 178 ? -4.34 -27.078 -3.41 1 96.75 178 LEU B O 1
ATOM 2912 N N . LEU B 1 179 ? -4.152 -25.344 -4.844 1 96.25 179 LEU B N 1
ATOM 2913 C CA . LEU B 1 179 ? -5.586 -25.25 -5.094 1 96.25 179 LEU B CA 1
ATOM 2914 C C . LEU B 1 179 ? -6.113 -26.531 -5.727 1 96.25 179 LEU B C 1
ATOM 2916 O O . LEU B 1 179 ? -7.137 -27.078 -5.293 1 96.25 179 LEU B O 1
ATOM 2920 N N . ARG B 1 180 ? -5.449 -26.969 -6.762 1 94.69 180 ARG B N 1
ATOM 2921 C CA . ARG B 1 180 ? -5.824 -28.188 -7.457 1 94.69 180 ARG B CA 1
ATOM 2922 C C . ARG B 1 180 ? -5.883 -29.375 -6.488 1 94.69 180 ARG B C 1
ATOM 2924 O O . ARG B 1 180 ? -6.848 -30.141 -6.496 1 94.69 180 ARG B O 1
ATOM 2931 N N . GLN B 1 181 ? -4.844 -29.516 -5.668 1 94.38 181 GLN B N 1
ATOM 2932 C CA . GLN B 1 181 ? -4.777 -30.594 -4.695 1 94.38 181 GLN B CA 1
ATOM 2933 C C . GLN B 1 181 ? -5.984 -30.578 -3.758 1 94.38 181 GLN B C 1
ATOM 2935 O O . GLN B 1 181 ? -6.543 -31.625 -3.424 1 94.38 181 GLN B O 1
ATOM 2940 N N . HIS B 1 182 ? -6.363 -29.422 -3.338 1 94.12 182 HIS B N 1
ATOM 2941 C CA . HIS B 1 182 ? -7.508 -29.266 -2.449 1 94.12 182 HIS B CA 1
ATOM 2942 C C . HIS B 1 182 ? -8.781 -29.828 -3.086 1 94.12 182 HIS B C 1
ATOM 2944 O O . HIS B 1 182 ? -9.508 -30.594 -2.459 1 94.12 182 HIS B O 1
ATOM 2950 N N . PHE B 1 183 ? -9.07 -29.516 -4.328 1 93.12 183 PHE B N 1
ATOM 2951 C CA . PHE B 1 183 ? -10.305 -29.922 -4.992 1 93.12 183 PHE B CA 1
ATOM 2952 C C . PHE B 1 183 ? -10.258 -31.391 -5.379 1 93.12 183 PHE B C 1
ATOM 2954 O O . PHE B 1 183 ? -11.289 -32.062 -5.383 1 93.12 183 PHE B O 1
ATOM 2961 N N . GLU B 1 184 ? -9.07 -31.828 -5.73 1 90.06 184 GLU B N 1
ATOM 2962 C CA . GLU B 1 184 ? -8.93 -33.25 -6.066 1 90.06 184 GLU B CA 1
ATOM 2963 C C . GLU B 1 184 ? -9.156 -34.125 -4.84 1 90.06 184 GLU B C 1
ATOM 2965 O O . GLU B 1 184 ? -9.734 -35.188 -4.945 1 90.06 184 GLU B O 1
ATOM 2970 N N . LYS B 1 185 ? -8.695 -33.656 -3.688 1 89.56 185 LYS B N 1
ATOM 2971 C CA . LYS B 1 185 ? -8.922 -34.375 -2.441 1 89.56 185 LYS B CA 1
ATOM 2972 C C . LYS B 1 185 ? -10.398 -34.375 -2.062 1 89.56 185 LYS B C 1
ATOM 2974 O O . LYS B 1 185 ? -10.922 -35.375 -1.57 1 89.56 185 LYS B O 1
ATOM 2979 N N . GLN B 1 186 ? -11.039 -33.281 -2.264 1 82.81 186 GLN B N 1
ATOM 2980 C CA . GLN B 1 186 ? -12.461 -33.188 -1.949 1 82.81 186 GLN B CA 1
ATOM 2981 C C . GLN B 1 186 ? -13.297 -34.094 -2.855 1 82.81 186 GLN B C 1
ATOM 2983 O O . GLN B 1 186 ? -14.281 -34.688 -2.416 1 82.81 186 GLN B O 1
ATOM 2988 N N . ASP B 1 187 ? -12.984 -34.125 -4.086 1 75.81 187 ASP B N 1
ATOM 2989 C CA . ASP B 1 187 ? -13.688 -34.969 -5.043 1 75.81 187 ASP B CA 1
ATOM 2990 C C . ASP B 1 187 ? -13.508 -36.469 -4.699 1 75.81 187 ASP B C 1
ATOM 2992 O O . ASP B 1 187 ? -14.438 -37.25 -4.859 1 75.81 187 ASP B O 1
ATOM 2996 N N . LYS B 1 188 ? -12.383 -36.844 -4.133 1 74.25 188 LYS B N 1
ATOM 2997 C CA . LYS B 1 188 ? -12.156 -38.219 -3.734 1 74.25 188 LYS B CA 1
ATOM 2998 C C . LYS B 1 188 ? -12.992 -38.594 -2.51 1 74.25 188 LYS B C 1
ATOM 3000 O O . LYS B 1 188 ? -13.406 -39.75 -2.352 1 74.25 188 LYS B O 1
ATOM 3005 N N . LEU B 1 189 ? -13.172 -37.562 -1.794 1 68 189 LEU B N 1
ATOM 3006 C CA . LEU B 1 189 ? -13.938 -37.812 -0.583 1 68 189 LEU B CA 1
ATOM 3007 C C . LEU B 1 189 ? -15.422 -38 -0.904 1 68 189 LEU B C 1
ATOM 3009 O O . LEU B 1 189 ? -16.141 -38.719 -0.197 1 68 189 LEU B O 1
ATOM 3013 N N . ILE B 1 190 ? -15.898 -37.375 -1.938 1 67.38 190 ILE B N 1
ATOM 3014 C CA . ILE B 1 190 ? -17.312 -37.469 -2.289 1 67.38 190 ILE B CA 1
ATOM 3015 C C . ILE B 1 190 ? -17.562 -38.688 -3.164 1 67.38 190 ILE B C 1
ATOM 3017 O O . ILE B 1 190 ? -18.625 -39.312 -3.086 1 67.38 190 ILE B O 1
ATOM 3021 N N . ASN B 1 191 ? -16.609 -39 -3.969 1 55.03 191 ASN B N 1
ATOM 3022 C CA . ASN B 1 191 ? -16.828 -40.219 -4.773 1 55.03 191 ASN B CA 1
ATOM 3023 C C . ASN B 1 191 ? -16.391 -41.469 -4.027 1 55.03 191 ASN B C 1
ATOM 3025 O O . ASN B 1 191 ? -15.367 -41.469 -3.348 1 55.03 191 ASN B O 1
#

Organism: Drosophila erecta (NCBI:txid7220)

Radius of gyration: 23.58 Å; Cα contacts (8 Å, |Δi|>4): 827; chains: 2; bounding box: 51×76×44 Å

InterPro domains:
  IPR002637 RdgB/HAM1 [PF01725] (5-181)
  IPR002637 RdgB/HAM1 [PTHR11067] (3-188)
  IPR002637 RdgB/HAM1 [TIGR00042] (5-182)
  IPR002637 RdgB/HAM1 [cd00515] (5-182)
  IPR027502 Inosine triphosphate pyrophosphatase [MF_03148] (3-185)
  IPR029001 Inosine triphosphate pyrophosphatase-like [G3DSA:3.90.950.10] (1-187)
  IPR029001 Inosine triphosphate pyrophosphatase-like [SSF52972] (3-184)